Protein AF-A0A8W8MBC1-F1 (afdb_monomer)

Radius of gyration: 32.92 Å; Cα contacts (8 Å, |Δi|>4): 799; chains: 1; bounding box: 86×94×92 Å

Mean predicted aligned error: 15.89 Å

pLDDT: mean 73.81, std 26.54, range [22.73, 98.75]

Foldseek 3Di:
DDDDDDDDDDDDDDDDDDDDDDDDDDDDDDDDDDDDDDDDDDDDDDDDDDDDPDPPVPPPDPPVPPDAFPQWDDDQLEIEHEEDADQGDDHPQSHQEYEYYNYEYQELWACSHPNNQNHAEYYYELYEYVEQAANSDPLNNQRHAEYYAANYEHEELDANSAENHHHYEYEHHLYEYAEQDANSHDQHPYAYEYEYYNYEYQYYAANSPANQEYHYAYAHEQYEYQECQVNSQPNHDYQYYHAYLYEYNAYAQLDDDQCVRYPYYHHANYEYALECRCQSLLVPLVPRPNSVSCQQRYAYCDDPVRHGHGSVCCNVVVVHDDDDPVRNGDPRSDPDPDDDDRDSDDGDDDDDDPDDDDDDDDDDDDDDDDDDDDDDDDDDDDDDDDDDDDDD

InterPro domains:
  IPR026906 BspA-type LRR region [PF13306] (142-244)
  IPR032675 Leucine-rich repeat domain superfamily [G3DSA:3.80.10.10] (67-345)
  IPR051295 Leucine-rich glioma-inactivated/LGI-related [PTHR24367] (67-133)

Solvent-accessible surface area (backbone atoms only — not comparable to full-atom values): 22892 Å² total; per-residue (Å²): 131,80,87,84,90,88,84,79,83,89,79,89,81,84,89,90,87,84,93,86,81,89,83,88,83,89,84,90,82,92,86,83,92,75,86,85,80,82,93,84,86,79,89,87,83,82,93,74,79,89,89,86,90,81,77,73,90,68,75,74,66,92,66,79,78,56,55,66,38,95,78,41,52,67,58,89,44,31,38,39,31,56,63,45,79,69,82,74,87,58,70,38,52,70,30,28,32,44,39,39,33,48,34,52,36,70,53,45,46,26,44,58,58,63,79,28,62,51,24,32,37,44,35,35,33,53,23,37,27,49,24,38,29,34,31,21,50,51,48,77,30,74,46,32,42,36,39,39,34,32,51,22,42,36,38,33,39,28,46,27,22,46,29,46,46,39,56,29,36,40,37,35,32,53,19,36,36,52,31,38,28,43,32,18,35,26,55,24,80,31,42,36,35,40,37,35,31,55,23,37,38,45,29,41,30,37,30,18,33,24,56,31,68,29,50,29,31,40,39,36,37,52,30,36,36,42,33,36,30,38,27,19,42,39,74,43,42,50,36,31,42,35,39,33,40,33,35,38,60,39,50,38,49,82,44,77,63,76,53,79,67,35,82,42,79,46,65,40,61,29,32,31,40,58,44,64,60,51,56,75,44,62,88,45,23,92,81,34,64,61,46,30,44,50,31,72,48,14,30,18,73,19,56,79,98,41,49,74,37,45,38,43,62,37,49,77,66,60,69,60,73,91,69,64,79,80,75,64,61,53,87,82,50,61,81,68,92,72,75,76,81,72,74,66,56,80,61,86,77,85,71,82,86,78,85,78,84,86,85,82,89,85,88,81,92,82,84,89,83,84,88,84,88,87,90,87,87,81,90,79,83,87,81,87,86,84,90,83,85,85,90,132

Structure (mmCIF, N/CA/C/O backbone):
data_AF-A0A8W8MBC1-F1
#
_entry.id   AF-A0A8W8MBC1-F1
#
loop_
_atom_site.group_PDB
_atom_site.id
_atom_site.type_symbol
_atom_site.label_atom_id
_atom_site.label_alt_id
_atom_site.label_comp_id
_atom_site.label_asym_id
_atom_site.label_entity_id
_atom_site.label_seq_id
_atom_site.pdbx_PDB_ins_code
_atom_site.Cartn_x
_atom_site.Cartn_y
_atom_site.Cartn_z
_atom_site.occupancy
_atom_site.B_iso_or_equiv
_atom_site.auth_seq_id
_atom_site.auth_comp_id
_atom_site.auth_asym_id
_atom_site.auth_atom_id
_atom_site.pdbx_PDB_model_num
ATOM 1 N N . MET A 1 1 ? -38.922 40.205 3.672 1.00 35.56 1 MET A N 1
ATOM 2 C CA . MET A 1 1 ? -38.575 41.487 3.009 1.00 35.56 1 MET A CA 1
ATOM 3 C C . MET A 1 1 ? -37.418 41.204 2.059 1.00 35.56 1 MET A C 1
ATOM 5 O O . MET A 1 1 ? -36.618 40.358 2.430 1.00 35.56 1 MET A O 1
ATOM 9 N N . ALA A 1 2 ? -37.348 41.862 0.888 1.00 35.81 2 ALA A N 1
ATOM 10 C CA . ALA A 1 2 ? -36.525 41.470 -0.285 1.00 35.81 2 ALA A CA 1
ATOM 11 C C . ALA A 1 2 ? -36.920 40.071 -0.855 1.00 35.81 2 ALA A C 1
ATOM 13 O O . ALA A 1 2 ? -37.297 39.195 -0.083 1.00 35.81 2 ALA A O 1
ATOM 14 N N . ARG A 1 3 ? -37.084 39.794 -2.165 1.00 33.62 3 ARG A N 1
ATOM 15 C CA . ARG A 1 3 ? -36.453 40.243 -3.440 1.00 33.62 3 ARG A CA 1
ATOM 16 C C . ARG A 1 3 ? -34.994 39.761 -3.555 1.00 33.62 3 ARG A C 1
ATOM 18 O O . ARG A 1 3 ? -34.270 39.859 -2.579 1.00 33.62 3 ARG A O 1
ATOM 25 N N . THR A 1 4 ? -34.533 39.168 -4.661 1.00 34.59 4 THR A N 1
ATOM 26 C CA . THR A 1 4 ? -34.926 39.278 -6.095 1.00 34.59 4 THR A CA 1
ATOM 27 C C . THR A 1 4 ? -34.791 37.873 -6.736 1.00 34.59 4 THR A C 1
ATOM 29 O O . THR A 1 4 ? -33.798 37.210 -6.472 1.00 34.59 4 THR A O 1
ATOM 32 N N . ILE A 1 5 ? -35.802 37.234 -7.347 1.00 35.31 5 ILE A N 1
ATOM 33 C CA . ILE A 1 5 ? -36.459 37.455 -8.663 1.00 35.31 5 ILE A CA 1
ATOM 34 C C . ILE A 1 5 ? -35.512 37.252 -9.871 1.00 35.31 5 ILE A C 1
ATOM 36 O O . ILE A 1 5 ? -34.540 37.978 -10.030 1.00 35.31 5 ILE A O 1
ATOM 40 N N . TYR A 1 6 ? -35.850 36.288 -10.738 1.00 31.22 6 TYR A N 1
ATOM 41 C CA . TYR A 1 6 ? -35.236 36.021 -12.050 1.00 31.22 6 TYR A CA 1
ATOM 42 C C . TYR A 1 6 ? -36.231 36.377 -13.170 1.00 31.22 6 TYR A C 1
ATOM 44 O O . TYR A 1 6 ? -37.404 36.021 -13.067 1.00 31.22 6 TYR A O 1
ATOM 52 N N . LEU A 1 7 ? -35.744 37.010 -14.239 1.00 31.38 7 LEU A N 1
ATOM 53 C CA . LEU A 1 7 ? -36.411 37.296 -15.522 1.00 31.38 7 LEU A CA 1
ATOM 54 C C . LEU A 1 7 ? -35.324 37.179 -16.627 1.00 31.38 7 LEU A C 1
ATOM 56 O O . LEU A 1 7 ? -34.168 37.473 -16.334 1.00 31.38 7 LEU A O 1
ATOM 60 N N . GLU A 1 8 ? -35.581 36.769 -17.876 1.00 30.38 8 GLU A N 1
ATOM 61 C CA . GLU A 1 8 ? -36.821 36.284 -18.510 1.00 30.38 8 GLU A CA 1
ATOM 62 C C . GLU A 1 8 ? -36.514 35.415 -19.770 1.00 30.38 8 GLU A C 1
ATOM 64 O O . GLU A 1 8 ? -35.362 35.333 -20.183 1.00 30.38 8 GLU A O 1
ATOM 69 N N . SER A 1 9 ? -37.552 34.748 -20.310 1.00 31.59 9 SER A N 1
ATOM 70 C CA . SER A 1 9 ? -37.859 34.398 -21.730 1.00 31.59 9 SER A CA 1
ATOM 71 C C . SER A 1 9 ? -36.732 34.084 -22.762 1.00 31.59 9 SER A C 1
ATOM 73 O O . SER A 1 9 ? -35.764 34.812 -22.911 1.00 31.59 9 SER A O 1
ATOM 75 N N . MET A 1 10 ? -36.747 32.967 -23.520 1.00 27.77 10 MET A N 1
ATOM 76 C CA . MET A 1 10 ? -37.733 32.487 -24.535 1.00 27.77 10 MET A CA 1
ATOM 77 C C . MET A 1 10 ? -37.778 33.349 -25.830 1.00 27.77 10 MET A C 1
ATOM 79 O O . MET A 1 10 ? -37.668 34.560 -25.734 1.00 27.77 10 MET A O 1
ATOM 83 N N . LEU A 1 11 ? -37.979 32.843 -27.067 1.00 27.81 11 LEU A N 1
ATOM 84 C CA . LEU A 1 11 ? -38.264 31.485 -27.597 1.00 27.81 11 LEU A CA 1
ATOM 85 C C . LEU A 1 11 ? -38.072 31.418 -29.147 1.00 27.81 11 LEU A C 1
ATOM 87 O O . LEU A 1 11 ? -38.121 32.451 -29.803 1.00 27.81 11 LEU A O 1
ATOM 91 N N . MET A 1 12 ? -38.064 30.193 -29.716 1.00 27.53 12 MET A N 1
ATOM 92 C CA . MET A 1 12 ? -38.430 29.835 -31.120 1.00 27.53 12 MET A CA 1
ATOM 93 C C . MET A 1 12 ? -37.505 30.302 -32.288 1.00 27.53 12 MET A C 1
ATOM 95 O O . MET A 1 12 ? -36.712 31.216 -32.127 1.00 27.53 12 MET A O 1
ATOM 99 N N . ALA A 1 13 ? -37.502 29.678 -33.488 1.00 25.94 13 ALA A N 1
ATOM 100 C CA . ALA A 1 13 ? -38.298 28.546 -34.014 1.00 25.94 13 ALA A CA 1
ATOM 101 C C . ALA A 1 13 ? -37.585 27.720 -35.125 1.00 25.94 13 ALA A C 1
ATOM 103 O O . ALA A 1 13 ? -36.725 28.245 -35.814 1.00 25.94 13 ALA A O 1
ATOM 104 N N . MET A 1 14 ? -38.072 26.479 -35.334 1.00 24.83 14 MET A N 1
ATOM 105 C CA . MET A 1 14 ? -38.151 25.676 -36.591 1.00 24.83 14 MET A CA 1
ATOM 106 C C . MET A 1 14 ? -36.861 25.434 -37.425 1.00 24.83 14 MET A C 1
ATOM 108 O O . MET A 1 14 ? -36.187 26.354 -37.853 1.00 24.83 14 MET A O 1
ATOM 112 N N . ARG A 1 15 ? -36.401 24.184 -37.628 1.00 24.72 15 ARG A N 1
ATOM 113 C CA . ARG A 1 15 ? -36.944 23.086 -38.484 1.00 24.72 15 ARG A CA 1
ATOM 114 C C . ARG A 1 15 ? -37.027 23.423 -39.984 1.00 24.72 15 ARG A C 1
ATOM 116 O O . ARG A 1 15 ? -37.810 24.289 -40.340 1.00 24.72 15 ARG A O 1
ATOM 123 N N . TRP A 1 16 ? -36.375 22.616 -40.835 1.00 25.50 16 TRP A N 1
ATOM 124 C CA . TRP A 1 16 ? -36.990 21.660 -41.793 1.00 25.50 16 TRP A CA 1
ATOM 125 C C . TRP A 1 16 ? -35.890 20.792 -42.469 1.00 25.50 16 TRP A C 1
ATOM 127 O O . TRP A 1 16 ? -34.702 21.026 -42.259 1.00 25.50 16 TRP A O 1
ATOM 137 N N . THR A 1 17 ? -36.283 19.747 -43.207 1.00 28.69 17 THR A N 1
ATOM 138 C CA . THR A 1 17 ? -35.449 18.711 -43.878 1.00 28.69 17 THR A CA 1
ATOM 139 C C . THR A 1 17 ? -36.174 18.246 -45.170 1.00 28.69 17 THR A C 1
ATOM 141 O O . THR A 1 17 ? -37.284 18.739 -45.388 1.00 28.69 17 THR A O 1
ATOM 144 N N . PRO A 1 18 ? -35.725 17.246 -45.972 1.00 51.22 18 PRO A N 1
ATOM 145 C CA . PRO A 1 18 ? -34.387 16.735 -46.351 1.00 51.22 18 PRO A CA 1
ATOM 146 C C . PRO A 1 18 ? -34.224 16.653 -47.914 1.00 51.22 18 PRO A C 1
ATOM 148 O O . PRO A 1 18 ? -34.943 17.329 -48.638 1.00 51.22 18 PRO A O 1
ATOM 151 N N . VAL A 1 19 ? -33.369 15.732 -48.410 1.00 29.20 19 VAL A N 1
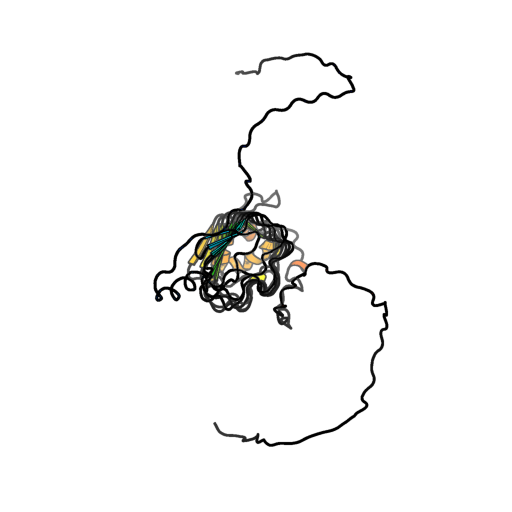ATOM 152 C CA . VAL A 1 19 ? -33.301 15.138 -49.780 1.00 29.20 19 VAL A CA 1
ATOM 153 C C . VAL A 1 19 ? -32.465 15.878 -50.845 1.00 29.20 19 VAL A C 1
ATOM 155 O O . VAL A 1 19 ? -32.576 17.083 -51.037 1.00 29.20 19 VAL A O 1
ATOM 158 N N . GLY A 1 20 ? -31.647 15.100 -51.569 1.00 28.31 20 GLY A N 1
ATOM 159 C CA . GLY A 1 20 ? -30.845 15.482 -52.740 1.00 28.31 20 GLY A CA 1
ATOM 160 C C . GLY A 1 20 ? -29.770 14.417 -53.002 1.00 28.31 20 GLY A C 1
ATOM 161 O O . GLY A 1 20 ? -29.074 14.040 -52.063 1.00 28.31 20 GLY A O 1
ATOM 162 N N . ASP A 1 21 ? -29.669 13.895 -54.226 1.00 26.20 21 ASP A N 1
ATOM 163 C CA . ASP A 1 21 ? -28.925 12.659 -54.539 1.00 26.20 21 ASP A CA 1
ATOM 164 C C . ASP A 1 21 ? -28.061 12.797 -55.816 1.00 26.20 21 ASP A C 1
ATOM 166 O O . ASP A 1 21 ? -28.348 13.652 -56.652 1.00 26.20 21 ASP A O 1
ATOM 170 N N . VAL A 1 22 ? -27.082 11.895 -55.981 1.00 30.11 22 VAL A N 1
ATOM 171 C CA . VAL A 1 22 ? -26.366 11.547 -57.238 1.00 30.11 22 VAL A CA 1
ATOM 172 C C . VAL A 1 22 ? -25.307 12.522 -57.850 1.00 30.11 22 VAL A C 1
ATOM 174 O O . VAL A 1 22 ? -25.411 13.741 -57.839 1.00 30.11 22 VAL A O 1
ATOM 177 N N . GLU A 1 23 ? -24.274 11.878 -58.424 1.00 28.23 23 GLU A N 1
ATOM 178 C CA . GLU A 1 23 ? -23.255 12.273 -59.433 1.00 28.23 23 GLU A CA 1
ATOM 179 C C . GLU A 1 23 ? -22.077 13.258 -59.189 1.00 28.23 23 GLU A C 1
ATOM 181 O O . GLU A 1 23 ? -22.174 14.477 -59.108 1.00 28.23 23 GLU A O 1
ATOM 186 N N . THR A 1 24 ? -20.885 12.644 -59.247 1.00 31.92 24 THR A N 1
ATOM 187 C CA . THR A 1 24 ? -19.622 13.057 -59.895 1.00 31.92 24 THR A CA 1
ATOM 188 C C . THR A 1 24 ? -19.388 14.508 -60.351 1.00 31.92 24 THR A C 1
ATOM 190 O O . THR A 1 24 ? -19.993 14.995 -61.303 1.00 31.92 24 THR A O 1
ATOM 193 N N . THR A 1 25 ? -18.249 15.072 -59.933 1.00 29.91 25 THR A N 1
ATOM 194 C CA . THR A 1 25 ? -17.240 15.600 -60.883 1.00 29.91 25 THR A CA 1
ATOM 195 C C . THR A 1 25 ? -15.862 15.724 -60.228 1.00 29.91 25 THR A C 1
ATOM 197 O O . THR A 1 25 ? -15.744 15.902 -59.019 1.00 29.91 25 THR A O 1
ATOM 200 N N . ALA A 1 26 ? -14.792 15.629 -61.022 1.00 31.27 26 ALA A N 1
ATOM 201 C CA . ALA A 1 26 ? -13.422 15.760 -60.529 1.00 31.27 26 ALA A CA 1
ATOM 202 C C . ALA A 1 26 ? -12.906 17.204 -60.634 1.00 31.27 26 ALA A C 1
ATOM 204 O O . ALA A 1 26 ? -12.987 17.814 -61.703 1.00 31.27 26 ALA A O 1
ATOM 205 N N . ARG A 1 27 ? -12.230 17.712 -59.591 1.00 28.48 27 ARG A N 1
ATOM 206 C CA . ARG A 1 27 ? -11.167 18.710 -59.794 1.00 28.48 27 ARG A CA 1
ATOM 207 C C . ARG A 1 27 ? -10.055 18.657 -58.749 1.00 28.48 27 ARG A C 1
ATOM 209 O O . ARG A 1 27 ? -10.240 18.236 -57.615 1.00 28.48 27 ARG A O 1
ATOM 216 N N . GLN A 1 28 ? -8.866 19.040 -59.202 1.00 30.62 28 GLN A N 1
ATOM 217 C CA . GLN A 1 28 ? -7.577 18.630 -58.653 1.00 30.62 28 GLN A CA 1
ATOM 218 C C . GLN A 1 28 ? -6.746 19.853 -58.238 1.00 30.62 28 GLN A C 1
ATOM 220 O O . GLN A 1 28 ? -6.278 20.604 -59.093 1.00 30.62 28 GLN A O 1
ATOM 225 N N . THR A 1 29 ? -6.489 20.017 -56.938 1.00 31.33 29 THR A N 1
ATOM 226 C CA . THR A 1 29 ? -5.509 20.981 -56.397 1.00 31.33 29 THR A CA 1
ATOM 227 C C . THR A 1 2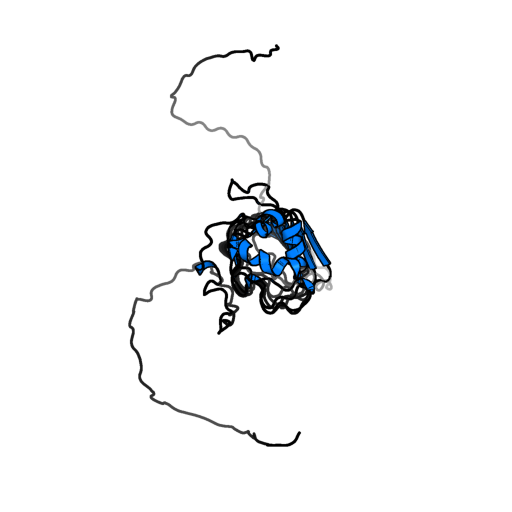9 ? -4.687 20.297 -55.297 1.00 31.33 29 THR A C 1
ATOM 229 O O . THR A 1 29 ? -5.178 20.091 -54.196 1.00 31.33 29 THR A O 1
ATOM 232 N N . ARG A 1 30 ? -3.499 19.745 -55.574 1.00 30.53 30 ARG A N 1
ATOM 233 C CA . ARG A 1 30 ? -2.224 20.439 -55.870 1.00 30.53 30 ARG A CA 1
ATOM 234 C C . ARG A 1 30 ? -1.611 21.146 -54.649 1.00 30.53 30 ARG A C 1
ATOM 236 O O . ARG A 1 30 ? -1.566 22.370 -54.622 1.00 30.53 30 ARG A O 1
ATOM 243 N N . ASN A 1 31 ? -1.010 20.381 -53.728 1.00 28.95 31 ASN A N 1
ATOM 244 C CA . ASN A 1 31 ? 0.382 20.648 -53.324 1.00 28.95 31 ASN A CA 1
ATOM 245 C C . ASN A 1 31 ? 1.025 19.545 -52.458 1.00 28.95 31 ASN A C 1
ATOM 247 O O . ASN A 1 31 ? 0.720 19.415 -51.278 1.00 28.95 31 ASN A O 1
ATOM 251 N N . ARG A 1 32 ? 2.027 18.853 -53.016 1.00 29.27 32 ARG A N 1
ATOM 252 C CA . ARG A 1 32 ? 3.268 18.482 -52.309 1.00 29.27 32 ARG A CA 1
ATOM 253 C C . ARG A 1 32 ? 4.357 18.179 -53.340 1.00 29.27 32 ARG A C 1
ATOM 255 O O . ARG A 1 32 ? 4.268 17.204 -54.077 1.00 29.27 32 ARG A O 1
ATOM 262 N N . ARG A 1 33 ? 5.373 19.045 -53.418 1.00 31.61 33 ARG A N 1
ATOM 263 C CA . ARG A 1 33 ? 6.602 18.791 -54.183 1.00 31.61 33 ARG A CA 1
ATOM 264 C C . ARG A 1 33 ? 7.568 17.993 -53.309 1.00 31.61 33 ARG A C 1
ATOM 266 O O . ARG A 1 33 ? 8.074 18.548 -52.344 1.00 31.61 33 ARG A O 1
ATOM 273 N N . SER A 1 34 ? 7.876 16.769 -53.721 1.00 30.94 34 SER A N 1
ATOM 274 C CA . SER A 1 34 ? 9.122 16.070 -53.390 1.00 30.94 34 SER A CA 1
ATOM 275 C C . SER A 1 34 ? 9.482 15.219 -54.601 1.00 30.94 34 SER A C 1
ATOM 277 O O . SER A 1 34 ? 8.726 14.319 -54.959 1.00 30.94 34 SER A O 1
ATOM 279 N N . TYR A 1 35 ? 10.579 15.544 -55.285 1.00 28.81 35 TYR A N 1
ATOM 280 C CA . TYR A 1 35 ? 10.969 14.832 -56.500 1.00 28.81 35 TYR A CA 1
ATOM 281 C C . TYR A 1 35 ? 11.561 13.465 -56.152 1.00 28.81 35 TYR A C 1
ATOM 283 O O . TYR A 1 35 ? 12.589 13.384 -55.485 1.00 28.81 35 TYR A O 1
ATOM 291 N N . CYS A 1 36 ? 10.957 12.402 -56.678 1.00 30.27 36 CYS A N 1
ATOM 292 C CA . CYS A 1 36 ? 11.709 11.197 -56.995 1.00 30.27 36 CYS A CA 1
ATOM 293 C C . CYS A 1 36 ? 12.436 11.453 -58.323 1.00 30.27 36 CYS A C 1
ATOM 295 O O . CYS A 1 36 ? 11.811 11.935 -59.269 1.00 30.27 36 CYS A O 1
ATOM 297 N N . SER A 1 37 ? 13.734 11.160 -58.402 1.00 30.55 37 SER A N 1
ATOM 298 C CA . SER A 1 37 ? 14.454 11.137 -59.676 1.00 30.55 37 SER A CA 1
ATOM 299 C C . SER A 1 37 ? 15.435 9.971 -59.701 1.00 30.55 37 SER A C 1
ATOM 301 O O . SER A 1 37 ? 16.151 9.710 -58.736 1.00 30.55 37 SER A O 1
ATOM 303 N N . THR A 1 38 ? 15.387 9.231 -60.801 1.00 33.22 38 THR A N 1
ATOM 304 C CA . THR A 1 38 ? 15.998 7.916 -61.007 1.00 33.22 38 THR A CA 1
ATOM 305 C C . THR A 1 38 ? 17.523 7.937 -61.025 1.00 33.22 38 THR A C 1
ATOM 307 O O . THR A 1 38 ? 18.135 8.839 -61.595 1.00 33.22 38 THR A O 1
ATOM 310 N N . ALA A 1 39 ? 18.143 6.870 -60.521 1.00 33.22 39 ALA A N 1
ATOM 311 C CA . ALA A 1 39 ? 19.573 6.641 -60.685 1.00 33.22 39 ALA A CA 1
ATOM 312 C C . ALA A 1 39 ? 19.936 6.291 -62.141 1.00 33.22 39 ALA A C 1
ATOM 314 O O . ALA A 1 39 ? 19.391 5.334 -62.691 1.00 33.22 39 ALA A O 1
ATOM 315 N N . ARG A 1 40 ? 20.903 7.017 -62.722 1.00 34.28 40 ARG A N 1
ATOM 316 C CA . ARG A 1 40 ? 21.864 6.537 -63.740 1.00 34.28 40 ARG A CA 1
ATOM 317 C C . ARG A 1 40 ? 22.848 7.648 -64.127 1.00 34.28 40 ARG A C 1
ATOM 319 O O . ARG A 1 40 ? 22.469 8.579 -64.825 1.00 34.28 40 ARG A O 1
ATOM 326 N N . LEU A 1 41 ? 24.120 7.480 -63.772 1.00 30.58 41 LEU A N 1
ATOM 327 C CA . LEU A 1 41 ? 25.245 7.679 -64.694 1.00 30.58 41 LEU A CA 1
ATOM 328 C C . LEU A 1 41 ? 26.469 6.918 -64.162 1.00 30.58 41 LEU A C 1
ATOM 330 O O . LEU A 1 41 ? 26.544 6.613 -62.973 1.00 30.58 41 LEU A O 1
ATOM 334 N N . LEU A 1 42 ? 27.393 6.562 -65.052 1.00 31.97 42 LEU A N 1
ATOM 335 C CA . LEU A 1 42 ? 28.572 5.743 -64.762 1.00 31.97 42 LEU A CA 1
ATOM 336 C C . LEU A 1 42 ? 29.845 6.487 -65.170 1.00 31.97 42 LEU A C 1
ATOM 338 O O . LEU A 1 42 ? 29.822 7.215 -66.155 1.00 31.97 42 LEU A O 1
ATOM 342 N N . LEU A 1 43 ? 30.941 6.187 -64.463 1.00 32.50 43 LEU A N 1
ATOM 343 C CA . LEU A 1 43 ? 32.339 6.481 -64.816 1.00 32.50 43 LEU A CA 1
ATOM 344 C C . LEU A 1 43 ? 32.705 7.967 -65.016 1.00 32.50 43 LEU A C 1
ATOM 346 O O . LEU A 1 43 ? 32.371 8.584 -66.017 1.00 32.50 43 LEU A O 1
ATOM 350 N N . MET A 1 44 ? 33.543 8.495 -64.121 1.00 33.34 44 MET A N 1
ATOM 351 C CA . MET A 1 44 ? 34.982 8.681 -64.387 1.00 33.34 44 MET A CA 1
ATOM 352 C C . MET A 1 44 ? 35.660 9.250 -63.131 1.00 33.34 44 MET A C 1
ATOM 354 O O . MET A 1 44 ? 35.403 10.384 -62.740 1.00 33.34 44 MET A O 1
ATOM 358 N N . ALA A 1 45 ? 36.550 8.476 -62.509 1.00 34.88 45 ALA A N 1
ATOM 359 C CA . ALA A 1 45 ? 37.448 8.950 -61.457 1.00 34.88 45 ALA A CA 1
ATOM 360 C C . ALA A 1 45 ? 38.811 8.267 -61.635 1.00 34.88 45 ALA A C 1
ATOM 362 O O . ALA A 1 45 ? 38.906 7.039 -61.646 1.00 34.88 45 ALA A O 1
ATOM 363 N N . SER A 1 46 ? 39.856 9.062 -61.858 1.00 32.03 46 SER A N 1
ATOM 364 C CA . SER A 1 46 ? 41.194 8.577 -62.200 1.00 32.03 46 SER A CA 1
ATOM 365 C C . SER A 1 46 ? 41.961 8.044 -60.988 1.00 32.03 46 SER A C 1
ATOM 367 O O . SER A 1 46 ? 41.856 8.577 -59.886 1.00 32.03 46 SER A O 1
ATOM 369 N N . ARG A 1 47 ? 42.800 7.031 -61.235 1.00 40.78 47 ARG A N 1
ATOM 370 C CA . ARG A 1 47 ? 43.758 6.440 -60.285 1.00 40.78 47 ARG A CA 1
ATOM 371 C C . ARG A 1 47 ? 44.536 7.509 -59.498 1.00 40.78 47 ARG A C 1
ATOM 373 O O . ARG A 1 47 ? 45.309 8.225 -60.121 1.00 40.78 47 ARG A O 1
ATOM 380 N N . TYR A 1 48 ? 44.470 7.504 -58.164 1.00 39.97 48 TYR A N 1
ATOM 381 C CA . TYR A 1 48 ? 45.560 8.011 -57.316 1.00 39.97 48 TYR A CA 1
ATOM 382 C C . TYR A 1 48 ? 45.675 7.241 -55.993 1.00 39.97 48 TYR A C 1
ATOM 384 O O . TYR A 1 48 ? 44.671 6.944 -55.362 1.00 39.97 48 TYR A O 1
ATOM 392 N N . SER A 1 49 ? 46.933 6.944 -55.646 1.00 36.94 49 SER A N 1
ATOM 393 C CA . SER A 1 49 ? 47.525 6.429 -54.396 1.00 36.94 49 SER A CA 1
ATOM 394 C C . SER A 1 49 ? 46.785 5.407 -53.516 1.00 36.94 49 SER A C 1
ATOM 396 O O . SER A 1 49 ? 45.663 5.597 -53.060 1.00 36.94 49 SER A O 1
ATOM 398 N N . LEU A 1 50 ? 47.540 4.379 -53.116 1.00 48.72 50 LEU A N 1
ATOM 399 C CA . LEU A 1 50 ? 47.251 3.575 -51.928 1.00 48.72 50 LEU A CA 1
ATOM 400 C C . LEU A 1 50 ? 47.286 4.444 -50.652 1.00 48.72 50 LEU A C 1
ATOM 402 O O . LEU A 1 50 ? 48.017 5.435 -50.606 1.00 48.72 50 LEU A O 1
ATOM 406 N N . GLY A 1 51 ? 46.571 4.010 -49.603 1.00 46.31 51 GLY A N 1
ATOM 407 C CA . GLY A 1 51 ? 46.713 4.539 -48.234 1.00 46.31 51 GLY A CA 1
ATOM 408 C C . GLY A 1 51 ? 45.474 5.224 -47.641 1.00 46.31 51 GLY A C 1
ATOM 409 O O . GLY A 1 51 ? 45.556 6.385 -47.258 1.00 46.31 51 GLY A O 1
ATOM 410 N N . GLY A 1 52 ? 44.328 4.531 -47.531 1.00 47.03 52 GLY A N 1
ATOM 411 C CA . GLY A 1 52 ? 43.101 5.168 -47.017 1.00 47.03 52 GLY A CA 1
ATOM 412 C C . GLY A 1 52 ? 41.922 4.251 -46.665 1.00 47.03 52 GLY A C 1
ATOM 413 O O . GLY A 1 52 ? 40.777 4.651 -46.845 1.00 47.03 52 GLY A O 1
ATOM 414 N N . SER A 1 53 ? 42.158 3.021 -46.192 1.00 54.31 53 SER A N 1
ATOM 415 C CA . SER A 1 53 ? 41.101 1.989 -46.072 1.00 54.31 53 SER A CA 1
ATOM 416 C C . SER A 1 53 ? 40.956 1.380 -44.669 1.00 54.31 53 SER A C 1
ATOM 418 O O . SER A 1 53 ? 40.707 0.187 -44.536 1.00 54.31 53 SER A O 1
ATOM 420 N N . LEU A 1 54 ? 41.112 2.194 -43.615 1.00 50.12 54 LEU A N 1
ATOM 421 C CA . LEU A 1 54 ? 41.059 1.738 -42.211 1.00 50.12 54 LEU A CA 1
ATOM 422 C C . LEU A 1 54 ? 40.228 2.633 -41.264 1.00 50.12 54 LEU A C 1
ATOM 424 O O . LEU A 1 54 ? 40.183 2.374 -40.069 1.00 50.12 54 LEU A O 1
ATOM 428 N N . LEU A 1 55 ? 39.544 3.666 -41.782 1.00 52.19 55 LEU A N 1
ATOM 429 C CA . LEU A 1 55 ? 38.810 4.661 -40.971 1.00 52.19 55 LEU A CA 1
ATOM 430 C C . LEU A 1 55 ? 37.309 4.802 -41.297 1.00 52.19 55 LEU A C 1
ATOM 432 O O . LEU A 1 55 ? 36.653 5.691 -40.767 1.00 52.19 55 LEU A O 1
ATOM 436 N N . ILE A 1 56 ? 36.738 3.923 -42.131 1.00 52.91 56 ILE A N 1
ATOM 437 C CA . ILE A 1 56 ? 35.291 3.936 -42.452 1.00 52.91 56 ILE A CA 1
ATOM 438 C C . ILE A 1 56 ? 34.535 2.782 -41.760 1.00 52.91 56 ILE A C 1
ATOM 440 O O . ILE A 1 56 ? 33.351 2.912 -41.458 1.00 52.91 56 ILE A O 1
ATOM 444 N N . ILE A 1 57 ? 35.225 1.703 -41.367 1.00 52.50 57 ILE A N 1
ATOM 445 C CA . ILE A 1 57 ? 34.654 0.581 -40.587 1.00 52.50 57 ILE A CA 1
ATOM 446 C C . ILE A 1 57 ? 34.815 0.815 -39.065 1.00 52.50 57 ILE A C 1
ATOM 448 O O . ILE A 1 57 ? 35.021 -0.110 -38.289 1.00 52.50 57 ILE A O 1
ATOM 452 N N . ALA A 1 58 ? 34.741 2.080 -38.639 1.00 50.94 58 ALA A N 1
ATOM 453 C CA . ALA A 1 58 ? 34.790 2.503 -37.232 1.00 50.94 58 ALA A CA 1
ATOM 454 C C . ALA A 1 58 ? 33.549 3.315 -36.795 1.00 50.94 58 ALA A C 1
ATOM 456 O O . ALA A 1 58 ? 33.377 3.587 -35.610 1.00 50.94 58 ALA A O 1
ATOM 457 N N . CYS A 1 59 ? 32.663 3.679 -37.734 1.00 46.81 59 CYS A N 1
ATOM 458 C CA . CYS A 1 59 ? 31.430 4.433 -37.458 1.00 46.81 59 CYS A CA 1
ATOM 459 C C . CYS A 1 59 ? 30.140 3.602 -37.569 1.00 46.81 59 CYS A C 1
ATOM 461 O O . CYS A 1 59 ? 29.058 4.136 -37.332 1.00 46.81 59 CYS A O 1
ATOM 463 N N . ILE A 1 60 ? 30.227 2.303 -37.873 1.00 51.47 60 ILE A N 1
ATOM 464 C CA . ILE A 1 60 ? 29.117 1.366 -37.641 1.00 51.47 60 ILE A CA 1
ATOM 465 C C . ILE A 1 60 ? 29.270 0.883 -36.197 1.00 51.47 60 ILE A C 1
ATOM 467 O O . ILE A 1 60 ? 30.072 -0.003 -35.912 1.00 51.47 60 ILE A O 1
ATOM 471 N N . LEU A 1 61 ? 28.584 1.566 -35.277 1.00 46.06 61 LEU A N 1
ATOM 472 C CA . LEU A 1 61 ? 28.835 1.454 -33.842 1.00 46.06 61 LEU A CA 1
ATOM 473 C C . LEU A 1 61 ? 28.645 0.013 -33.331 1.00 46.06 61 LEU A C 1
ATOM 475 O O . LEU A 1 61 ? 27.568 -0.548 -33.541 1.00 46.06 61 LEU A O 1
ATOM 479 N N . PRO A 1 62 ? 29.552 -0.512 -32.484 1.00 46.97 62 PRO A N 1
ATOM 480 C CA . PRO A 1 62 ? 29.213 -1.535 -31.501 1.00 46.97 62 PRO A CA 1
ATOM 481 C C . PRO A 1 62 ? 28.416 -0.905 -30.342 1.00 46.97 62 PRO A C 1
ATOM 483 O O . PRO A 1 62 ? 28.748 -1.053 -29.167 1.00 46.97 62 PRO A O 1
ATOM 486 N N . ALA A 1 63 ? 27.343 -0.180 -30.668 1.00 47.72 63 ALA A N 1
ATOM 487 C CA . ALA A 1 63 ? 26.265 0.023 -29.718 1.00 47.72 63 ALA A CA 1
ATOM 488 C C . ALA A 1 63 ? 25.647 -1.362 -29.498 1.00 47.72 63 ALA A C 1
ATOM 490 O O . ALA A 1 63 ? 25.233 -2.001 -30.464 1.00 47.72 63 ALA A O 1
ATOM 491 N N . LEU A 1 64 ? 25.626 -1.864 -28.262 1.00 47.75 64 LEU A N 1
ATOM 492 C CA . LEU A 1 64 ? 25.038 -3.173 -27.989 1.00 47.75 64 LEU A CA 1
ATOM 493 C C . LEU A 1 64 ? 23.513 -3.065 -28.099 1.00 47.75 64 LEU A C 1
ATOM 495 O O . LEU A 1 64 ? 22.833 -2.677 -27.150 1.00 47.75 64 LEU A O 1
ATOM 499 N N . ILE A 1 65 ? 22.986 -3.382 -29.284 1.00 50.56 65 ILE A N 1
ATOM 500 C CA . ILE A 1 65 ? 21.558 -3.323 -29.604 1.00 50.56 65 ILE A CA 1
ATOM 501 C C . ILE A 1 65 ? 20.832 -4.486 -28.908 1.00 50.56 65 ILE A C 1
ATOM 503 O O . ILE A 1 65 ? 20.489 -5.494 -29.517 1.00 50.56 65 ILE A O 1
ATOM 507 N N . LEU A 1 66 ? 20.509 -4.293 -27.629 1.00 59.69 66 LEU A N 1
ATOM 508 C CA . LEU A 1 66 ? 19.112 -4.436 -27.230 1.00 59.69 66 LEU A CA 1
ATOM 509 C C . LEU A 1 66 ? 18.460 -3.085 -27.528 1.00 59.69 66 LEU A C 1
ATOM 511 O O . LEU A 1 66 ? 18.708 -2.092 -26.843 1.00 59.69 66 LEU A O 1
ATOM 515 N N . GLY A 1 67 ? 17.713 -3.033 -28.632 1.00 77.88 67 GLY A N 1
ATOM 516 C CA . GLY A 1 67 ? 17.123 -1.796 -29.132 1.00 77.88 67 GLY A CA 1
ATOM 517 C C . GLY A 1 67 ? 16.109 -1.188 -28.163 1.00 77.88 67 GLY A C 1
ATOM 518 O O . GLY A 1 67 ? 15.586 -1.855 -27.270 1.00 77.88 67 GLY A O 1
ATOM 519 N N . CYS A 1 68 ? 15.786 0.089 -28.372 1.00 89.56 68 CYS A N 1
ATOM 520 C CA . CYS A 1 68 ? 14.633 0.683 -27.704 1.00 89.56 68 CYS A CA 1
ATOM 521 C C . CYS A 1 68 ? 13.366 -0.118 -28.076 1.00 89.56 68 CYS A C 1
ATOM 523 O O . CYS A 1 68 ? 13.169 -0.368 -29.271 1.00 89.56 68 CYS A O 1
ATOM 525 N N . PRO A 1 69 ? 12.519 -0.539 -27.117 1.00 91.12 69 PRO A N 1
ATOM 526 C CA . PRO A 1 69 ? 11.317 -1.303 -27.440 1.00 91.12 69 PRO A CA 1
ATOM 527 C C . PRO A 1 69 ? 10.419 -0.539 -28.423 1.00 91.12 69 PRO A C 1
ATOM 529 O O . PRO A 1 69 ? 10.212 0.660 -28.258 1.00 91.12 69 PRO A O 1
ATOM 532 N N . LYS A 1 70 ? 9.876 -1.244 -29.432 1.00 86.12 70 LYS A N 1
ATOM 533 C CA . LYS A 1 70 ? 9.255 -0.684 -30.660 1.00 86.12 70 LYS A CA 1
ATOM 534 C C . LYS A 1 70 ? 8.230 0.445 -30.439 1.00 86.12 70 LYS A C 1
ATOM 536 O O . LYS A 1 70 ? 8.032 1.258 -31.333 1.00 86.12 70 LYS A O 1
ATOM 541 N N . GLN A 1 71 ? 7.555 0.459 -29.290 1.00 87.50 71 GLN A N 1
ATOM 542 C CA . GLN A 1 71 ? 6.470 1.390 -28.950 1.00 87.50 71 GLN A CA 1
ATOM 543 C C . GLN A 1 71 ? 6.914 2.525 -28.003 1.00 87.50 71 GLN A C 1
ATOM 545 O O . GLN A 1 71 ? 6.125 3.417 -27.710 1.00 87.50 71 GLN A O 1
ATOM 550 N N . CYS A 1 72 ? 8.166 2.523 -27.534 1.00 93.69 72 CYS A N 1
ATOM 551 C CA . CYS A 1 72 ? 8.698 3.481 -26.564 1.00 93.69 72 CYS A CA 1
ATOM 552 C C . CYS A 1 72 ? 9.755 4.416 -27.181 1.00 93.69 72 CYS A C 1
ATOM 554 O O . CYS A 1 72 ? 10.372 4.127 -28.204 1.00 93.69 72 CYS A O 1
ATOM 556 N N . VAL A 1 73 ? 10.008 5.543 -26.514 1.00 94.12 73 VAL A N 1
ATOM 557 C CA . VAL A 1 73 ? 11.007 6.550 -26.890 1.00 94.12 73 VAL A CA 1
ATOM 558 C C . VAL A 1 73 ? 12.128 6.573 -25.853 1.00 94.12 73 VAL A C 1
ATOM 560 O O . VAL A 1 73 ? 11.921 6.964 -24.704 1.00 94.12 73 VAL A O 1
ATOM 563 N N . CYS A 1 74 ? 13.335 6.194 -26.269 1.00 95.12 74 CYS A N 1
ATOM 564 C CA . CYS A 1 74 ? 14.534 6.226 -25.434 1.00 95.12 74 CYS A CA 1
ATOM 565 C C . CYS A 1 74 ? 15.307 7.539 -25.638 1.00 95.12 74 CYS A C 1
ATOM 567 O O . CYS A 1 74 ? 15.510 7.980 -26.771 1.00 95.12 74 CYS A O 1
ATOM 569 N N . ARG A 1 75 ? 15.754 8.172 -24.548 1.00 93.56 75 ARG A N 1
ATOM 570 C CA . ARG A 1 75 ? 16.628 9.357 -24.554 1.00 93.56 75 ARG A CA 1
ATOM 571 C C . ARG A 1 75 ? 17.672 9.219 -23.447 1.00 93.56 75 ARG A C 1
ATOM 573 O O . ARG A 1 75 ? 17.339 9.308 -22.265 1.00 93.56 75 ARG A O 1
ATOM 580 N N . GLY A 1 76 ? 18.929 8.986 -23.829 1.00 91.56 76 GLY A N 1
ATOM 581 C CA . GLY A 1 76 ? 19.978 8.597 -22.882 1.00 91.56 76 GLY A CA 1
ATOM 582 C C . GLY A 1 76 ? 19.572 7.335 -22.113 1.00 91.56 76 GLY A C 1
ATOM 583 O O . GLY A 1 76 ? 19.038 6.398 -22.701 1.00 91.56 76 GLY A O 1
ATOM 584 N N . ASN A 1 77 ? 19.743 7.351 -20.792 1.00 94.62 77 ASN A N 1
ATOM 585 C CA . ASN A 1 77 ? 19.394 6.236 -19.904 1.00 94.62 77 ASN A CA 1
ATOM 586 C C . ASN A 1 77 ? 17.909 6.247 -19.464 1.00 94.62 77 ASN A C 1
ATOM 588 O O . ASN A 1 77 ? 17.544 5.590 -18.489 1.00 94.62 77 ASN A O 1
ATOM 592 N N . SER A 1 78 ? 17.039 7.004 -20.147 1.00 97.06 78 SER A N 1
ATOM 593 C CA . SER A 1 78 ? 15.606 7.093 -19.841 1.00 97.06 78 SER A CA 1
ATOM 594 C C . SER A 1 78 ? 14.743 6.546 -20.978 1.00 97.06 78 SER A C 1
ATOM 596 O O . SER A 1 78 ? 14.883 6.970 -22.125 1.00 97.06 78 SER A O 1
ATOM 598 N N . VAL A 1 79 ? 13.813 5.648 -20.648 1.00 96.81 79 VAL A N 1
ATOM 599 C CA . VAL A 1 79 ? 12.804 5.106 -21.568 1.00 96.81 79 VAL A CA 1
ATOM 600 C C . VAL A 1 79 ? 11.434 5.672 -21.203 1.00 96.81 79 VAL A C 1
ATOM 602 O O . VAL A 1 79 ? 11.029 5.621 -20.041 1.00 96.81 79 VAL A O 1
ATOM 605 N N . LYS A 1 80 ? 10.705 6.198 -22.191 1.00 96.56 80 LYS A N 1
ATOM 606 C CA . LYS A 1 80 ? 9.306 6.621 -22.045 1.00 96.56 80 LYS A CA 1
ATOM 607 C C . LYS A 1 80 ? 8.405 5.777 -22.933 1.00 96.56 80 LYS A C 1
ATOM 609 O O . LYS A 1 80 ? 8.581 5.779 -24.147 1.00 96.56 80 LYS A O 1
ATOM 614 N N . CYS A 1 81 ? 7.445 5.090 -22.340 1.00 95.38 81 CYS A N 1
ATOM 615 C CA . CYS A 1 81 ? 6.485 4.239 -23.021 1.00 95.38 81 CYS A CA 1
ATOM 616 C C . CYS A 1 81 ? 5.085 4.883 -22.927 1.00 95.38 81 CYS A C 1
ATOM 618 O O . CYS A 1 81 ? 4.534 4.933 -21.826 1.00 95.38 81 CYS A O 1
ATOM 620 N N . PRO A 1 82 ? 4.531 5.422 -24.031 1.00 92.88 82 PRO A N 1
ATOM 621 C CA . PRO A 1 82 ? 3.148 5.897 -24.112 1.00 92.88 82 PRO A CA 1
ATOM 622 C C . PRO A 1 82 ? 2.156 4.734 -24.294 1.00 92.88 82 PRO A C 1
ATOM 624 O O . PRO A 1 82 ? 2.575 3.602 -24.528 1.00 92.88 82 PRO A O 1
ATOM 627 N N . ALA A 1 83 ? 0.857 5.041 -24.227 1.00 90.31 83 ALA A N 1
ATOM 628 C CA . ALA A 1 83 ? -0.259 4.094 -24.268 1.00 90.31 83 ALA A CA 1
ATOM 629 C C . ALA A 1 83 ? -0.081 2.931 -25.264 1.00 90.31 83 ALA A C 1
ATOM 631 O O . ALA A 1 83 ? 0.147 3.137 -26.459 1.00 90.31 83 ALA A O 1
ATOM 632 N N . ALA A 1 84 ? -0.245 1.704 -24.766 1.00 83.69 84 ALA A N 1
ATOM 633 C CA . ALA A 1 84 ? -0.093 0.477 -25.537 1.00 83.69 84 ALA A CA 1
ATOM 634 C C . ALA A 1 84 ? -1.000 -0.653 -25.030 1.00 83.69 84 ALA A C 1
ATOM 636 O O . ALA A 1 84 ? -1.436 -0.657 -23.878 1.00 83.69 84 ALA A O 1
ATOM 637 N N . VAL A 1 85 ? -1.223 -1.641 -25.903 1.00 75.81 85 VAL A N 1
ATOM 638 C CA . VAL A 1 85 ? -2.006 -2.865 -25.634 1.00 75.81 85 VAL A CA 1
ATOM 639 C C . VAL A 1 85 ? -1.165 -3.954 -24.950 1.00 75.81 85 VAL A C 1
ATOM 641 O O . VAL A 1 85 ? -1.697 -4.796 -24.230 1.00 75.81 85 VAL A O 1
ATOM 644 N N . HIS A 1 86 ? 0.159 -3.939 -25.145 1.00 84.88 86 HIS A N 1
ATOM 645 C CA . HIS A 1 86 ? 1.074 -4.969 -24.646 1.00 84.88 86 HIS A CA 1
ATOM 646 C C . HIS A 1 86 ? 2.246 -4.353 -23.878 1.00 84.88 86 HIS A C 1
ATOM 648 O O . HIS A 1 86 ? 2.769 -3.298 -24.238 1.00 84.88 86 HIS A O 1
ATOM 654 N N . PHE A 1 87 ? 2.685 -5.031 -22.817 1.00 89.38 87 PHE A N 1
ATOM 655 C CA . PHE A 1 87 ? 3.838 -4.607 -22.028 1.00 89.38 87 PHE A CA 1
ATOM 656 C C . PHE A 1 87 ? 5.154 -4.883 -22.791 1.00 89.38 87 PHE A C 1
ATOM 658 O O . PHE A 1 87 ? 5.309 -5.992 -23.305 1.00 89.38 87 PHE A O 1
ATOM 665 N N . PRO A 1 88 ? 6.134 -3.958 -22.860 1.00 89.62 88 PRO A N 1
ATOM 666 C CA . PRO A 1 88 ? 7.381 -4.175 -23.605 1.00 89.62 88 PRO A CA 1
ATOM 667 C C . PRO A 1 88 ? 8.175 -5.393 -23.112 1.00 89.62 88 PRO A C 1
ATOM 669 O O . PRO A 1 88 ? 8.213 -5.659 -21.913 1.00 89.62 88 PRO A O 1
ATOM 672 N N . GLU A 1 89 ? 8.808 -6.148 -24.012 1.00 86.56 89 GLU A N 1
ATOM 673 C CA . GLU A 1 89 ? 9.547 -7.380 -23.668 1.00 86.56 89 GLU A CA 1
ATOM 674 C C . GLU A 1 89 ? 10.879 -7.123 -22.961 1.00 86.56 89 GLU A C 1
ATOM 676 O O . GLU A 1 89 ? 11.167 -7.748 -21.940 1.00 86.56 89 GLU A O 1
ATOM 681 N N . SER A 1 90 ? 11.667 -6.183 -23.483 1.00 88.69 90 SER A N 1
ATOM 682 C CA . SER A 1 90 ? 13.010 -5.854 -23.003 1.00 88.69 90 SER A CA 1
ATOM 683 C C . SER A 1 90 ? 13.277 -4.353 -23.069 1.00 88.69 90 SER A C 1
ATOM 685 O O . SER A 1 90 ? 12.762 -3.664 -23.952 1.00 88.69 90 SER A O 1
ATOM 687 N N . PHE A 1 91 ? 14.161 -3.868 -22.199 1.00 92.44 91 PHE A N 1
ATOM 688 C CA . PHE A 1 91 ? 14.651 -2.488 -22.191 1.00 92.44 91 PHE A CA 1
ATOM 689 C C . PHE A 1 91 ? 16.185 -2.475 -22.351 1.00 92.44 91 PHE A C 1
ATOM 691 O O . PHE A 1 91 ? 16.831 -3.464 -21.996 1.00 92.44 91 PHE A O 1
ATOM 698 N N . PRO A 1 92 ? 16.796 -1.382 -22.852 1.00 92.56 92 PRO A N 1
ATOM 699 C CA . PRO A 1 92 ? 18.253 -1.262 -22.939 1.00 92.56 92 PRO A CA 1
ATOM 700 C C . PRO A 1 92 ? 18.921 -1.423 -21.565 1.00 92.56 92 PRO A C 1
ATOM 702 O O . PRO A 1 92 ? 18.471 -0.829 -20.584 1.00 92.56 92 PRO A O 1
ATOM 705 N N . THR A 1 93 ? 20.008 -2.190 -21.472 1.00 91.81 93 THR A N 1
ATOM 706 C CA . THR A 1 93 ? 20.632 -2.578 -20.186 1.00 91.81 93 THR A CA 1
ATOM 707 C C . THR A 1 93 ? 21.203 -1.402 -19.383 1.00 91.81 93 THR A C 1
ATOM 709 O O . THR A 1 93 ? 21.313 -1.477 -18.160 1.00 91.81 93 THR A O 1
ATOM 712 N N . ASN A 1 94 ? 21.506 -0.283 -20.046 1.00 92.19 94 ASN A N 1
ATOM 713 C CA . ASN A 1 94 ? 21.932 0.979 -19.435 1.00 92.19 94 ASN A CA 1
ATOM 714 C C . ASN A 1 94 ? 20.776 1.817 -18.847 1.00 92.19 94 ASN A C 1
ATOM 716 O O . ASN A 1 94 ? 21.030 2.914 -18.351 1.00 92.19 94 ASN A O 1
ATOM 720 N N . THR A 1 95 ? 19.524 1.351 -18.911 1.00 95.38 95 THR A N 1
ATOM 721 C CA . THR A 1 95 ? 18.350 2.115 -18.457 1.00 95.38 95 THR A CA 1
ATOM 722 C C . THR A 1 95 ? 18.379 2.385 -16.952 1.00 95.38 95 THR A C 1
ATOM 724 O O . THR A 1 95 ? 18.394 1.470 -16.132 1.00 95.38 95 THR A O 1
ATOM 727 N N . GLU A 1 96 ? 18.295 3.665 -16.594 1.00 96.69 96 GLU A N 1
ATOM 728 C CA . GLU A 1 96 ? 18.130 4.155 -15.224 1.00 96.69 96 GLU A CA 1
ATOM 729 C C . GLU A 1 96 ? 16.666 4.422 -14.864 1.00 96.69 96 GLU A C 1
ATOM 731 O O . GLU A 1 96 ? 16.307 4.356 -13.688 1.00 96.69 96 GLU A O 1
ATOM 736 N N . LYS A 1 97 ? 15.830 4.809 -15.838 1.00 97.88 97 LYS A N 1
ATOM 737 C CA . LYS A 1 97 ? 14.472 5.318 -15.580 1.00 97.88 97 LYS A CA 1
ATOM 738 C C . LYS A 1 97 ? 13.494 4.852 -16.649 1.00 97.88 97 LYS A C 1
ATOM 740 O O . LYS A 1 97 ? 13.686 5.196 -17.816 1.00 97.88 97 LYS A O 1
ATOM 745 N N . ILE A 1 98 ? 12.431 4.155 -16.250 1.00 97.31 98 ILE A N 1
ATOM 746 C CA . ILE A 1 98 ? 11.325 3.784 -17.146 1.00 97.31 98 ILE A CA 1
ATOM 747 C C . ILE A 1 98 ? 10.056 4.498 -16.689 1.00 97.31 98 ILE A C 1
ATOM 749 O O . ILE A 1 98 ? 9.667 4.401 -15.524 1.00 97.31 98 ILE A O 1
ATOM 753 N N . LEU A 1 99 ? 9.428 5.221 -17.616 1.00 97.81 99 LEU A N 1
ATOM 754 C CA . LEU A 1 99 ? 8.158 5.910 -17.411 1.00 97.81 99 LEU A CA 1
ATOM 755 C C . LEU A 1 99 ? 7.107 5.288 -18.339 1.00 97.81 99 LEU A C 1
ATOM 757 O O . LEU A 1 99 ? 7.264 5.357 -19.557 1.00 97.81 99 LEU A O 1
ATOM 761 N N . PHE A 1 100 ? 6.053 4.713 -17.771 1.00 97.12 100 PHE A N 1
ATOM 762 C CA . PHE A 1 100 ? 4.855 4.258 -18.474 1.00 97.12 100 PHE A CA 1
ATOM 763 C C . PHE A 1 100 ? 3.742 5.287 -18.306 1.00 97.12 100 PHE A C 1
ATOM 765 O O . PHE A 1 100 ? 3.546 5.815 -17.208 1.00 97.12 100 PHE A O 1
ATOM 772 N N . ASP A 1 101 ? 3.015 5.543 -19.384 1.00 96.44 101 ASP A N 1
ATOM 773 C CA . ASP A 1 101 ? 1.943 6.531 -19.438 1.00 96.44 101 ASP A CA 1
ATOM 774 C C . ASP A 1 101 ? 0.738 5.917 -20.166 1.00 96.44 101 ASP A C 1
ATOM 776 O O . ASP A 1 101 ? 0.893 5.409 -21.275 1.00 96.44 101 ASP A O 1
ATOM 780 N N . GLU A 1 102 ? -0.441 5.918 -19.538 1.00 95.19 102 GLU A N 1
ATOM 781 C CA . GLU A 1 102 ? -1.712 5.431 -20.123 1.00 95.19 102 GLU A CA 1
ATOM 782 C C . GLU A 1 102 ? -1.710 3.954 -20.595 1.00 95.19 102 GLU A C 1
ATOM 784 O O . GLU A 1 102 ? -2.443 3.559 -21.503 1.00 95.19 102 GLU A O 1
ATOM 789 N N . TYR A 1 103 ? -0.921 3.088 -19.949 1.00 93.44 103 TYR A N 1
ATOM 790 C CA . TYR A 1 103 ? -0.965 1.637 -20.184 1.00 93.44 103 TYR A CA 1
ATOM 791 C C . TYR A 1 103 ? -2.244 1.011 -19.621 1.00 93.44 103 TYR A C 1
ATOM 793 O O . TYR A 1 103 ? -2.535 1.174 -18.440 1.00 93.44 103 TYR A O 1
ATOM 801 N N . THR A 1 104 ? -2.956 0.212 -20.418 1.00 93.69 104 THR A N 1
ATOM 802 C CA . THR A 1 104 ? -4.034 -0.665 -19.931 1.00 93.69 104 THR A CA 1
ATOM 803 C C . THR A 1 104 ? -3.691 -2.105 -20.281 1.00 93.69 104 THR A C 1
ATOM 805 O O . THR A 1 104 ? -3.798 -2.504 -21.436 1.00 93.69 104 THR A O 1
ATOM 808 N N . VAL A 1 105 ? -3.255 -2.879 -19.286 1.00 91.56 105 VAL A N 1
ATOM 809 C CA . VAL A 1 105 ? -2.815 -4.271 -19.463 1.00 91.56 105 VAL A CA 1
ATOM 810 C C . VAL A 1 105 ? -3.421 -5.177 -18.392 1.00 91.56 105 VAL A C 1
ATOM 812 O O . VAL A 1 105 ? -3.671 -4.768 -17.257 1.00 91.56 105 VAL A O 1
ATOM 815 N N . THR A 1 106 ? -3.643 -6.444 -18.737 1.00 92.75 106 THR A N 1
ATOM 816 C CA . THR A 1 106 ? -4.131 -7.457 -17.787 1.00 92.75 106 THR A CA 1
ATOM 817 C C . THR A 1 106 ? -3.160 -7.679 -16.630 1.00 92.75 106 THR A C 1
ATOM 819 O O . THR A 1 106 ? -3.593 -7.964 -15.517 1.00 92.75 106 THR A O 1
ATOM 822 N N . GLU A 1 107 ? -1.859 -7.519 -16.868 1.00 93.00 107 GLU A N 1
ATOM 823 C CA . GLU A 1 107 ? -0.816 -7.879 -15.918 1.00 93.00 107 GLU A CA 1
ATOM 824 C C . GLU A 1 107 ? 0.448 -7.016 -16.086 1.00 93.00 107 GLU A C 1
ATOM 826 O O . GLU A 1 107 ? 0.880 -6.746 -17.207 1.00 93.00 107 GLU A O 1
ATOM 831 N N . LEU A 1 108 ? 1.068 -6.616 -14.969 1.00 94.56 108 LEU A N 1
ATOM 832 C CA . LEU A 1 108 ? 2.489 -6.249 -14.922 1.00 94.56 108 LEU A CA 1
ATOM 833 C C . LEU A 1 108 ? 3.286 -7.557 -14.720 1.00 94.56 108 LEU A C 1
ATOM 835 O O . LEU A 1 108 ? 3.227 -8.105 -13.612 1.00 94.56 108 LEU A O 1
ATOM 839 N N . PRO A 1 109 ? 3.948 -8.106 -15.763 1.00 92.38 109 PRO A N 1
ATOM 840 C CA . PRO A 1 109 ? 4.354 -9.516 -15.807 1.00 92.38 109 PRO A CA 1
ATOM 841 C C . PRO A 1 109 ? 5.485 -9.874 -14.830 1.00 92.38 109 PRO A C 1
ATOM 843 O O . PRO A 1 109 ? 6.216 -8.984 -14.381 1.00 92.38 109 PRO A O 1
ATOM 846 N N . PRO A 1 110 ? 5.699 -11.172 -14.534 1.00 90.62 110 PRO A N 1
ATOM 847 C CA . PRO A 1 110 ? 6.873 -11.624 -13.797 1.00 90.62 110 PRO A CA 1
ATOM 848 C C . PRO A 1 110 ? 8.153 -11.142 -14.483 1.00 90.62 110 PRO A C 1
ATOM 850 O O . PRO A 1 110 ? 8.242 -11.127 -15.714 1.00 90.62 110 PRO A O 1
ATOM 853 N N . LYS A 1 111 ? 9.163 -10.766 -13.692 1.00 89.25 111 LYS A N 1
ATOM 854 C CA . LYS A 1 111 ? 10.497 -10.384 -14.185 1.00 89.25 111 LYS A CA 1
ATOM 855 C C . LYS A 1 111 ? 10.482 -9.211 -15.191 1.00 89.25 111 LYS A C 1
ATOM 857 O O . LYS A 1 111 ? 11.444 -9.044 -15.939 1.00 89.25 111 LYS A O 1
ATOM 862 N N . ALA A 1 112 ? 9.441 -8.365 -15.181 1.00 90.50 112 ALA A N 1
ATOM 863 C CA . ALA A 1 112 ? 9.204 -7.268 -16.135 1.00 90.50 112 ALA A CA 1
ATOM 864 C C . ALA A 1 112 ? 10.401 -6.326 -16.365 1.00 90.50 112 ALA A C 1
ATOM 866 O O . ALA A 1 112 ? 10.530 -5.746 -17.442 1.00 90.50 112 ALA A O 1
ATOM 867 N N . PHE A 1 113 ? 11.271 -6.181 -15.362 1.00 92.00 113 PHE A N 1
ATOM 868 C CA . PHE A 1 113 ? 12.412 -5.262 -15.365 1.00 92.00 113 PHE A CA 1
ATOM 869 C C . PHE A 1 113 ? 13.779 -5.957 -15.338 1.00 92.00 113 PHE A C 1
ATOM 871 O O . PHE A 1 113 ? 14.790 -5.299 -15.113 1.00 92.00 113 PHE A O 1
ATOM 878 N N . GLN A 1 114 ? 13.837 -7.274 -15.565 1.00 89.00 114 GLN A N 1
ATOM 879 C CA . GLN A 1 114 ? 15.075 -8.052 -15.465 1.00 89.00 114 GLN A CA 1
ATOM 880 C C . GLN A 1 114 ? 16.238 -7.495 -16.305 1.00 89.00 114 GLN A C 1
ATOM 882 O O . GLN A 1 114 ? 16.050 -6.915 -17.372 1.00 89.00 114 GLN A O 1
ATOM 887 N N . ASN A 1 115 ? 17.463 -7.732 -15.826 1.00 88.25 115 ASN A N 1
ATOM 888 C CA . ASN A 1 115 ? 18.725 -7.343 -16.473 1.00 88.25 115 ASN A CA 1
ATOM 889 C C . ASN A 1 115 ? 18.956 -5.823 -16.615 1.00 88.25 115 ASN A C 1
ATOM 891 O O . ASN A 1 115 ? 19.770 -5.394 -17.432 1.00 88.25 115 ASN A O 1
ATOM 895 N N . LEU A 1 116 ? 18.307 -5.015 -15.766 1.00 92.69 116 LEU A N 1
ATOM 896 C CA . LEU A 1 116 ? 18.521 -3.566 -15.651 1.00 92.69 116 LEU A CA 1
ATOM 897 C C . LEU A 1 116 ? 19.281 -3.214 -14.350 1.00 92.69 116 LEU A C 1
ATOM 899 O O . LEU A 1 116 ? 18.663 -2.824 -13.353 1.00 92.69 116 LEU A O 1
ATOM 903 N N . PRO A 1 117 ? 20.623 -3.360 -14.306 1.00 92.00 117 PRO A N 1
ATOM 904 C CA . PRO A 1 117 ? 21.417 -3.110 -13.097 1.00 92.00 117 PRO A CA 1
ATOM 905 C C . PRO A 1 117 ? 21.430 -1.633 -12.679 1.00 92.00 117 PRO A C 1
ATOM 907 O O . PRO A 1 117 ? 21.560 -1.332 -11.492 1.00 92.00 117 PRO A O 1
ATOM 910 N N . ASN A 1 118 ? 21.268 -0.717 -13.636 1.00 94.25 118 ASN A N 1
ATOM 911 C CA . ASN A 1 118 ? 21.311 0.730 -13.412 1.00 94.25 118 ASN A CA 1
ATOM 912 C C . ASN A 1 118 ? 19.946 1.328 -13.036 1.00 94.25 118 ASN A C 1
ATOM 914 O O . ASN A 1 118 ? 19.867 2.526 -12.777 1.00 94.25 118 ASN A O 1
ATOM 918 N N . LEU A 1 119 ? 18.875 0.528 -13.006 1.00 96.38 119 LEU A N 1
ATOM 919 C CA . LEU A 1 119 ? 17.513 1.010 -12.783 1.00 96.38 119 LEU A CA 1
ATOM 920 C C . LEU A 1 119 ? 17.380 1.690 -11.410 1.00 96.38 119 LEU A C 1
ATOM 922 O O . LEU A 1 119 ? 17.598 1.062 -10.378 1.00 96.38 119 LEU A O 1
ATOM 926 N N . THR A 1 120 ? 16.993 2.966 -11.410 1.00 97.25 120 THR A N 1
ATOM 927 C CA . THR A 1 120 ? 16.793 3.813 -10.220 1.00 97.25 120 THR A CA 1
ATOM 928 C C . THR A 1 120 ? 15.339 4.216 -9.998 1.00 97.25 120 THR A C 1
ATOM 930 O O . THR A 1 120 ? 14.936 4.417 -8.849 1.00 97.25 120 THR A O 1
ATOM 933 N N . THR A 1 121 ? 14.549 4.340 -11.072 1.00 98.00 121 THR A N 1
ATOM 934 C CA . THR A 1 121 ? 13.162 4.818 -11.016 1.00 98.00 121 THR A CA 1
ATOM 935 C C . THR A 1 121 ? 12.251 4.041 -11.962 1.00 98.00 121 THR A C 1
ATOM 937 O O . THR A 1 121 ? 12.511 3.961 -13.165 1.00 98.00 121 THR A O 1
ATOM 940 N N . LEU A 1 122 ? 11.136 3.555 -11.421 1.00 97.88 122 LEU A N 1
ATOM 941 C CA . LEU A 1 122 ? 9.962 3.128 -12.178 1.00 97.88 122 LEU A CA 1
ATOM 942 C C . LEU A 1 122 ? 8.824 4.120 -11.934 1.00 97.88 122 LEU A C 1
ATOM 944 O O . LEU A 1 122 ? 8.615 4.554 -10.802 1.00 97.88 122 LEU A O 1
ATOM 948 N N . SER A 1 123 ? 8.091 4.482 -12.982 1.00 98.44 123 SER A N 1
ATOM 949 C CA . SER A 1 123 ? 6.931 5.370 -12.889 1.00 98.44 123 SER A CA 1
ATOM 950 C C . SER A 1 123 ? 5.821 4.871 -13.798 1.00 98.44 123 SER A C 1
ATOM 952 O O . SER A 1 123 ? 6.062 4.630 -14.977 1.00 98.44 123 SER A O 1
ATOM 954 N N . PHE A 1 124 ? 4.611 4.767 -13.265 1.00 98.12 124 PHE A N 1
ATOM 955 C CA . PHE A 1 124 ? 3.397 4.391 -13.976 1.00 98.12 124 PHE A CA 1
ATOM 956 C C . PHE A 1 124 ? 2.369 5.503 -13.740 1.00 98.12 124 PHE A C 1
ATOM 958 O O . PHE A 1 124 ? 1.914 5.668 -12.609 1.00 98.12 124 PHE A O 1
ATOM 965 N N . SER A 1 125 ? 2.030 6.291 -14.765 1.00 98.31 125 SER A N 1
ATOM 966 C CA . SER A 1 125 ? 0.984 7.322 -14.672 1.00 98.31 125 SER A CA 1
ATOM 967 C C . SER A 1 125 ? -0.230 6.945 -15.517 1.00 98.31 125 SER A C 1
ATOM 969 O O . SER A 1 125 ? -0.086 6.437 -16.630 1.00 98.31 125 SER A O 1
ATOM 971 N N . ARG A 1 126 ? -1.438 7.155 -14.978 1.00 97.75 126 ARG A N 1
ATOM 972 C CA . ARG A 1 126 ? -2.729 6.874 -15.645 1.00 97.75 126 ARG A CA 1
ATOM 973 C C . ARG A 1 126 ? -2.861 5.425 -16.152 1.00 97.75 126 ARG A C 1
ATOM 975 O O . ARG A 1 126 ? -3.554 5.157 -17.128 1.00 97.75 126 ARG A O 1
ATOM 982 N N . CYS A 1 127 ? -2.166 4.488 -15.503 1.00 97.19 127 CYS A N 1
ATOM 983 C CA . CYS A 1 127 ? -2.103 3.081 -15.901 1.00 97.19 127 CYS A CA 1
ATOM 984 C C . CYS A 1 127 ? -3.181 2.227 -15.210 1.00 97.19 127 CYS A C 1
ATOM 986 O O . CYS A 1 127 ? -3.490 2.430 -14.036 1.00 97.19 127 CYS A O 1
ATOM 988 N N . ASN A 1 128 ? -3.696 1.218 -15.908 1.00 96.44 128 ASN A N 1
ATOM 989 C CA . ASN A 1 128 ? -4.631 0.224 -15.394 1.00 96.44 128 ASN A CA 1
ATOM 990 C C . ASN A 1 128 ? -4.011 -1.180 -15.506 1.00 96.44 128 ASN A C 1
ATOM 992 O O . ASN A 1 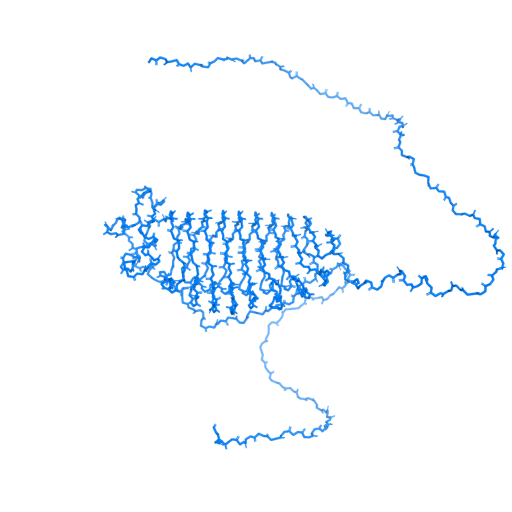128 ? -3.722 -1.649 -16.608 1.00 96.44 128 ASN A O 1
ATOM 996 N N . PHE A 1 129 ? -3.812 -1.831 -14.360 1.00 95.56 129 PHE A N 1
ATOM 997 C CA . PHE A 1 129 ? -3.254 -3.175 -14.230 1.00 95.56 129 PHE A CA 1
ATOM 998 C C . PHE A 1 129 ? -4.304 -4.115 -13.639 1.00 95.56 129 PHE A C 1
ATOM 1000 O O . PHE A 1 129 ? -4.720 -3.935 -12.492 1.00 95.56 129 PHE A O 1
ATOM 1007 N N . GLY A 1 130 ? -4.688 -5.163 -14.371 1.00 96.12 130 GLY A N 1
ATOM 1008 C CA . GLY A 1 130 ? -5.537 -6.225 -13.812 1.00 96.12 130 GLY A CA 1
ATOM 1009 C C . GLY A 1 130 ? -4.881 -6.893 -12.595 1.00 96.12 130 GLY A C 1
ATOM 1010 O O . GLY A 1 130 ? -5.511 -7.036 -11.547 1.00 96.12 130 GLY A O 1
ATOM 1011 N N . GLN A 1 131 ? -3.585 -7.200 -12.688 1.00 96.31 131 GLN A N 1
ATOM 1012 C CA . GLN A 1 131 ? -2.771 -7.640 -11.554 1.00 96.31 131 GLN A CA 1
ATOM 1013 C C . GLN A 1 131 ? -1.294 -7.223 -11.652 1.00 96.31 131 GLN A C 1
ATOM 1015 O O . GLN A 1 131 ? -0.769 -6.976 -12.736 1.00 96.31 131 GLN A O 1
ATOM 1020 N N . ILE A 1 132 ? -0.610 -7.167 -10.508 1.00 96.69 132 ILE A N 1
ATOM 1021 C CA . ILE A 1 132 ? 0.857 -7.171 -10.422 1.00 96.69 132 ILE A CA 1
ATOM 1022 C C . ILE A 1 132 ? 1.288 -8.584 -10.036 1.00 96.69 132 ILE A C 1
ATOM 1024 O O . ILE A 1 132 ? 0.900 -9.076 -8.974 1.00 96.69 132 ILE A O 1
ATOM 1028 N N . SER A 1 133 ? 2.071 -9.221 -10.906 1.00 94.19 133 SER A N 1
ATOM 1029 C CA . SER A 1 133 ? 2.511 -10.616 -10.773 1.00 94.19 133 SER A CA 1
ATOM 1030 C C . SER A 1 133 ? 3.413 -10.857 -9.572 1.00 94.19 133 SER A C 1
ATOM 1032 O O . SER A 1 133 ? 4.126 -9.951 -9.139 1.00 94.19 133 SER A O 1
ATOM 1034 N N . ALA A 1 134 ? 3.503 -12.118 -9.139 1.00 91.06 134 ALA A N 1
ATOM 1035 C CA . ALA A 1 134 ? 4.639 -12.580 -8.349 1.00 91.06 134 ALA A CA 1
ATOM 1036 C C . ALA A 1 134 ? 5.961 -12.240 -9.067 1.00 91.06 134 ALA A C 1
ATOM 1038 O O . ALA A 1 134 ? 6.089 -12.412 -10.281 1.00 91.06 134 ALA A O 1
ATOM 1039 N N . CYS A 1 135 ? 6.940 -11.737 -8.317 1.00 88.38 135 CYS A N 1
ATOM 1040 C CA . CYS A 1 135 ? 8.275 -11.383 -8.796 1.00 88.38 135 CYS A CA 1
ATOM 1041 C C . CYS A 1 135 ? 8.290 -10.402 -9.991 1.00 88.38 135 CYS A C 1
ATOM 1043 O O . CYS A 1 135 ? 9.219 -10.424 -10.804 1.00 88.38 135 CYS A O 1
ATOM 1045 N N . ALA A 1 136 ? 7.275 -9.533 -10.118 1.00 90.44 136 ALA A N 1
ATOM 1046 C CA . ALA A 1 136 ? 7.202 -8.518 -11.176 1.00 90.44 136 ALA A CA 1
ATOM 1047 C C . ALA A 1 136 ? 8.394 -7.541 -11.144 1.00 90.44 136 ALA A C 1
ATOM 1049 O O . ALA A 1 136 ? 8.878 -7.105 -12.191 1.00 90.44 136 ALA A O 1
ATOM 1050 N N . ILE A 1 137 ? 8.911 -7.248 -9.944 1.00 89.12 137 ILE A N 1
ATOM 1051 C CA . ILE A 1 137 ? 10.144 -6.484 -9.728 1.00 89.12 137 ILE A CA 1
ATOM 1052 C C . ILE A 1 137 ? 11.218 -7.428 -9.156 1.00 89.12 137 ILE A C 1
ATOM 1054 O O . ILE A 1 137 ? 11.118 -7.821 -7.993 1.00 89.12 137 ILE A O 1
ATOM 1058 N N . PRO A 1 138 ? 12.241 -7.807 -9.947 1.00 81.12 138 PRO A N 1
ATOM 1059 C CA . PRO A 1 138 ? 13.342 -8.652 -9.490 1.00 81.12 138 PRO A CA 1
ATOM 1060 C C . PRO A 1 138 ? 14.126 -8.103 -8.288 1.00 81.12 138 PRO A C 1
ATOM 1062 O O . PRO A 1 138 ? 14.392 -6.907 -8.168 1.00 81.12 138 PRO A O 1
ATOM 1065 N N . SER A 1 139 ? 14.600 -9.009 -7.434 1.00 74.69 139 SER A N 1
ATOM 1066 C CA . SER A 1 139 ? 15.395 -8.694 -6.237 1.00 74.69 139 SER A CA 1
ATOM 1067 C C . SER A 1 139 ? 16.804 -8.156 -6.527 1.00 74.69 139 SER A C 1
ATOM 1069 O O . SER A 1 139 ? 17.441 -7.567 -5.654 1.00 74.69 139 SER A O 1
ATOM 1071 N N . ASN A 1 140 ? 17.313 -8.321 -7.753 1.00 72.75 140 ASN A N 1
ATOM 1072 C CA . ASN A 1 140 ? 18.675 -7.927 -8.128 1.00 72.75 140 ASN A CA 1
ATOM 1073 C C . ASN A 1 140 ? 18.850 -6.421 -8.430 1.00 72.75 140 ASN A C 1
ATOM 1075 O O . ASN A 1 140 ? 19.979 -5.980 -8.665 1.00 72.75 140 ASN A O 1
ATOM 1079 N N . HIS A 1 141 ? 17.785 -5.613 -8.365 1.00 84.88 141 HIS A N 1
ATOM 1080 C CA . HIS A 1 141 ? 17.828 -4.162 -8.590 1.00 84.88 141 HIS A CA 1
ATOM 1081 C C . HIS A 1 141 ? 18.411 -3.369 -7.406 1.00 84.88 141 HIS A C 1
ATOM 1083 O O . HIS A 1 141 ? 17.729 -2.563 -6.774 1.00 84.88 141 HIS A O 1
ATOM 1089 N N . LYS A 1 142 ? 19.715 -3.537 -7.151 1.00 87.25 142 LYS A N 1
ATOM 1090 C CA . LYS A 1 142 ? 20.474 -2.849 -6.082 1.00 87.25 142 LYS A CA 1
ATOM 1091 C C . LYS A 1 142 ? 20.372 -1.314 -6.101 1.00 87.25 142 LYS A C 1
ATOM 1093 O O . LYS A 1 142 ? 20.609 -0.681 -5.077 1.00 87.25 142 LYS A O 1
ATOM 1098 N N . ASN A 1 143 ? 20.052 -0.725 -7.254 1.00 92.62 143 ASN A N 1
ATOM 1099 C CA . ASN A 1 143 ? 19.981 0.723 -7.465 1.00 92.62 143 ASN A CA 1
ATOM 1100 C C . ASN A 1 143 ? 18.552 1.301 -7.457 1.00 92.62 143 ASN A C 1
ATOM 1102 O O . ASN A 1 143 ? 18.414 2.527 -7.496 1.00 92.62 143 ASN A O 1
ATOM 1106 N N . LEU A 1 144 ? 17.504 0.465 -7.396 1.00 95.19 144 LEU A N 1
ATOM 1107 C CA . LEU A 1 144 ? 16.109 0.905 -7.509 1.00 95.19 144 LEU A CA 1
ATOM 1108 C C . LEU A 1 144 ? 15.654 1.588 -6.217 1.00 95.19 144 LEU A C 1
ATOM 1110 O O . LEU A 1 144 ? 15.435 0.937 -5.202 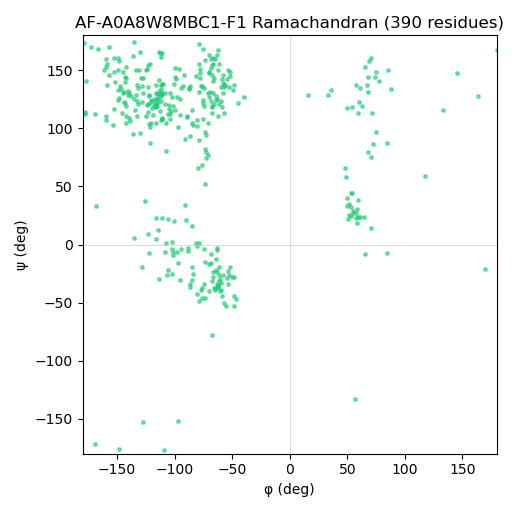1.00 95.19 144 LEU A O 1
ATOM 1114 N N . LYS A 1 145 ? 15.500 2.914 -6.278 1.00 95.75 145 LYS A N 1
ATOM 1115 C CA . LYS A 1 145 ? 15.174 3.771 -5.127 1.00 95.75 145 LYS A CA 1
ATOM 1116 C C . LYS A 1 145 ? 13.711 4.186 -5.087 1.00 95.75 145 LYS A C 1
ATOM 1118 O O . LYS A 1 145 ? 13.208 4.531 -4.020 1.00 95.75 145 LYS A O 1
ATOM 1123 N N . THR A 1 146 ? 13.032 4.211 -6.234 1.00 97.69 146 THR A N 1
ATOM 1124 C CA . THR A 1 146 ? 11.692 4.800 -6.333 1.00 97.69 146 THR A CA 1
ATOM 1125 C C . THR A 1 146 ? 10.805 4.054 -7.321 1.00 97.69 146 THR A C 1
ATOM 1127 O O . THR A 1 146 ? 11.192 3.836 -8.470 1.00 97.69 146 THR A O 1
ATOM 1130 N N . ILE A 1 147 ? 9.596 3.712 -6.881 1.00 98.00 147 ILE A N 1
ATOM 1131 C CA . ILE A 1 147 ? 8.514 3.181 -7.713 1.00 98.00 147 ILE A CA 1
ATOM 1132 C C . ILE A 1 147 ? 7.298 4.096 -7.519 1.00 98.00 147 ILE A C 1
ATOM 1134 O O . ILE A 1 147 ? 6.822 4.259 -6.396 1.00 98.00 1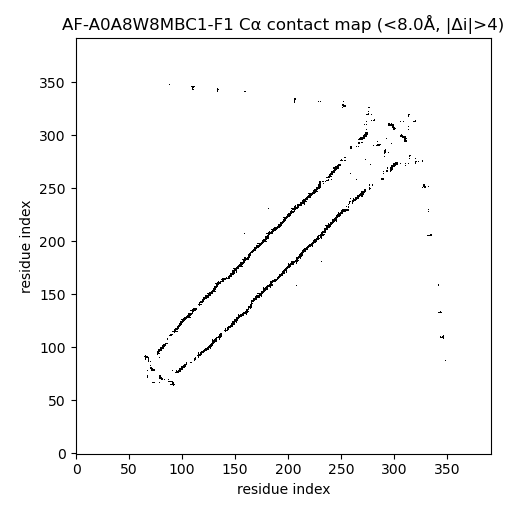47 ILE A O 1
ATOM 1138 N N . LEU A 1 148 ? 6.811 4.715 -8.593 1.00 98.62 148 LEU A N 1
ATOM 1139 C CA . LEU A 1 148 ? 5.681 5.647 -8.565 1.00 98.62 148 LEU A CA 1
ATOM 1140 C C . LEU A 1 148 ? 4.479 5.060 -9.307 1.00 98.62 148 LEU A C 1
ATOM 1142 O O . LEU A 1 148 ? 4.604 4.654 -10.460 1.00 98.62 148 LEU A O 1
ATOM 1146 N N . PHE A 1 149 ? 3.319 5.077 -8.664 1.00 98.56 149 PHE A N 1
ATOM 1147 C CA . PHE A 1 149 ? 2.018 4.740 -9.228 1.00 98.56 149 PHE A CA 1
ATOM 1148 C C . PHE A 1 149 ? 1.109 5.964 -9.067 1.00 98.56 149 PHE A C 1
ATOM 1150 O O . PHE A 1 149 ? 0.619 6.229 -7.973 1.00 98.56 149 PHE A O 1
ATOM 1157 N N . ASP A 1 150 ? 0.915 6.745 -10.128 1.00 98.69 150 ASP A N 1
ATOM 1158 C CA . ASP A 1 150 ? 0.095 7.961 -10.119 1.00 98.69 150 ASP A CA 1
ATOM 1159 C C . ASP A 1 150 ? -1.152 7.807 -11.000 1.00 98.69 150 ASP A C 1
ATOM 1161 O O . ASP A 1 150 ? -1.060 7.356 -12.141 1.00 98.69 150 ASP A O 1
ATOM 1165 N N . LEU A 1 151 ? -2.329 8.172 -10.482 1.00 98.50 151 LEU A N 1
ATOM 1166 C CA . LEU A 1 151 ? -3.616 8.022 -11.179 1.00 98.50 151 LEU A CA 1
ATOM 1167 C C . LEU A 1 151 ? -3.865 6.583 -11.685 1.00 98.50 151 LEU A C 1
ATOM 1169 O O . LEU A 1 151 ? -4.464 6.381 -12.741 1.00 98.50 151 LEU A O 1
ATOM 1173 N N . THR A 1 152 ? -3.370 5.571 -10.962 1.00 98.62 152 THR A N 1
ATOM 1174 C CA . THR A 1 152 ? -3.421 4.168 -11.400 1.00 98.62 152 THR A CA 1
ATOM 1175 C C . THR A 1 152 ? -4.596 3.390 -10.823 1.00 98.62 152 THR A C 1
ATOM 1177 O O . THR A 1 152 ? -5.044 3.622 -9.697 1.00 98.62 152 THR A O 1
ATOM 1180 N N . VAL A 1 153 ? -5.054 2.392 -11.575 1.00 98.31 153 VAL A N 1
ATOM 1181 C CA . VAL A 1 153 ? -5.943 1.341 -11.077 1.00 98.31 153 VAL A CA 1
ATOM 1182 C C . VAL A 1 153 ? -5.172 0.028 -11.058 1.00 98.31 153 VAL A C 1
ATOM 1184 O O . VAL A 1 153 ? -4.571 -0.368 -12.050 1.00 98.31 153 VAL A O 1
ATOM 1187 N N . ILE A 1 154 ? -5.189 -0.645 -9.913 1.00 98.50 154 ILE A N 1
ATOM 1188 C CA . ILE A 1 154 ? -4.597 -1.961 -9.700 1.00 98.50 154 ILE A CA 1
ATOM 1189 C C . ILE A 1 154 ? -5.721 -2.874 -9.208 1.00 98.50 154 ILE A C 1
ATOM 1191 O O . ILE A 1 154 ? -6.358 -2.601 -8.184 1.00 98.50 154 ILE A O 1
ATOM 1195 N N . GLY A 1 155 ? -5.994 -3.952 -9.938 1.00 98.38 155 GLY A N 1
ATOM 1196 C CA . GLY A 1 155 ? -6.907 -5.001 -9.497 1.00 98.38 155 GLY A CA 1
ATOM 1197 C C . GLY A 1 155 ? -6.305 -5.739 -8.305 1.00 98.38 155 GLY A C 1
ATOM 1198 O O . GLY A 1 155 ? -6.658 -5.456 -7.160 1.00 98.38 155 GLY A O 1
ATOM 1199 N N . GLU A 1 156 ? -5.357 -6.637 -8.562 1.00 97.94 156 GLU A N 1
ATOM 1200 C CA . GLU A 1 156 ? -4.738 -7.462 -7.521 1.00 97.94 156 GLU A CA 1
ATOM 1201 C C . GLU A 1 156 ? -3.213 -7.310 -7.441 1.00 97.94 156 GLU A C 1
ATOM 1203 O O . GLU A 1 156 ? -2.504 -7.492 -8.427 1.00 97.94 156 GLU A O 1
ATOM 1208 N N . ILE A 1 157 ? -2.685 -7.043 -6.246 1.00 97.62 157 ILE A N 1
ATOM 1209 C CA . ILE A 1 157 ? -1.260 -7.239 -5.943 1.00 97.62 157 ILE A CA 1
ATOM 1210 C C . ILE A 1 157 ? -1.114 -8.677 -5.434 1.00 97.62 157 ILE A C 1
ATOM 1212 O O . ILE A 1 157 ? -1.618 -8.991 -4.351 1.00 97.62 157 ILE A O 1
ATOM 1216 N N . LYS A 1 158 ? -0.479 -9.549 -6.229 1.00 94.94 158 LYS A N 1
ATOM 1217 C CA . LYS A 1 158 ? -0.330 -10.985 -5.936 1.00 94.94 158 LYS A CA 1
ATOM 1218 C C . LYS A 1 158 ? 0.588 -11.251 -4.743 1.00 94.94 158 LYS A C 1
ATOM 1220 O O . LYS A 1 158 ? 1.459 -10.444 -4.424 1.00 94.94 158 LYS A O 1
ATOM 1225 N N . GLN A 1 159 ? 0.448 -12.442 -4.159 1.00 91.62 159 GLN A N 1
ATOM 1226 C CA . GLN A 1 159 ? 1.482 -13.050 -3.318 1.00 91.62 159 GLN A CA 1
ATOM 1227 C C . GLN A 1 159 ? 2.838 -12.991 -4.035 1.00 91.62 159 GLN A C 1
ATOM 1229 O O . GLN A 1 159 ? 2.941 -13.324 -5.215 1.00 91.62 159 GLN A O 1
ATOM 1234 N N . GLY A 1 160 ? 3.874 -12.559 -3.322 1.00 90.44 160 GLY A N 1
ATOM 1235 C CA . GLY A 1 160 ? 5.226 -12.445 -3.850 1.00 90.44 160 GLY A CA 1
ATOM 1236 C C . GLY A 1 160 ? 5.431 -11.327 -4.880 1.00 90.44 160 GLY A C 1
ATOM 1237 O O . GLY A 1 160 ? 6.439 -11.348 -5.578 1.00 90.44 160 GLY A O 1
ATOM 1238 N N . ALA A 1 161 ? 4.517 -10.360 -5.029 1.00 93.25 161 ALA A N 1
ATOM 1239 C CA . ALA A 1 161 ? 4.691 -9.266 -5.993 1.00 93.25 161 ALA A CA 1
ATOM 1240 C C . ALA A 1 161 ? 5.891 -8.356 -5.673 1.00 93.25 161 ALA A C 1
ATOM 1242 O O . ALA A 1 161 ? 6.609 -7.919 -6.576 1.00 93.25 161 ALA A O 1
ATOM 1243 N N . PHE A 1 162 ? 6.127 -8.107 -4.382 1.00 92.19 162 PHE A N 1
ATOM 1244 C CA . PHE A 1 162 ? 7.211 -7.282 -3.863 1.00 92.19 162 PHE A CA 1
ATOM 1245 C C . PHE A 1 162 ? 8.081 -8.117 -2.911 1.00 92.19 162 PHE A C 1
ATOM 1247 O O . PHE A 1 162 ? 7.859 -8.173 -1.702 1.00 92.19 162 PHE A O 1
ATOM 1254 N N . THR A 1 163 ? 9.071 -8.804 -3.477 1.00 88.94 163 THR A N 1
ATOM 1255 C CA . THR A 1 163 ? 9.920 -9.795 -2.791 1.00 88.94 163 THR A CA 1
ATOM 1256 C C . THR A 1 163 ? 11.376 -9.367 -2.746 1.00 88.94 163 THR A C 1
ATOM 1258 O O . THR A 1 163 ? 11.916 -8.967 -3.777 1.00 88.94 163 THR A O 1
ATOM 1261 N N . HIS A 1 164 ? 12.047 -9.543 -1.600 1.00 84.94 164 HIS A N 1
ATOM 1262 C CA . HIS A 1 164 ? 13.511 -9.404 -1.497 1.00 84.94 164 HIS A CA 1
ATOM 1263 C C . HIS A 1 164 ? 14.067 -8.078 -2.077 1.00 84.94 164 HIS A C 1
ATOM 1265 O O . HIS A 1 164 ? 15.149 -8.047 -2.666 1.00 84.94 164 HIS A O 1
ATOM 1271 N N . LEU A 1 165 ? 13.313 -6.981 -1.949 1.00 88.19 165 LEU A N 1
ATOM 1272 C CA . LEU A 1 165 ? 13.674 -5.696 -2.548 1.00 88.19 165 LEU A CA 1
ATOM 1273 C C . LEU A 1 165 ? 14.915 -5.073 -1.884 1.00 88.19 165 LEU A C 1
ATOM 1275 O O . LEU A 1 165 ? 15.185 -5.269 -0.697 1.00 88.19 165 LEU A O 1
ATOM 1279 N N . SER A 1 166 ? 15.648 -4.278 -2.664 1.00 89.69 166 SER A N 1
ATOM 1280 C CA . SER A 1 166 ? 16.653 -3.329 -2.161 1.00 89.69 166 SER A CA 1
ATOM 1281 C C . SER A 1 166 ? 15.973 -2.082 -1.548 1.00 89.69 166 SER A C 1
ATOM 1283 O O . SER A 1 166 ? 14.764 -1.931 -1.732 1.00 89.69 166 SER A O 1
ATOM 1285 N N . PRO A 1 167 ? 16.688 -1.198 -0.814 1.00 93.38 167 PRO A N 1
ATOM 1286 C CA . PRO A 1 167 ? 16.069 -0.064 -0.122 1.00 93.38 167 PRO A CA 1
ATOM 1287 C C . PRO A 1 167 ? 15.286 0.861 -1.068 1.00 93.38 167 PRO A C 1
ATOM 1289 O O . PRO A 1 167 ? 15.884 1.529 -1.914 1.00 93.38 167 PRO A O 1
ATOM 1292 N N . VAL A 1 168 ? 13.959 0.913 -0.919 1.00 94.56 168 VAL A N 1
ATOM 1293 C CA . VAL A 1 168 ? 13.059 1.500 -1.926 1.00 94.56 168 VAL A CA 1
ATOM 1294 C C . VAL A 1 168 ? 11.881 2.256 -1.307 1.00 94.56 168 VAL A C 1
ATOM 1296 O O . VAL A 1 168 ? 11.306 1.846 -0.295 1.00 94.56 168 VAL A O 1
ATOM 1299 N N . SER A 1 169 ? 11.498 3.353 -1.959 1.00 97.19 169 SER A N 1
ATOM 1300 C CA . SER A 1 169 ? 10.252 4.078 -1.711 1.00 97.19 169 SER A CA 1
ATOM 1301 C C . SER A 1 169 ? 9.221 3.746 -2.790 1.00 97.19 169 SER A C 1
ATOM 1303 O O . SER A 1 169 ? 9.499 3.905 -3.980 1.00 97.19 169 SER A O 1
ATOM 1305 N N . ILE A 1 170 ? 8.024 3.322 -2.389 1.00 97.88 170 ILE A N 1
ATOM 1306 C CA . ILE A 1 170 ? 6.891 3.052 -3.280 1.00 97.88 170 ILE A CA 1
ATOM 1307 C C . ILE A 1 170 ? 5.783 4.053 -2.961 1.00 97.88 170 ILE A C 1
ATOM 1309 O O . ILE A 1 170 ? 5.335 4.145 -1.819 1.00 97.88 170 ILE A O 1
ATOM 1313 N N . THR A 1 171 ? 5.352 4.825 -3.955 1.00 98.75 171 THR A N 1
ATOM 1314 C CA . THR A 1 171 ? 4.326 5.862 -3.785 1.00 98.75 171 THR A CA 1
ATOM 1315 C C . THR A 1 171 ? 3.121 5.577 -4.664 1.00 98.75 171 THR A C 1
ATOM 1317 O O . THR A 1 171 ? 3.255 5.479 -5.880 1.00 98.75 171 THR A O 1
ATOM 1320 N N . PHE A 1 172 ? 1.947 5.502 -4.043 1.00 98.69 172 PHE A N 1
ATOM 1321 C CA . PHE A 1 172 ? 0.644 5.447 -4.691 1.00 98.69 172 PHE A CA 1
ATOM 1322 C C . PHE A 1 172 ? -0.035 6.814 -4.529 1.00 98.69 172 PHE A C 1
ATOM 1324 O O . PHE A 1 172 ? -0.375 7.221 -3.420 1.00 98.69 172 PHE A O 1
ATOM 1331 N N . SER A 1 173 ? -0.195 7.532 -5.636 1.00 98.62 173 SER A N 1
ATOM 1332 C CA . SER A 1 173 ? -0.837 8.846 -5.740 1.00 98.62 173 SER A CA 1
ATOM 1333 C C . SER A 1 173 ? -2.145 8.700 -6.510 1.00 98.62 173 SER A C 1
ATOM 1335 O O . SER A 1 173 ? -2.157 8.096 -7.585 1.00 98.62 173 SER A O 1
ATOM 1337 N N . LYS A 1 174 ? -3.252 9.225 -5.971 1.00 98.62 174 LYS A N 1
ATOM 1338 C CA . LYS A 1 174 ? -4.569 9.307 -6.641 1.00 98.62 174 LYS A CA 1
ATOM 1339 C C . LYS A 1 174 ? -5.030 7.976 -7.250 1.00 98.62 174 LYS A C 1
ATOM 1341 O O . LYS A 1 174 ? -5.640 7.941 -8.316 1.00 98.62 174 LYS A O 1
ATOM 1346 N N . SER A 1 175 ? -4.665 6.872 -6.599 1.00 98.69 175 SER A N 1
ATOM 1347 C CA . SER A 1 175 ? -4.732 5.522 -7.159 1.00 98.69 175 SER A CA 1
ATOM 1348 C C . SER A 1 175 ? -5.754 4.646 -6.431 1.00 98.69 175 SER A C 1
ATOM 1350 O O . SER A 1 175 ? -6.229 4.958 -5.336 1.00 98.69 175 SER A O 1
ATOM 1352 N N . LYS A 1 176 ? -6.097 3.508 -7.037 1.00 98.50 176 LYS A N 1
ATOM 1353 C CA . LYS A 1 176 ? -7.011 2.513 -6.467 1.00 98.50 176 LYS A CA 1
ATOM 1354 C C . LYS A 1 176 ? -6.383 1.124 -6.502 1.00 98.50 176 LYS A C 1
ATOM 1356 O O . LYS A 1 176 ? -6.088 0.621 -7.579 1.00 98.50 176 LYS A O 1
ATOM 1361 N N . ILE A 1 177 ? -6.269 0.477 -5.344 1.00 98.62 177 ILE A N 1
ATOM 1362 C CA . ILE A 1 177 ? -5.863 -0.931 -5.210 1.00 98.62 177 ILE A CA 1
ATOM 1363 C C . ILE A 1 177 ? -7.098 -1.738 -4.800 1.00 98.62 177 ILE A C 1
ATOM 1365 O O . ILE A 1 177 ? -7.712 -1.452 -3.771 1.00 98.62 177 ILE A O 1
ATOM 1369 N N . THR A 1 178 ? -7.499 -2.736 -5.588 1.00 98.44 178 THR A N 1
ATOM 1370 C CA . THR A 1 178 ? -8.748 -3.478 -5.332 1.00 98.44 178 THR A CA 1
ATOM 1371 C C . THR A 1 178 ? -8.538 -4.640 -4.357 1.00 98.44 178 THR A C 1
ATOM 1373 O O . THR A 1 178 ? -9.377 -4.868 -3.489 1.00 98.44 178 THR A O 1
ATOM 1376 N N . THR A 1 179 ? -7.402 -5.337 -4.408 1.00 98.00 179 THR A N 1
ATOM 1377 C CA . THR A 1 179 ? -6.977 -6.289 -3.369 1.00 98.00 179 THR A CA 1
ATOM 1378 C C . THR A 1 179 ? -5.455 -6.353 -3.265 1.00 98.00 179 THR A C 1
ATOM 1380 O O . THR A 1 179 ? -4.753 -6.489 -4.264 1.00 98.00 179 THR A O 1
ATOM 1383 N N . MET A 1 180 ? -4.947 -6.296 -2.035 1.00 97.56 180 MET A N 1
ATOM 1384 C CA . MET A 1 180 ? -3.580 -6.673 -1.685 1.00 97.56 180 MET A CA 1
ATOM 1385 C C . MET A 1 180 ? -3.620 -8.048 -1.012 1.00 97.56 180 MET A C 1
ATOM 1387 O O . MET A 1 180 ? -4.246 -8.199 0.043 1.00 97.56 180 MET A O 1
ATOM 1391 N N . LYS A 1 181 ? -3.015 -9.054 -1.652 1.00 94.44 181 LYS A N 1
ATOM 1392 C CA . LYS A 1 181 ? -3.027 -10.441 -1.173 1.00 94.44 181 LYS A CA 1
ATOM 1393 C C . LYS A 1 181 ? -2.129 -10.663 0.033 1.00 94.44 181 LYS A C 1
ATOM 1395 O O . LYS A 1 181 ? -1.175 -9.920 0.255 1.00 94.44 181 LYS A O 1
ATOM 1400 N N . SER A 1 182 ? -2.420 -11.733 0.773 1.00 91.38 182 SER A N 1
ATOM 1401 C CA . SER A 1 182 ? -1.476 -12.320 1.723 1.00 91.38 182 SER A CA 1
ATOM 1402 C C . SER A 1 182 ? -0.115 -12.504 1.052 1.00 91.38 182 SER A C 1
ATOM 1404 O O . SER A 1 182 ? -0.034 -12.898 -0.113 1.00 91.38 182 SER A O 1
ATOM 1406 N N . TYR A 1 183 ? 0.950 -12.171 1.775 1.00 91.31 183 TYR A N 1
ATOM 1407 C CA . TYR A 1 183 ? 2.335 -12.251 1.318 1.00 91.31 183 TYR A CA 1
ATOM 1408 C C . TYR A 1 183 ? 2.660 -11.403 0.070 1.00 91.31 183 TYR A C 1
ATOM 1410 O O . TYR A 1 183 ? 3.620 -11.702 -0.639 1.00 91.31 183 TYR A O 1
ATOM 1418 N N . ALA A 1 184 ? 1.895 -10.342 -0.223 1.00 93.75 184 ALA A N 1
ATOM 1419 C CA . ALA A 1 184 ? 2.185 -9.413 -1.323 1.00 93.75 184 ALA A CA 1
ATOM 1420 C C . ALA A 1 184 ? 3.551 -8.716 -1.183 1.00 93.75 184 ALA A C 1
ATOM 1422 O O . ALA A 1 184 ? 4.271 -8.556 -2.171 1.00 93.75 184 ALA A O 1
ATOM 1423 N N . PHE A 1 185 ? 3.913 -8.352 0.048 1.00 93.12 185 PHE A N 1
ATOM 1424 C CA . PHE A 1 185 ? 5.219 -7.845 0.453 1.00 93.12 185 PHE A CA 1
ATOM 1425 C C . PHE A 1 185 ? 5.902 -8.893 1.332 1.00 93.12 185 PHE A C 1
ATOM 1427 O O . PHE A 1 185 ? 5.495 -9.124 2.474 1.00 93.12 185 PHE A O 1
ATOM 1434 N N . TRP A 1 186 ? 6.931 -9.544 0.789 1.00 89.12 186 TRP A N 1
ATOM 1435 C CA . TRP A 1 186 ? 7.482 -10.776 1.353 1.00 89.12 186 TRP A CA 1
ATOM 1436 C C . TRP A 1 186 ? 8.997 -10.719 1.570 1.00 89.12 186 TRP A C 1
ATOM 1438 O O . TRP A 1 186 ? 9.765 -10.398 0.657 1.00 89.12 186 TRP A O 1
ATOM 1448 N N . ASN A 1 187 ? 9.423 -11.097 2.781 1.00 87.38 187 ASN A N 1
ATOM 1449 C CA . ASN A 1 187 ? 10.827 -11.311 3.157 1.00 87.38 187 ASN A CA 1
ATOM 1450 C C . ASN A 1 187 ? 11.747 -10.113 2.839 1.00 87.38 187 ASN A C 1
ATOM 1452 O O . ASN A 1 187 ? 12.845 -10.253 2.296 1.00 87.38 187 ASN A O 1
ATOM 1456 N N . ILE A 1 188 ? 11.271 -8.906 3.150 1.00 89.44 188 ILE A N 1
ATOM 1457 C CA . ILE A 1 188 ? 11.994 -7.662 2.873 1.00 89.44 188 ILE A CA 1
ATOM 1458 C C . ILE A 1 188 ? 12.899 -7.340 4.069 1.00 89.44 188 ILE A C 1
ATOM 1460 O O . ILE A 1 188 ? 12.428 -7.028 5.164 1.00 89.44 188 ILE A O 1
ATOM 1464 N N . LYS A 1 189 ? 14.214 -7.457 3.837 1.00 89.50 189 LYS A N 1
ATOM 1465 C CA . LYS A 1 189 ? 15.306 -7.237 4.809 1.00 89.50 189 LYS A CA 1
ATOM 1466 C C . LYS A 1 189 ? 16.069 -5.928 4.577 1.00 89.50 189 LYS A C 1
ATOM 1468 O O . LYS A 1 189 ? 17.222 -5.783 4.978 1.00 89.50 189 LYS A O 1
ATOM 1473 N N . THR A 1 190 ? 15.428 -4.987 3.894 1.00 91.25 190 THR A N 1
ATOM 1474 C CA . THR A 1 190 ? 15.927 -3.637 3.631 1.00 91.25 190 THR A CA 1
ATOM 1475 C C . THR A 1 190 ? 14.862 -2.605 4.009 1.00 91.25 190 THR A C 1
ATOM 1477 O O . THR A 1 190 ? 13.702 -2.960 4.222 1.00 91.25 190 THR A O 1
ATOM 1480 N N . LYS A 1 191 ? 15.248 -1.326 4.109 1.00 92.56 191 LYS A N 1
ATOM 1481 C CA . LYS A 1 191 ? 14.315 -0.218 4.365 1.00 92.56 191 LYS A CA 1
ATOM 1482 C C . LYS A 1 191 ? 13.260 -0.142 3.259 1.00 92.56 191 LYS A C 1
ATOM 1484 O O . LYS A 1 191 ? 13.605 0.064 2.096 1.00 92.56 191 LYS A O 1
ATOM 1489 N N . LEU A 1 192 ? 11.988 -0.211 3.640 1.00 94.50 192 LEU A N 1
ATOM 1490 C CA . LEU A 1 192 ? 10.848 -0.028 2.743 1.00 94.50 192 LEU A CA 1
ATOM 1491 C C . LEU A 1 192 ? 10.064 1.206 3.181 1.00 94.50 192 LEU A C 1
ATOM 1493 O O . LEU A 1 192 ? 9.740 1.344 4.356 1.00 94.50 192 LEU A O 1
ATOM 1497 N N . GLN A 1 193 ? 9.755 2.116 2.264 1.00 96.44 193 GLN A N 1
ATOM 1498 C CA . GLN A 1 193 ? 8.891 3.264 2.551 1.00 96.44 193 GLN A CA 1
ATOM 1499 C C . GLN A 1 193 ? 7.678 3.211 1.627 1.00 96.44 193 GLN A C 1
ATOM 1501 O O . GLN A 1 193 ? 7.833 3.156 0.409 1.00 96.44 193 GLN A O 1
ATOM 1506 N N . LEU A 1 194 ? 6.477 3.205 2.198 1.00 97.62 194 LEU A N 1
ATOM 1507 C CA . LEU A 1 194 ? 5.216 3.148 1.466 1.00 97.62 194 LEU A CA 1
ATOM 1508 C C . LEU A 1 194 ? 4.453 4.446 1.699 1.00 97.62 194 LEU A C 1
ATOM 1510 O O . LEU A 1 194 ? 4.106 4.758 2.835 1.00 97.62 194 LEU A O 1
ATOM 1514 N N . THR A 1 195 ? 4.177 5.181 0.628 1.00 98.56 195 THR A N 1
ATOM 1515 C CA . THR A 1 195 ? 3.388 6.415 0.680 1.00 98.56 195 THR A CA 1
ATOM 1516 C C . THR A 1 195 ? 2.096 6.216 -0.093 1.00 98.56 195 THR A C 1
ATOM 1518 O O . THR A 1 195 ? 2.130 5.874 -1.272 1.00 98.56 195 THR A O 1
ATOM 1521 N N . PHE A 1 196 ? 0.963 6.470 0.548 1.00 98.62 196 PHE A N 1
ATOM 1522 C CA . PHE A 1 196 ? -0.356 6.496 -0.070 1.00 98.62 196 PHE A CA 1
ATOM 1523 C C . PHE A 1 196 ? -0.922 7.912 0.067 1.00 98.62 196 PHE A C 1
ATOM 1525 O O . PHE A 1 196 ? -1.066 8.413 1.179 1.00 98.62 196 PHE A O 1
ATOM 1532 N N . THR A 1 197 ? -1.247 8.557 -1.050 1.00 98.62 197 THR A N 1
ATOM 1533 C CA . THR A 1 197 ? -1.844 9.901 -1.089 1.00 98.62 197 THR A CA 1
ATOM 1534 C C . THR A 1 197 ? -3.041 9.881 -2.029 1.00 98.62 197 THR A C 1
ATOM 1536 O O . THR A 1 197 ? -2.954 9.283 -3.105 1.00 98.62 197 THR A O 1
ATOM 1539 N N . ASP A 1 198 ? -4.172 10.471 -1.629 1.00 98.50 198 ASP A N 1
ATOM 1540 C CA . ASP A 1 198 ? -5.426 10.490 -2.410 1.00 98.50 198 ASP A CA 1
ATOM 1541 C C . ASP A 1 198 ? -5.896 9.081 -2.852 1.00 98.50 198 ASP A C 1
ATOM 1543 O O . ASP A 1 198 ? -6.558 8.908 -3.876 1.00 98.50 198 ASP A O 1
ATOM 1547 N N . THR A 1 199 ? -5.489 8.038 -2.120 1.00 98.69 199 THR A N 1
ATOM 1548 C CA . THR A 1 199 ? -5.517 6.644 -2.590 1.00 98.69 199 THR A CA 1
ATOM 1549 C C . THR A 1 199 ? -6.515 5.792 -1.810 1.00 98.69 199 THR A C 1
ATOM 1551 O O . THR A 1 199 ? -6.659 5.915 -0.590 1.00 98.69 199 THR A O 1
ATOM 1554 N N . THR A 1 200 ? -7.202 4.889 -2.515 1.00 98.44 200 THR A N 1
ATOM 1555 C CA . THR A 1 200 ? -8.138 3.920 -1.921 1.00 98.44 200 THR A CA 1
ATOM 1556 C C . THR A 1 200 ? -7.603 2.495 -2.037 1.00 98.44 200 THR A C 1
ATOM 1558 O O . THR A 1 200 ? -7.401 2.007 -3.150 1.00 98.44 200 THR A O 1
ATOM 1561 N N . VAL A 1 201 ? -7.468 1.785 -0.913 1.00 98.38 201 VAL A N 1
ATOM 1562 C CA . VAL A 1 201 ? -7.278 0.325 -0.901 1.00 98.38 201 VAL A CA 1
ATOM 1563 C C . VAL A 1 201 ? -8.587 -0.332 -0.478 1.00 98.38 201 VAL A C 1
ATOM 1565 O O . VAL A 1 201 ? -9.085 -0.112 0.626 1.00 98.38 201 VAL A O 1
ATOM 1568 N N . HIS A 1 202 ? -9.183 -1.128 -1.366 1.00 97.94 202 HIS A N 1
ATOM 1569 C CA . HIS A 1 202 ? -10.477 -1.749 -1.093 1.00 97.94 202 HIS A CA 1
ATOM 1570 C C . HIS A 1 202 ? -10.358 -2.955 -0.153 1.00 97.94 202 HIS A C 1
ATOM 1572 O O . HIS A 1 202 ? -11.197 -3.097 0.731 1.00 97.94 202 HIS A O 1
ATOM 1578 N N . LYS A 1 203 ? -9.316 -3.782 -0.288 1.00 96.44 203 LYS A N 1
ATOM 1579 C CA . LYS A 1 203 ? -9.080 -4.933 0.592 1.00 96.44 203 LYS A CA 1
ATOM 1580 C C . LYS A 1 203 ? -7.591 -5.146 0.859 1.00 96.44 203 LYS A C 1
ATOM 1582 O O . LYS A 1 203 ? -6.806 -5.221 -0.087 1.00 96.44 203 LYS A O 1
ATOM 1587 N N . MET A 1 204 ? -7.226 -5.314 2.127 1.00 95.69 204 MET A N 1
ATOM 1588 C CA . MET A 1 204 ? -5.953 -5.911 2.546 1.00 95.69 204 MET A CA 1
ATOM 1589 C C . MET A 1 204 ? -6.231 -7.260 3.216 1.00 95.69 204 MET A C 1
ATOM 1591 O O . MET A 1 204 ? -7.151 -7.378 4.027 1.00 95.69 204 MET A O 1
ATOM 1595 N N . GLU A 1 205 ? -5.469 -8.289 2.857 1.00 92.50 205 GLU A N 1
ATOM 1596 C CA . GLU A 1 205 ? -5.574 -9.631 3.441 1.00 92.50 205 GLU A CA 1
ATOM 1597 C C . GLU A 1 205 ? -4.482 -9.854 4.519 1.00 92.50 205 GLU A C 1
ATOM 1599 O O . GLU A 1 205 ? -3.429 -9.221 4.449 1.00 92.50 205 GLU A O 1
ATOM 1604 N N . PRO A 1 206 ? -4.698 -10.715 5.536 1.00 90.25 206 PRO A N 1
ATOM 1605 C CA . PRO A 1 206 ? -3.724 -11.019 6.577 1.00 90.25 206 PRO A CA 1
ATOM 1606 C C . PRO A 1 206 ? -2.368 -11.422 6.020 1.00 90.25 206 PRO A C 1
ATOM 1608 O O . PRO A 1 206 ? -2.292 -12.071 4.977 1.00 90.25 206 PRO A O 1
ATOM 1611 N N . PHE A 1 207 ? -1.303 -11.036 6.718 1.00 90.00 207 PHE A N 1
ATOM 1612 C CA . PHE A 1 207 ? 0.082 -11.286 6.319 1.00 90.00 207 PHE A CA 1
ATOM 1613 C C . PHE A 1 207 ? 0.446 -10.705 4.937 1.00 90.00 207 PHE A C 1
ATOM 1615 O O . PHE A 1 207 ? 1.432 -11.131 4.340 1.00 90.00 207 PHE A O 1
ATOM 1622 N N . ALA A 1 208 ? -0.324 -9.740 4.400 1.00 93.19 208 ALA A N 1
ATOM 1623 C CA . ALA A 1 208 ? 0.018 -9.005 3.174 1.00 93.19 208 ALA A CA 1
ATOM 1624 C C . ALA A 1 208 ? 1.413 -8.372 3.245 1.00 93.19 208 ALA A C 1
ATOM 1626 O O . ALA A 1 208 ? 2.125 -8.348 2.243 1.00 93.19 208 ALA A O 1
ATOM 1627 N N . PHE A 1 209 ? 1.810 -7.944 4.441 1.00 91.88 209 PHE A N 1
ATOM 1628 C CA . PHE A 1 209 ? 3.191 -7.722 4.832 1.00 91.88 209 PHE A CA 1
ATOM 1629 C C . PHE A 1 209 ? 3.588 -8.879 5.748 1.00 91.88 209 PHE A C 1
ATOM 1631 O O . PHE A 1 209 ? 2.954 -9.095 6.780 1.00 91.88 209 PHE A O 1
ATOM 1638 N N . ASN A 1 210 ? 4.610 -9.649 5.374 1.00 88.12 210 ASN A N 1
ATOM 1639 C CA . ASN A 1 210 ? 5.155 -10.677 6.256 1.00 88.12 210 ASN A CA 1
ATOM 1640 C C . ASN A 1 210 ? 6.672 -10.780 6.140 1.00 88.12 210 ASN A C 1
ATOM 1642 O O . ASN A 1 210 ? 7.259 -10.636 5.061 1.00 88.12 210 ASN A O 1
ATOM 1646 N N . ASN A 1 211 ? 7.308 -11.029 7.286 1.00 86.44 211 ASN A N 1
ATOM 1647 C CA . ASN A 1 211 ? 8.756 -11.125 7.406 1.00 86.44 211 ASN A CA 1
ATOM 1648 C C . ASN A 1 211 ? 9.471 -9.832 6.925 1.00 86.44 211 ASN A C 1
ATOM 1650 O O . ASN A 1 211 ? 10.633 -9.864 6.505 1.00 86.44 211 ASN A O 1
ATOM 1654 N N . VAL A 1 212 ? 8.773 -8.688 7.011 1.00 88.31 212 VAL A N 1
ATOM 1655 C CA . VAL A 1 212 ? 9.255 -7.325 6.725 1.00 88.31 212 VAL A CA 1
ATOM 1656 C C . VAL A 1 212 ? 9.806 -6.738 8.030 1.00 88.31 212 VAL A C 1
ATOM 1658 O O . VAL A 1 212 ? 9.073 -6.175 8.845 1.00 88.31 212 VAL A O 1
ATOM 1661 N N . THR A 1 213 ? 11.103 -6.941 8.271 1.00 77.88 213 THR A N 1
ATOM 1662 C CA . THR A 1 213 ? 11.713 -6.806 9.614 1.00 77.88 213 THR A CA 1
ATOM 1663 C C . THR A 1 213 ? 12.756 -5.691 9.721 1.00 77.88 213 THR A C 1
ATOM 1665 O O . THR A 1 213 ? 13.655 -5.773 10.554 1.00 77.88 213 THR A O 1
ATOM 1668 N N . SER A 1 214 ? 12.710 -4.683 8.850 1.00 67.81 214 SER A N 1
ATOM 1669 C CA . SER A 1 214 ? 13.747 -3.644 8.787 1.00 67.81 214 SER A CA 1
ATOM 1670 C C . SER A 1 214 ? 13.213 -2.327 8.230 1.00 67.81 214 SER A C 1
ATOM 1672 O O . SER A 1 214 ? 13.076 -2.179 7.021 1.00 67.81 214 SER A O 1
ATOM 1674 N N . ASP A 1 215 ? 12.959 -1.355 9.109 1.00 83.50 215 ASP A N 1
ATOM 1675 C CA . ASP A 1 215 ? 12.606 0.026 8.739 1.00 83.50 215 ASP A CA 1
ATOM 1676 C C . ASP A 1 215 ? 11.488 0.115 7.679 1.00 83.50 215 ASP A C 1
ATOM 1678 O O . ASP A 1 215 ? 11.665 0.693 6.602 1.00 83.50 215 ASP A O 1
ATOM 1682 N N . LEU A 1 216 ? 10.323 -0.468 7.998 1.00 91.25 216 LEU A N 1
ATOM 1683 C CA . LEU A 1 216 ? 9.088 -0.127 7.300 1.00 91.25 216 LEU A CA 1
ATOM 1684 C C . LEU A 1 216 ? 8.614 1.253 7.772 1.00 91.25 216 LEU A C 1
ATOM 1686 O O . LEU A 1 216 ? 8.320 1.458 8.953 1.00 91.25 216 LEU A O 1
ATOM 1690 N N . GLY A 1 217 ? 8.524 2.189 6.835 1.00 94.81 217 GLY A N 1
ATOM 1691 C CA . GLY A 1 217 ? 7.774 3.429 6.988 1.00 94.81 217 GLY A CA 1
ATOM 1692 C C . GLY A 1 217 ? 6.467 3.332 6.212 1.00 94.81 217 GLY A C 1
ATOM 1693 O O . GLY A 1 217 ? 6.499 2.977 5.034 1.00 94.81 217 GLY A O 1
ATOM 1694 N N . ILE A 1 218 ? 5.337 3.662 6.837 1.00 95.06 218 ILE A N 1
ATOM 1695 C CA . ILE A 1 218 ? 4.075 3.900 6.125 1.00 95.06 218 ILE A CA 1
ATOM 1696 C C . ILE A 1 218 ? 3.642 5.346 6.345 1.00 95.06 218 ILE A C 1
ATOM 1698 O O . ILE A 1 218 ? 3.460 5.775 7.481 1.00 95.06 218 ILE A O 1
ATOM 1702 N N . LYS A 1 219 ? 3.415 6.065 5.246 1.00 97.50 219 LYS A N 1
ATOM 1703 C CA . LYS A 1 219 ? 2.632 7.296 5.214 1.00 97.50 219 LYS A CA 1
ATOM 1704 C C . LYS A 1 219 ? 1.325 7.042 4.462 1.00 97.50 219 LYS A C 1
ATOM 1706 O O . LYS A 1 219 ? 1.350 6.536 3.343 1.00 97.50 219 LYS A O 1
ATOM 1711 N N . TYR A 1 220 ? 0.199 7.437 5.041 1.00 97.94 220 TYR A N 1
ATOM 1712 C CA . TYR A 1 220 ? -1.115 7.430 4.403 1.00 97.94 220 TYR A CA 1
ATOM 1713 C C . TYR A 1 220 ? -1.788 8.790 4.638 1.00 97.94 220 TYR A C 1
ATOM 1715 O O . TYR A 1 220 ? -1.969 9.206 5.781 1.00 97.94 220 TYR A O 1
ATOM 1723 N N . GLU A 1 221 ? -2.128 9.497 3.561 1.00 98.25 221 GLU A N 1
ATOM 1724 C CA . GLU A 1 221 ? -2.643 10.869 3.586 1.00 98.25 221 GLU A CA 1
ATOM 1725 C C . GLU A 1 221 ? -3.876 11.018 2.679 1.00 98.25 221 GLU A C 1
ATOM 1727 O O . GLU A 1 221 ? -3.835 10.630 1.510 1.00 98.25 221 GLU A O 1
ATOM 1732 N N . ASN A 1 222 ? -4.966 11.572 3.224 1.00 97.38 222 ASN A N 1
ATOM 1733 C CA . ASN A 1 222 ? -6.230 11.859 2.530 1.00 97.38 222 ASN A CA 1
ATOM 1734 C C . ASN A 1 222 ? -6.756 10.675 1.693 1.00 97.38 222 ASN A C 1
ATOM 1736 O O . ASN A 1 222 ? -6.788 10.715 0.465 1.00 97.38 222 ASN A O 1
ATOM 1740 N N . GLY A 1 223 ? -7.144 9.571 2.332 1.00 97.12 223 GLY A N 1
ATOM 1741 C CA . GLY A 1 223 ? -7.588 8.393 1.581 1.00 97.12 223 GLY A CA 1
ATOM 1742 C C . GLY A 1 223 ? -8.241 7.309 2.426 1.00 97.12 223 GLY A C 1
ATOM 1743 O O . GLY A 1 223 ? -8.571 7.530 3.588 1.00 97.12 223 GLY A O 1
ATOM 1744 N N . ARG A 1 224 ? -8.512 6.148 1.818 1.00 96.69 224 ARG A N 1
ATOM 1745 C CA . ARG A 1 224 ? -9.538 5.224 2.331 1.00 96.69 224 ARG A CA 1
ATOM 1746 C C . ARG A 1 224 ? -9.130 3.753 2.298 1.00 96.69 224 ARG A C 1
ATOM 1748 O O . ARG A 1 224 ? -8.767 3.224 1.248 1.00 96.69 224 ARG A O 1
ATOM 1755 N N . LEU A 1 225 ? -9.269 3.089 3.439 1.00 96.88 225 LEU A N 1
ATOM 1756 C CA . LEU A 1 225 ? -9.095 1.654 3.637 1.00 96.88 225 LEU A CA 1
ATOM 1757 C C . LEU A 1 225 ? -10.479 1.032 3.844 1.00 96.88 225 LEU A C 1
ATOM 1759 O O . LEU A 1 225 ? -11.091 1.214 4.896 1.00 96.88 225 LEU A O 1
ATOM 1763 N N . LYS A 1 226 ? -11.005 0.337 2.827 1.00 96.06 226 LYS A N 1
ATOM 1764 C CA . LYS A 1 226 ? -12.391 -0.156 2.896 1.00 96.06 226 LYS A CA 1
ATOM 1765 C C . LYS A 1 226 ? -12.538 -1.420 3.741 1.00 96.06 226 LYS A C 1
ATOM 1767 O O . LYS A 1 226 ? -13.394 -1.463 4.607 1.00 96.06 226 LYS A O 1
ATOM 1772 N N . HIS A 1 227 ? -11.697 -2.424 3.508 1.00 94.06 227 HIS A N 1
ATOM 1773 C CA . HIS A 1 227 ? -11.641 -3.648 4.309 1.00 94.06 227 HIS A CA 1
ATOM 1774 C C . HIS A 1 227 ? -10.190 -3.907 4.711 1.00 94.06 227 HIS A C 1
ATOM 1776 O O . HIS A 1 227 ? -9.404 -4.469 3.938 1.00 94.06 227 HIS A O 1
ATOM 1782 N N . LEU A 1 228 ? -9.818 -3.464 5.911 1.00 91.88 228 LEU A N 1
ATOM 1783 C CA . LEU A 1 228 ? -8.525 -3.780 6.507 1.00 91.88 228 LEU A CA 1
ATOM 1784 C C . LEU A 1 228 ? -8.707 -4.963 7.462 1.00 91.88 228 LEU A C 1
ATOM 1786 O O . LEU A 1 228 ? -9.139 -4.810 8.602 1.00 91.88 228 LEU A O 1
ATOM 1790 N N . ARG A 1 229 ? -8.330 -6.160 7.003 1.00 89.56 229 ARG A N 1
ATOM 1791 C CA . ARG A 1 229 ? -8.118 -7.299 7.902 1.00 89.56 229 ARG A CA 1
ATOM 1792 C C . ARG A 1 229 ? -6.803 -7.039 8.636 1.00 89.56 229 ARG A C 1
ATOM 1794 O O . ARG A 1 229 ? -5.743 -7.263 8.062 1.00 89.56 229 ARG A O 1
ATOM 1801 N N . SER A 1 230 ? -6.843 -6.502 9.857 1.00 81.69 230 SER A N 1
ATOM 1802 C CA . SER A 1 230 ? -5.698 -5.823 10.499 1.00 81.69 230 SER A CA 1
ATOM 1803 C C . SER A 1 230 ? -4.463 -6.707 10.723 1.00 81.69 230 SER A C 1
ATOM 1805 O O . SER A 1 230 ? -3.344 -6.202 10.801 1.00 81.69 230 SER A O 1
ATOM 1807 N N . ALA A 1 231 ? -4.636 -8.033 10.706 1.00 86.88 231 ALA A N 1
ATOM 1808 C CA . ALA A 1 231 ? -3.546 -9.010 10.643 1.00 86.88 231 ALA A CA 1
ATOM 1809 C C . ALA A 1 231 ? -2.710 -8.921 9.341 1.00 86.88 231 ALA A C 1
ATOM 1811 O O . ALA A 1 231 ? -1.714 -9.625 9.196 1.00 86.88 231 ALA A O 1
ATOM 1812 N N . ALA A 1 232 ? -3.063 -8.039 8.395 1.00 89.00 232 ALA A N 1
ATOM 1813 C CA . ALA A 1 232 ? -2.268 -7.685 7.215 1.00 89.00 232 ALA A CA 1
ATOM 1814 C C . ALA A 1 232 ? -0.835 -7.252 7.564 1.00 89.00 232 ALA A C 1
ATOM 1816 O O . ALA A 1 232 ? 0.063 -7.430 6.746 1.00 89.00 232 ALA A O 1
ATOM 1817 N N . PHE A 1 233 ? -0.642 -6.728 8.779 1.00 87.88 233 PHE A N 1
ATOM 1818 C CA . PHE A 1 233 ? 0.631 -6.258 9.327 1.00 87.88 233 PHE A CA 1
ATOM 1819 C C . PHE A 1 233 ? 1.169 -7.139 10.469 1.00 87.88 233 PHE A C 1
ATOM 1821 O O . PHE A 1 233 ? 1.944 -6.674 11.309 1.00 87.88 233 PHE A O 1
ATOM 1828 N N . ALA A 1 234 ? 0.756 -8.406 10.540 1.00 79.94 234 ALA A N 1
ATOM 1829 C CA . ALA A 1 234 ? 1.403 -9.372 11.422 1.00 79.94 234 ALA A CA 1
ATOM 1830 C C . ALA A 1 234 ? 2.881 -9.578 11.024 1.00 79.94 234 ALA A C 1
ATOM 1832 O O . ALA A 1 234 ? 3.264 -9.387 9.869 1.00 79.94 234 ALA A O 1
ATOM 1833 N N . ASP A 1 235 ? 3.732 -9.894 12.003 1.00 77.50 235 ASP A N 1
ATOM 1834 C CA . ASP A 1 235 ? 5.190 -10.074 11.850 1.00 77.50 235 ASP A CA 1
ATOM 1835 C C . ASP A 1 235 ? 5.929 -8.921 11.134 1.00 77.50 235 ASP A C 1
ATOM 1837 O O . ASP A 1 235 ? 6.996 -9.108 10.541 1.00 77.50 235 ASP A O 1
ATOM 1841 N N . THR A 1 236 ? 5.362 -7.713 11.190 1.00 81.38 236 THR A N 1
ATOM 1842 C CA . THR A 1 236 ? 5.871 -6.513 10.517 1.00 81.38 236 THR A CA 1
ATOM 1843 C C . THR A 1 236 ? 6.404 -5.506 11.537 1.00 81.38 236 THR A C 1
ATOM 1845 O O . THR A 1 236 ? 5.720 -5.166 12.503 1.00 81.38 236 THR A O 1
ATOM 1848 N N . GLN A 1 237 ? 7.628 -5.008 11.328 1.00 83.25 237 GLN A N 1
ATOM 1849 C CA . GLN A 1 237 ? 8.263 -4.024 12.216 1.00 83.25 237 GLN A CA 1
ATOM 1850 C C . GLN A 1 237 ? 8.247 -2.618 11.609 1.00 83.25 237 GLN A C 1
ATOM 1852 O O . GLN A 1 237 ? 8.947 -2.329 10.635 1.00 83.25 237 GLN A O 1
ATOM 1857 N N . PHE A 1 238 ? 7.471 -1.730 12.226 1.00 88.06 238 PHE A N 1
ATOM 1858 C CA . PHE A 1 238 ? 7.346 -0.332 11.829 1.00 88.06 238 PHE A CA 1
ATOM 1859 C C . PHE A 1 238 ? 8.418 0.540 12.486 1.00 88.06 238 PHE A C 1
ATOM 1861 O O . PHE A 1 238 ? 8.621 0.492 13.695 1.00 88.06 238 PHE A O 1
ATOM 1868 N N . ASN A 1 239 ? 9.054 1.399 11.693 1.00 89.94 239 ASN A N 1
ATOM 1869 C CA . ASN A 1 239 ? 9.963 2.445 12.164 1.00 89.94 239 ASN A CA 1
ATOM 1870 C C . ASN A 1 239 ? 9.325 3.845 12.070 1.00 89.94 239 ASN A C 1
ATOM 1872 O O . ASN A 1 239 ? 9.682 4.733 12.844 1.00 89.94 239 ASN A O 1
ATOM 1876 N N . THR A 1 240 ? 8.365 4.050 11.161 1.00 91.38 240 THR A N 1
ATOM 1877 C CA . THR A 1 240 ? 7.622 5.314 11.017 1.00 91.38 240 THR A CA 1
ATOM 1878 C C . THR A 1 240 ? 6.185 5.051 10.571 1.00 91.38 240 THR A C 1
ATOM 1880 O O . THR A 1 240 ? 5.971 4.270 9.643 1.00 9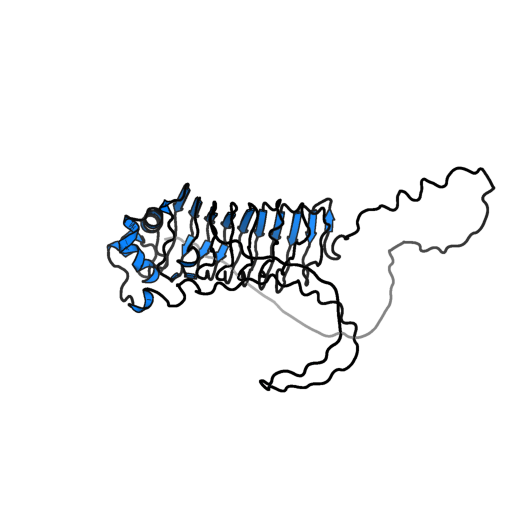1.38 240 THR A O 1
ATOM 1883 N N . VAL A 1 241 ? 5.209 5.701 11.209 1.00 92.88 241 VAL A N 1
ATOM 1884 C CA . VAL A 1 241 ? 3.789 5.642 10.826 1.00 92.88 241 VAL A CA 1
ATOM 1885 C C . VAL A 1 241 ? 3.191 7.049 10.830 1.00 92.88 241 VAL A C 1
ATOM 1887 O O . VAL A 1 241 ? 3.092 7.682 11.877 1.00 92.88 241 VAL A O 1
ATOM 1890 N N . GLU A 1 242 ? 2.776 7.529 9.659 1.00 95.06 242 GLU A N 1
ATOM 1891 C CA . GLU A 1 242 ? 2.071 8.801 9.466 1.00 95.06 242 GLU A CA 1
ATOM 1892 C C . GLU A 1 242 ? 0.686 8.521 8.861 1.00 95.06 242 GLU A C 1
ATOM 1894 O O . GLU A 1 242 ? 0.591 8.088 7.716 1.00 95.06 242 GLU A O 1
ATOM 1899 N N . LEU A 1 243 ? -0.390 8.752 9.617 1.00 95.25 243 LEU A N 1
ATOM 1900 C CA . LEU A 1 243 ? -1.782 8.540 9.208 1.00 95.25 243 LEU A CA 1
ATOM 1901 C C . LEU A 1 243 ? -2.557 9.856 9.337 1.00 95.25 243 LEU A C 1
ATOM 1903 O O . LEU A 1 243 ? -2.908 10.284 10.437 1.00 95.25 243 LEU A O 1
ATOM 1907 N N . LYS A 1 244 ? -2.819 10.511 8.205 1.00 96.19 244 LYS A N 1
ATOM 1908 C CA . LYS A 1 244 ? -3.495 11.813 8.134 1.00 96.19 244 LYS A CA 1
ATOM 1909 C C . LYS A 1 244 ? -4.755 11.712 7.292 1.00 96.19 244 LYS A C 1
ATOM 1911 O O . LYS A 1 244 ? -4.674 11.372 6.116 1.00 96.19 244 LYS A O 1
ATOM 1916 N N . GLN A 1 245 ? -5.910 12.049 7.866 1.00 96.00 245 GLN A N 1
ATOM 1917 C CA . GLN A 1 245 ? -7.191 12.052 7.138 1.00 96.00 245 GLN A CA 1
ATOM 1918 C C . GLN A 1 245 ? -7.471 10.697 6.449 1.00 96.00 245 GLN A C 1
ATOM 1920 O O . GLN A 1 245 ? -7.847 10.629 5.278 1.00 96.00 245 GLN A O 1
ATOM 1925 N N . VAL A 1 246 ? -7.224 9.599 7.174 1.00 97.62 246 VAL A N 1
ATOM 1926 C CA . VAL A 1 246 ? -7.452 8.227 6.697 1.00 97.62 246 VAL A CA 1
ATOM 1927 C C . VAL A 1 246 ? -8.822 7.748 7.163 1.00 97.62 246 VAL A C 1
ATOM 1929 O O . VAL A 1 246 ? -9.106 7.770 8.359 1.00 97.62 246 VAL A O 1
ATOM 1932 N N . ALA A 1 247 ? -9.658 7.302 6.227 1.00 96.62 247 ALA A N 1
ATOM 1933 C CA . ALA A 1 247 ? -10.963 6.710 6.503 1.00 96.62 247 ALA A CA 1
ATOM 1934 C C . ALA A 1 247 ? -10.899 5.171 6.491 1.00 96.62 247 ALA A C 1
ATOM 1936 O O . ALA A 1 247 ? -10.453 4.573 5.511 1.00 96.62 247 ALA A O 1
ATOM 1937 N N . PHE A 1 248 ? -11.377 4.540 7.562 1.00 95.31 248 PHE A N 1
ATOM 1938 C CA . PHE A 1 248 ? -11.448 3.096 7.778 1.00 95.31 248 PHE A CA 1
ATOM 1939 C C . PHE A 1 248 ? -12.924 2.648 7.747 1.00 95.31 248 PHE A C 1
ATOM 1941 O O . PHE A 1 248 ? -13.675 2.945 8.680 1.00 95.31 248 PHE A O 1
ATOM 1948 N N . ASP A 1 249 ? -13.359 1.953 6.686 1.00 94.12 249 ASP A N 1
ATOM 1949 C CA . ASP A 1 249 ? -14.781 1.571 6.533 1.00 94.12 249 ASP A CA 1
ATOM 1950 C C . ASP A 1 249 ? -15.152 0.271 7.265 1.00 94.12 249 ASP A C 1
ATOM 1952 O O . ASP A 1 249 ? -16.295 0.101 7.678 1.00 94.12 249 ASP A O 1
ATOM 1956 N N . ASN A 1 250 ? -14.209 -0.661 7.399 1.00 91.06 250 ASN A N 1
ATOM 1957 C CA . ASN A 1 250 ? -14.387 -1.939 8.083 1.00 91.06 250 ASN A CA 1
ATOM 1958 C C . ASN A 1 250 ? -13.014 -2.485 8.506 1.00 91.06 250 ASN A C 1
ATOM 1960 O O . ASN A 1 250 ? -12.032 -2.421 7.754 1.00 91.06 250 ASN A O 1
ATOM 1964 N N . LEU A 1 251 ? -12.970 -3.006 9.732 1.00 89.38 251 LEU A N 1
ATOM 1965 C CA . LEU A 1 251 ? -11.793 -3.581 10.375 1.00 89.38 251 LEU A CA 1
ATOM 1966 C C . LEU A 1 251 ? -12.110 -5.019 10.788 1.00 89.38 251 LEU A C 1
ATOM 1968 O O . LEU A 1 251 ? -13.174 -5.290 11.338 1.00 89.38 251 LEU A O 1
ATOM 1972 N N . GLU A 1 252 ? -11.186 -5.940 10.529 1.00 86.06 252 GLU A N 1
ATOM 1973 C CA . GLU A 1 252 ? -11.348 -7.357 10.878 1.00 86.06 252 GLU A CA 1
ATOM 1974 C C . GLU A 1 252 ? -10.079 -7.937 11.520 1.00 86.06 252 GLU A C 1
ATOM 1976 O O . GLU A 1 252 ? -9.029 -7.296 11.584 1.00 86.06 252 GLU A O 1
ATOM 1981 N N . CYS A 1 253 ? -10.168 -9.188 11.981 1.00 81.25 253 CYS A N 1
ATOM 1982 C CA . CYS A 1 253 ? -9.128 -9.931 12.704 1.00 81.25 253 CYS A CA 1
ATOM 1983 C C . CYS A 1 253 ? -8.740 -9.390 14.090 1.00 81.25 253 CYS A C 1
ATOM 1985 O O . CYS A 1 253 ? -7.983 -10.069 14.776 1.00 81.25 253 CYS A O 1
ATOM 1987 N N . ASN A 1 254 ? -9.225 -8.210 14.505 1.00 78.44 254 ASN A N 1
ATOM 1988 C CA . ASN A 1 254 ? -8.991 -7.588 15.823 1.00 78.44 254 ASN A CA 1
ATOM 1989 C C . ASN A 1 254 ? -7.505 -7.519 16.243 1.00 78.44 254 ASN A C 1
ATOM 1991 O O . ASN A 1 254 ? -7.165 -7.408 17.419 1.00 78.44 254 ASN A O 1
ATOM 1995 N N . PHE A 1 255 ? -6.609 -7.579 15.256 1.00 75.50 255 PHE A N 1
ATOM 1996 C CA . PHE A 1 255 ? -5.165 -7.553 15.429 1.00 75.50 255 PHE A CA 1
ATOM 1997 C C . PHE A 1 255 ? -4.686 -6.105 15.474 1.00 75.50 255 PHE A C 1
ATOM 1999 O O . PHE A 1 255 ? -5.088 -5.290 14.643 1.00 75.50 255 PHE A O 1
ATOM 2006 N N . TYR A 1 256 ? -3.786 -5.793 16.400 1.00 73.94 256 TYR A N 1
ATOM 2007 C CA . TYR A 1 256 ? -3.151 -4.485 16.476 1.00 73.94 256 TYR A CA 1
ATOM 2008 C C . TYR A 1 256 ? -1.631 -4.628 16.269 1.00 73.94 256 TYR A C 1
ATOM 2010 O O . TYR A 1 256 ? -0.981 -5.348 17.034 1.00 73.94 256 TYR A O 1
ATOM 2018 N N . PRO A 1 257 ? -1.038 -3.997 15.234 1.00 72.38 257 PRO A N 1
ATOM 2019 C CA . PRO A 1 257 ? 0.410 -4.002 15.051 1.00 72.38 257 PRO A CA 1
ATOM 2020 C C . PRO A 1 257 ? 1.091 -3.229 16.186 1.00 72.38 257 PRO A C 1
ATOM 2022 O O . PRO A 1 257 ? 0.599 -2.192 16.619 1.00 72.38 257 PRO A O 1
ATOM 2025 N N . ARG A 1 258 ? 2.259 -3.692 16.649 1.00 71.12 258 ARG A N 1
ATOM 2026 C CA . ARG A 1 258 ? 2.984 -3.088 17.786 1.00 71.12 258 ARG A CA 1
ATOM 2027 C C . ARG A 1 258 ? 3.635 -1.744 17.423 1.00 71.12 258 ARG A C 1
ATOM 2029 O O . ARG A 1 258 ? 4.852 -1.656 17.266 1.00 71.12 258 ARG A O 1
ATOM 2036 N N . LEU A 1 259 ? 2.831 -0.684 17.304 1.00 75.56 259 LEU A N 1
ATOM 2037 C CA . LEU A 1 259 ? 3.304 0.654 16.923 1.00 75.56 259 LEU A CA 1
ATOM 2038 C C . LEU A 1 259 ? 4.153 1.340 18.008 1.00 75.56 259 LEU A C 1
ATOM 2040 O O . LEU A 1 259 ? 4.907 2.256 17.686 1.00 75.56 259 LEU A O 1
ATOM 2044 N N . GLY A 1 260 ? 4.107 0.875 19.263 1.00 64.81 260 GLY A N 1
ATOM 2045 C CA . GLY A 1 260 ? 4.923 1.402 20.369 1.00 64.81 260 GLY A CA 1
ATOM 2046 C C . GLY A 1 260 ? 6.446 1.243 20.209 1.00 64.81 260 GLY A C 1
ATOM 2047 O O . GLY A 1 260 ? 7.193 1.735 21.046 1.00 64.81 260 GLY A O 1
ATOM 2048 N N . LEU A 1 261 ? 6.914 0.574 19.146 1.00 74.75 261 LEU A N 1
ATOM 2049 C CA . LEU A 1 261 ? 8.333 0.465 18.773 1.00 74.75 261 LEU A CA 1
ATOM 2050 C C . LEU A 1 261 ? 8.737 1.397 17.608 1.00 74.75 261 LEU A C 1
ATOM 2052 O O . LEU A 1 261 ? 9.886 1.367 17.164 1.00 74.75 261 LEU A O 1
ATOM 2056 N N . THR A 1 262 ? 7.814 2.218 17.095 1.00 83.31 262 THR A N 1
ATOM 2057 C CA . THR A 1 262 ? 8.115 3.214 16.053 1.00 83.31 262 THR A CA 1
ATOM 2058 C C . THR A 1 262 ? 8.971 4.361 16.600 1.00 83.31 262 THR A C 1
ATOM 2060 O O . THR A 1 262 ? 8.834 4.763 17.752 1.00 83.31 262 THR A O 1
ATOM 2063 N N . LYS A 1 263 ? 9.848 4.933 15.762 1.00 86.62 263 LYS A N 1
ATOM 2064 C CA . LYS A 1 263 ? 10.627 6.140 16.111 1.00 86.62 263 LYS A CA 1
ATOM 2065 C C . LYS A 1 263 ? 9.867 7.438 15.846 1.00 86.62 263 LYS A C 1
ATOM 2067 O O . LYS A 1 263 ? 10.251 8.491 16.343 1.00 86.62 263 LYS A O 1
ATOM 2072 N N . SER A 1 264 ? 8.841 7.375 15.004 1.00 88.12 264 SER A N 1
ATOM 2073 C CA . SER A 1 264 ? 7.983 8.500 14.661 1.00 88.12 264 SER A CA 1
ATOM 2074 C C . SER A 1 264 ? 6.581 7.980 14.369 1.00 88.12 264 SER A C 1
ATOM 2076 O O . SER A 1 264 ? 6.397 7.074 13.552 1.00 88.12 264 SER A O 1
ATOM 2078 N N . LEU A 1 265 ? 5.617 8.559 15.072 1.00 90.00 265 LEU A N 1
ATOM 2079 C CA . LEU A 1 265 ? 4.204 8.239 15.017 1.00 90.00 265 LEU A CA 1
ATOM 2080 C C . LEU A 1 265 ? 3.454 9.567 14.899 1.00 90.00 265 LEU A C 1
ATOM 2082 O O . LEU A 1 265 ? 3.662 10.467 15.710 1.00 90.00 265 LEU A O 1
ATOM 2086 N N . ILE A 1 266 ? 2.645 9.717 13.854 1.00 91.62 266 ILE A N 1
ATOM 2087 C CA . ILE A 1 266 ? 1.873 10.931 13.579 1.00 91.62 266 ILE A CA 1
ATOM 2088 C C . ILE A 1 266 ? 0.489 10.493 13.115 1.00 91.62 266 ILE A C 1
ATOM 2090 O O . ILE A 1 266 ? 0.337 10.025 11.990 1.00 91.62 266 ILE A O 1
ATOM 2094 N N . ILE A 1 267 ? -0.522 10.650 13.961 1.00 91.56 267 ILE A N 1
ATOM 2095 C CA . ILE A 1 267 ? -1.910 10.293 13.654 1.00 91.56 267 ILE A CA 1
ATOM 2096 C C . ILE A 1 267 ? -2.776 11.543 13.819 1.00 91.56 267 ILE A C 1
ATOM 2098 O O . ILE A 1 267 ? -2.706 12.208 14.851 1.00 91.56 267 ILE A O 1
ATOM 2102 N N . SER A 1 268 ? -3.574 11.895 12.808 1.00 92.31 268 SER A N 1
ATOM 2103 C CA . SER A 1 268 ? -4.549 12.986 12.934 1.00 92.31 268 SER A CA 1
ATOM 2104 C C . SER A 1 268 ? -5.714 12.901 11.945 1.00 92.31 268 SER A C 1
ATOM 2106 O O . SER A 1 268 ? -5.577 12.467 10.798 1.00 92.31 268 SER A O 1
ATOM 2108 N N . GLY A 1 269 ? -6.894 13.341 12.397 1.00 92.88 269 GLY A N 1
ATOM 2109 C CA . GLY A 1 269 ? -8.098 13.457 11.567 1.00 92.88 269 GLY A CA 1
ATOM 2110 C C . GLY A 1 269 ? -8.591 12.133 10.978 1.00 92.88 269 GLY A C 1
ATOM 2111 O O . GLY A 1 269 ? -9.237 12.140 9.932 1.00 92.88 269 GLY A O 1
ATOM 2112 N N . CYS A 1 270 ? -8.246 11.001 11.597 1.00 96.50 270 CYS A N 1
ATOM 2113 C CA . CYS A 1 270 ? -8.676 9.688 11.130 1.00 96.50 270 CYS A CA 1
ATOM 2114 C C . CYS A 1 270 ? -10.183 9.485 11.350 1.00 96.50 270 CYS A C 1
ATOM 2116 O O . CYS A 1 270 ? -10.792 10.027 12.278 1.00 96.50 270 CYS A O 1
ATOM 2118 N N . GLN A 1 271 ? -10.784 8.712 10.455 1.00 96.69 271 GLN A N 1
ATOM 2119 C CA . GLN A 1 271 ? -12.224 8.551 10.316 1.00 96.69 271 GLN A CA 1
ATOM 2120 C C . GLN A 1 271 ? -12.594 7.072 10.324 1.00 96.69 271 GLN A C 1
ATOM 2122 O O . GLN A 1 271 ? -11.948 6.275 9.654 1.00 96.69 271 GLN A O 1
ATOM 2127 N N . PHE A 1 272 ? -13.643 6.695 11.046 1.00 96.50 272 PHE A N 1
ATOM 2128 C CA . PHE A 1 272 ? -14.024 5.295 11.242 1.00 96.50 272 PHE A CA 1
ATOM 2129 C C . PHE A 1 272 ? -15.508 5.077 10.961 1.00 96.50 272 PHE A C 1
ATOM 2131 O O . PHE A 1 272 ? -16.328 5.967 11.194 1.00 96.50 272 PHE A O 1
ATOM 2138 N N . GLN A 1 273 ? -15.884 3.887 10.503 1.00 95.31 273 GLN A N 1
ATOM 2139 C CA . GLN A 1 273 ? -17.246 3.388 10.689 1.00 95.31 273 GLN A CA 1
ATOM 2140 C C . GLN A 1 273 ? -17.353 2.819 12.106 1.00 95.31 273 GLN A C 1
ATOM 2142 O O . GLN A 1 273 ? -16.799 1.765 12.420 1.00 95.31 273 GLN A O 1
ATOM 2147 N N 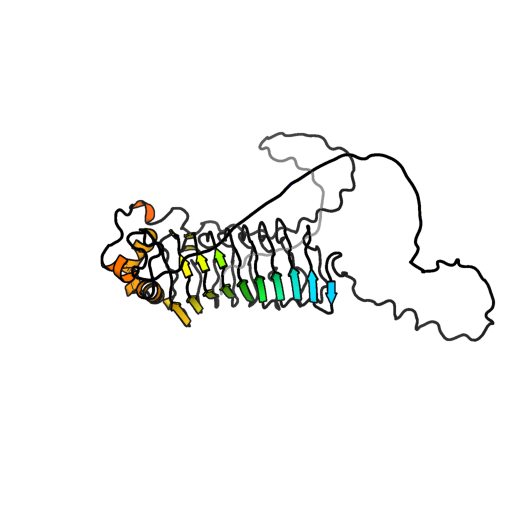. CYS A 1 274 ? -18.048 3.547 12.974 1.00 95.00 274 CYS A N 1
ATOM 2148 C CA . CYS A 1 274 ? -18.178 3.272 14.399 1.00 95.00 274 CYS A CA 1
ATOM 2149 C C . CYS A 1 274 ? -19.220 2.180 14.658 1.00 95.00 274 CYS A C 1
ATOM 2151 O O . CYS A 1 274 ? -20.288 2.401 15.226 1.00 95.00 274 CYS A O 1
ATOM 2153 N N . THR A 1 275 ? -18.890 0.984 14.182 1.00 91.94 275 THR A N 1
ATOM 2154 C CA . THR A 1 275 ? -19.634 -0.258 14.388 1.00 91.94 275 THR A CA 1
ATOM 2155 C C . THR A 1 275 ? -18.851 -1.177 15.330 1.00 91.94 275 THR A C 1
ATOM 2157 O O . THR A 1 275 ? -17.763 -0.840 15.794 1.00 91.94 275 THR A O 1
ATOM 2160 N N . CYS A 1 276 ? -19.364 -2.381 15.576 1.00 89.19 276 CYS A N 1
ATOM 2161 C CA . CYS A 1 276 ? -18.694 -3.412 16.372 1.00 89.19 276 CYS A CA 1
ATOM 2162 C C . CYS A 1 276 ? -17.251 -3.730 15.935 1.00 89.19 276 CYS A C 1
ATOM 2164 O O . CYS A 1 276 ? -16.481 -4.242 16.742 1.00 89.19 276 CYS A O 1
ATOM 2166 N N . ASP A 1 277 ? -16.873 -3.379 14.703 1.00 87.88 277 ASP A N 1
ATOM 2167 C CA . ASP A 1 277 ? -15.528 -3.542 14.141 1.00 87.88 277 ASP A CA 1
ATOM 2168 C C . ASP A 1 277 ? -14.454 -2.716 14.876 1.00 87.88 277 ASP A C 1
ATOM 2170 O O . ASP A 1 277 ? -13.287 -3.093 14.856 1.00 87.88 277 ASP A O 1
ATOM 2174 N N . ILE A 1 278 ? -14.823 -1.624 15.564 1.00 90.44 278 ILE A N 1
ATOM 2175 C CA . ILE A 1 278 ? -13.913 -0.884 16.466 1.00 90.44 278 ILE A CA 1
ATOM 2176 C C . ILE A 1 278 ? -14.084 -1.263 17.945 1.00 90.44 278 ILE A C 1
ATOM 2178 O O . ILE A 1 278 ? -13.292 -0.839 18.783 1.00 90.44 278 ILE A O 1
ATOM 2182 N N . GLY A 1 279 ? -15.085 -2.079 18.296 1.00 88.00 279 GLY A N 1
ATOM 2183 C CA . GLY A 1 279 ? -15.438 -2.371 19.693 1.00 88.00 279 GLY A CA 1
ATOM 2184 C C . GLY A 1 279 ? -14.310 -3.033 20.495 1.00 88.00 279 GLY A C 1
ATOM 2185 O O . GLY A 1 279 ? -14.181 -2.790 21.694 1.00 88.00 279 GLY A O 1
ATOM 2186 N N . TYR A 1 280 ? -13.436 -3.798 19.830 1.00 82.81 280 TYR A N 1
ATOM 2187 C CA . TYR A 1 280 ? -12.265 -4.418 20.459 1.00 82.81 280 TYR A CA 1
ATOM 2188 C C . TYR A 1 280 ? -11.276 -3.391 21.039 1.00 82.81 280 TYR A C 1
ATOM 2190 O O . TYR A 1 280 ? -10.565 -3.700 21.993 1.00 82.81 280 TYR A O 1
ATOM 2198 N N . MET A 1 281 ? -11.242 -2.166 20.498 1.00 88.56 281 MET A N 1
ATOM 2199 C CA . MET A 1 281 ? -10.281 -1.133 20.891 1.00 88.56 281 MET A CA 1
ATOM 2200 C C . MET A 1 281 ? -10.503 -0.636 22.324 1.00 88.56 281 MET A C 1
ATOM 2202 O O . MET A 1 281 ? -9.526 -0.295 22.992 1.00 88.56 281 MET A O 1
ATOM 2206 N N . LYS A 1 282 ? -11.756 -0.630 22.816 1.00 88.69 282 LYS A N 1
ATOM 2207 C CA . LYS A 1 282 ? -12.157 -0.044 24.113 1.00 88.69 282 LYS A CA 1
ATOM 2208 C C . LYS A 1 282 ? -11.247 -0.467 25.271 1.00 88.69 282 LYS A C 1
ATOM 2210 O O . LYS A 1 282 ? -10.825 0.368 26.062 1.00 88.69 282 LYS A O 1
ATOM 2215 N N . ASN A 1 283 ? -10.913 -1.754 25.336 1.00 84.50 283 ASN A N 1
ATOM 2216 C CA . ASN A 1 283 ? -10.200 -2.345 26.471 1.00 84.50 283 ASN A CA 1
ATOM 2217 C C . ASN A 1 283 ? -8.665 -2.282 26.348 1.00 84.50 283 ASN A C 1
ATOM 2219 O O . ASN A 1 283 ? -7.976 -2.685 27.281 1.00 84.50 283 ASN A O 1
ATOM 2223 N N . ILE A 1 284 ? -8.126 -1.820 25.212 1.00 85.62 284 ILE A N 1
ATOM 2224 C CA . ILE A 1 284 ? -6.680 -1.850 24.909 1.00 85.62 284 ILE A CA 1
ATOM 2225 C C . ILE A 1 284 ? -6.098 -0.498 24.472 1.00 85.62 284 ILE A C 1
ATOM 2227 O O . ILE A 1 284 ? -4.884 -0.311 24.565 1.00 85.62 284 ILE A O 1
ATOM 2231 N N . TYR A 1 285 ? -6.917 0.463 24.023 1.00 88.19 285 TYR A N 1
ATOM 2232 C CA . TYR A 1 285 ? -6.403 1.733 23.494 1.00 88.19 285 TYR A CA 1
ATOM 2233 C C . TYR A 1 285 ? -5.644 2.550 24.548 1.00 88.19 285 TYR A C 1
ATOM 2235 O O . TYR A 1 285 ? -4.642 3.175 24.228 1.00 88.19 285 TYR A O 1
ATOM 2243 N N . ALA A 1 286 ? -6.062 2.496 25.817 1.00 85.88 286 ALA A N 1
ATOM 2244 C CA . ALA A 1 286 ? -5.413 3.232 26.903 1.00 85.88 286 ALA A CA 1
ATOM 2245 C C . ALA A 1 286 ? -3.980 2.745 27.210 1.00 85.88 286 ALA A C 1
ATOM 2247 O O . ALA A 1 286 ? -3.177 3.512 27.739 1.00 85.88 286 ALA A O 1
ATOM 2248 N N . SER A 1 287 ? -3.654 1.491 26.872 1.00 83.75 287 SER A N 1
ATOM 2249 C CA . SER A 1 287 ? -2.332 0.876 27.070 1.00 83.75 287 SER A CA 1
ATOM 2250 C C . SER A 1 287 ? -1.427 0.902 25.832 1.00 83.75 287 SER A C 1
ATOM 2252 O O . SER A 1 287 ? -0.224 0.694 25.962 1.00 83.75 287 SER A O 1
ATOM 2254 N N . GLU A 1 288 ? -1.974 1.150 24.640 1.00 81.88 288 GLU A N 1
ATOM 2255 C CA . GLU A 1 288 ? -1.261 1.033 23.362 1.00 81.88 288 GLU A CA 1
ATOM 2256 C C . GLU A 1 288 ? -1.159 2.389 22.657 1.00 81.88 288 GLU A C 1
ATOM 2258 O O . GLU A 1 288 ? -2.126 2.861 22.065 1.00 81.88 288 GLU A O 1
ATOM 2263 N N . VAL A 1 289 ? 0.028 3.010 22.686 1.00 75.50 289 VAL A N 1
ATOM 2264 C CA . VAL A 1 289 ? 0.261 4.415 22.274 1.00 75.50 289 VAL A CA 1
ATOM 2265 C C . VAL A 1 289 ? -0.367 4.767 20.916 1.00 75.50 289 VAL A C 1
ATOM 2267 O O . VAL A 1 289 ? -1.161 5.695 20.825 1.00 75.50 289 VAL A O 1
ATOM 2270 N N . GLY A 1 290 ? -0.083 3.994 19.863 1.00 77.56 290 GLY A N 1
ATOM 2271 C CA . GLY A 1 290 ? -0.637 4.263 18.527 1.00 77.56 290 GLY A CA 1
ATOM 2272 C C . GLY A 1 290 ? -2.120 3.939 18.349 1.00 77.56 290 GLY A C 1
ATOM 2273 O O . GLY A 1 290 ? -2.728 4.420 17.397 1.00 77.56 290 GLY A O 1
ATOM 2274 N N . LEU A 1 291 ? -2.725 3.174 19.260 1.00 84.25 291 LEU A N 1
ATOM 2275 C CA . LEU A 1 291 ? -4.168 2.956 19.281 1.00 84.25 291 LEU A CA 1
ATOM 2276 C C . LEU A 1 291 ? -4.870 4.066 20.065 1.00 84.25 291 LEU A C 1
ATOM 2278 O O . LEU A 1 291 ? -5.955 4.493 19.676 1.00 84.25 291 LEU A O 1
ATOM 2282 N N . LYS A 1 292 ? -4.218 4.582 21.114 1.00 88.75 292 LYS A N 1
ATOM 2283 C CA . LYS A 1 292 ? -4.643 5.774 21.844 1.00 88.75 292 LYS A CA 1
ATOM 2284 C C . LYS A 1 292 ? -4.812 6.963 20.905 1.00 88.75 292 LYS A C 1
ATOM 2286 O O . LYS A 1 292 ? -5.902 7.523 20.846 1.00 88.75 292 LYS A O 1
ATOM 2291 N N . ASP A 1 293 ? -3.792 7.286 20.113 1.00 88.56 293 ASP A N 1
ATOM 2292 C CA . ASP A 1 293 ? -3.837 8.428 19.191 1.00 88.56 293 ASP A CA 1
ATOM 2293 C C . ASP A 1 293 ? -4.939 8.270 18.118 1.00 88.56 293 ASP A C 1
ATOM 2295 O O . ASP A 1 293 ? -5.617 9.242 17.773 1.00 88.56 293 ASP A O 1
ATOM 2299 N N . LEU A 1 294 ? -5.176 7.043 17.625 1.00 89.44 294 LEU A N 1
ATOM 2300 C CA . LEU A 1 294 ? -6.273 6.727 16.693 1.00 89.44 294 LEU A CA 1
ATOM 2301 C C . LEU A 1 294 ? -7.663 6.908 17.324 1.00 89.44 294 LEU A C 1
ATOM 2303 O O . LEU A 1 294 ? -8.580 7.358 16.639 1.00 89.44 294 LEU A O 1
ATOM 2307 N N . VAL A 1 295 ? -7.829 6.566 18.604 1.00 92.44 295 VAL A N 1
ATOM 2308 C CA . VAL A 1 295 ? -9.106 6.674 19.331 1.00 92.44 295 VAL A CA 1
ATOM 2309 C C . VAL A 1 295 ? -9.373 8.105 19.808 1.00 92.44 295 VAL A C 1
ATOM 2311 O O . VAL A 1 295 ? -10.490 8.599 19.660 1.00 92.44 295 VAL A O 1
ATOM 2314 N N . GLU A 1 296 ? -8.364 8.799 20.340 1.00 92.44 296 GLU A N 1
ATOM 2315 C CA . GLU A 1 296 ? -8.502 10.158 20.880 1.00 92.44 296 GLU A CA 1
ATOM 2316 C C . GLU A 1 296 ? -8.632 11.226 19.783 1.00 92.44 296 GLU A C 1
ATOM 2318 O O . GLU A 1 296 ? -9.389 12.181 19.960 1.00 92.44 296 GLU A O 1
ATOM 2323 N N . THR A 1 297 ? -7.971 11.056 18.629 1.00 92.56 297 THR A N 1
ATOM 2324 C CA . THR A 1 297 ? -8.126 11.962 17.466 1.00 92.56 297 THR A CA 1
ATOM 2325 C C . THR A 1 297 ? -9.162 11.483 16.439 1.00 92.56 297 THR A C 1
ATOM 2327 O O . THR A 1 297 ? -9.421 12.177 15.451 1.00 92.56 297 THR A O 1
ATOM 2330 N N . GLY A 1 298 ? -9.739 10.296 16.647 1.00 95.56 298 GLY A N 1
ATOM 2331 C CA . GLY A 1 298 ? -10.644 9.635 15.712 1.00 95.56 298 GLY A CA 1
ATOM 2332 C C . GLY A 1 298 ? -12.065 10.198 15.720 1.00 95.56 298 GLY A C 1
ATOM 2333 O O . GLY A 1 298 ? -12.626 10.520 16.770 1.00 95.56 298 GLY A O 1
ATOM 2334 N N . THR A 1 299 ? -12.684 10.245 14.539 1.00 97.44 299 THR A N 1
ATOM 2335 C CA . THR A 1 299 ? -14.088 10.655 14.353 1.00 97.44 299 THR A CA 1
ATOM 2336 C C . THR A 1 299 ? -14.911 9.604 13.609 1.00 97.44 299 THR A C 1
ATOM 2338 O O . THR A 1 299 ? -14.402 8.851 12.779 1.00 97.44 299 THR A O 1
ATOM 2341 N N . CYS A 1 300 ? -16.205 9.544 13.904 1.00 97.56 300 CYS A N 1
ATOM 2342 C CA . CYS A 1 300 ? -17.142 8.601 13.309 1.00 97.56 300 CYS A CA 1
ATOM 2343 C C . CYS A 1 300 ? -17.744 9.142 12.000 1.00 97.56 300 CYS A C 1
ATOM 2345 O O . CYS A 1 300 ? -18.202 10.280 11.926 1.00 97.56 300 CYS A O 1
ATOM 2347 N N . THR A 1 301 ? -17.792 8.308 10.962 1.00 96.19 301 THR A N 1
ATOM 2348 C CA . THR A 1 301 ? -18.405 8.602 9.646 1.00 96.19 301 THR A CA 1
ATOM 2349 C C . THR A 1 301 ? -19.710 7.846 9.404 1.00 96.19 301 THR A C 1
ATOM 2351 O O . THR A 1 301 ? -20.385 8.075 8.405 1.00 96.19 301 THR A O 1
ATOM 2354 N N . GLY A 1 302 ? -20.056 6.937 10.309 1.00 93.56 302 GLY A N 1
ATOM 2355 C CA . GLY A 1 302 ? -21.279 6.148 10.316 1.00 93.56 302 GLY A CA 1
ATOM 2356 C C . GLY A 1 302 ? -21.289 5.213 11.536 1.00 93.56 302 GLY A C 1
ATOM 2357 O O . GLY A 1 302 ? -20.240 5.077 12.176 1.00 93.56 302 GLY A O 1
ATOM 2358 N N . PRO A 1 303 ? -22.423 4.574 11.880 1.00 93.19 303 PRO A N 1
ATOM 2359 C CA . PRO A 1 303 ? -23.753 4.775 11.292 1.00 93.19 303 PRO A CA 1
ATOM 2360 C C . PRO A 1 303 ? -24.274 6.208 11.507 1.00 93.19 303 PRO A C 1
ATOM 2362 O O . PRO A 1 303 ? -23.706 6.960 12.293 1.00 93.19 303 PRO A O 1
ATOM 2365 N N . GLU A 1 304 ? -25.344 6.585 10.805 1.00 93.62 304 GLU A N 1
ATOM 2366 C CA . GLU A 1 304 ? -25.906 7.951 10.769 1.00 93.62 304 GLU A CA 1
ATOM 2367 C C . GLU A 1 304 ? -26.057 8.590 12.164 1.00 93.62 304 GLU A C 1
ATOM 2369 O O . GLU A 1 304 ? -25.572 9.694 12.394 1.00 93.62 304 GLU A O 1
ATOM 2374 N N . ALA A 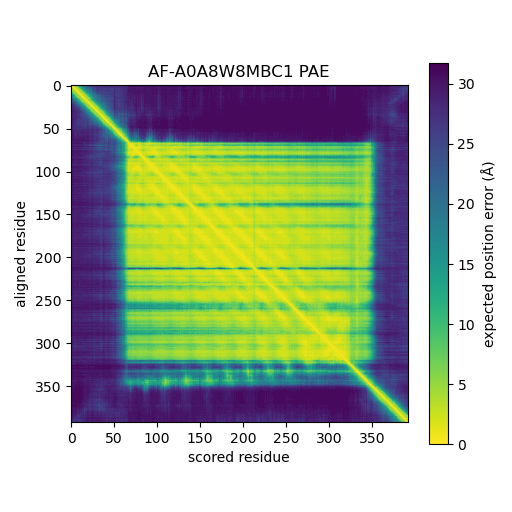1 305 ? -26.607 7.848 13.133 1.00 94.50 305 ALA A N 1
ATOM 2375 C CA . ALA A 1 305 ? -26.800 8.302 14.516 1.00 94.50 305 ALA A CA 1
ATOM 2376 C C . ALA A 1 305 ? -25.501 8.607 15.301 1.00 94.50 305 ALA A C 1
ATOM 2378 O O . ALA A 1 305 ? -25.569 9.193 16.378 1.00 94.50 305 ALA A O 1
ATOM 2379 N N . LEU A 1 306 ? -24.332 8.208 14.785 1.00 95.75 306 LEU A N 1
ATOM 2380 C CA . LEU A 1 306 ? -23.009 8.484 15.356 1.00 95.75 306 LEU A CA 1
ATOM 2381 C C . LEU A 1 306 ? -22.137 9.356 14.434 1.00 95.75 306 LEU A C 1
ATOM 2383 O O . LEU A 1 306 ? -20.965 9.573 14.736 1.00 95.75 306 LEU A O 1
ATOM 2387 N N . GLN A 1 307 ? -22.649 9.854 13.305 1.00 95.88 307 GLN A N 1
ATOM 2388 C CA . GLN A 1 307 ? -21.841 10.623 12.358 1.00 95.88 307 GLN A CA 1
ATOM 2389 C C . GLN A 1 307 ? -21.338 11.937 12.988 1.00 95.88 307 GLN A C 1
ATOM 2391 O O . GLN A 1 307 ? -22.105 12.725 13.533 1.00 95.88 307 GLN A O 1
ATOM 2396 N N . GLY A 1 308 ? -20.025 12.172 12.917 1.00 95.75 308 GLY A N 1
ATOM 2397 C CA . GLY A 1 308 ? -19.341 13.303 13.551 1.00 95.75 308 GLY A CA 1
ATOM 2398 C C . GLY A 1 308 ? -18.957 13.097 15.023 1.00 95.75 308 GLY A C 1
ATOM 2399 O O . GLY A 1 308 ? -18.232 13.930 15.564 1.00 95.75 308 GLY A O 1
ATOM 2400 N N . ALA A 1 309 ? -19.380 12.007 15.675 1.00 97.25 309 ALA A N 1
ATOM 2401 C CA . ALA A 1 309 ? -19.000 11.717 17.061 1.00 97.25 309 ALA A CA 1
ATOM 2402 C C . ALA A 1 309 ? -17.494 11.411 17.202 1.00 97.25 309 ALA A C 1
ATOM 2404 O O . ALA A 1 309 ? -16.846 10.959 16.255 1.00 97.25 309 ALA A O 1
ATOM 2405 N N . SER A 1 310 ? -16.932 11.620 18.397 1.00 97.31 310 SER A N 1
ATOM 2406 C CA . SER A 1 310 ? -15.565 11.181 18.715 1.00 97.31 310 SER A CA 1
ATOM 2407 C C . SER A 1 310 ? -15.540 9.670 18.955 1.00 97.31 310 SER A C 1
ATOM 2409 O O . SER A 1 310 ? -16.390 9.135 19.667 1.00 97.31 310 SER A O 1
ATOM 2411 N N . VAL A 1 311 ? -14.536 8.982 18.404 1.00 96.62 311 VAL A N 1
ATOM 2412 C CA . VAL A 1 311 ? -14.349 7.533 18.600 1.00 96.62 311 VAL A CA 1
ATOM 2413 C C . VAL A 1 311 ? -14.157 7.203 20.083 1.00 96.62 311 VAL A C 1
ATOM 2415 O O . VAL A 1 311 ? -14.757 6.249 20.573 1.00 96.62 311 VAL A O 1
ATOM 2418 N N . LYS A 1 312 ? -13.403 8.029 20.821 1.00 95.94 312 LYS A N 1
ATOM 2419 C CA . LYS A 1 312 ? -13.222 7.898 22.274 1.00 95.94 312 LYS A CA 1
ATOM 2420 C C . LYS A 1 312 ? -14.555 7.936 23.031 1.00 95.94 312 LYS A C 1
ATOM 2422 O O . LYS A 1 312 ? -14.841 7.037 23.808 1.00 95.94 312 LYS A O 1
ATOM 2427 N N . ASP A 1 313 ? -15.391 8.938 22.758 1.00 96.56 313 ASP A N 1
ATOM 2428 C CA . ASP A 1 313 ? -16.720 9.103 23.372 1.00 96.56 313 ASP A CA 1
ATOM 2429 C C . ASP A 1 313 ? -17.680 7.945 23.039 1.00 96.56 313 ASP A C 1
ATOM 2431 O O . ASP A 1 313 ? -18.468 7.520 23.885 1.00 96.56 313 ASP A O 1
ATOM 2435 N N . VAL A 1 314 ? -17.599 7.409 21.819 1.00 96.44 314 VAL A N 1
ATOM 2436 C CA . VAL A 1 314 ? -18.397 6.258 21.378 1.00 96.44 314 VAL A CA 1
ATOM 2437 C C . VAL A 1 314 ? -17.971 4.955 22.063 1.00 96.44 314 VAL A C 1
ATOM 2439 O O . VAL A 1 314 ? -18.841 4.163 22.431 1.00 96.44 314 VAL A O 1
ATOM 2442 N N . LEU A 1 315 ? -16.664 4.739 22.256 1.00 94.62 315 LEU A N 1
ATOM 2443 C CA . LEU A 1 315 ? -16.124 3.555 22.932 1.00 94.62 315 LEU A CA 1
ATOM 2444 C C . LEU A 1 315 ? -16.299 3.621 24.455 1.00 94.62 315 LEU A C 1
ATOM 2446 O O . LEU A 1 315 ? -16.732 2.638 25.051 1.00 94.62 315 LEU A O 1
ATOM 2450 N N . ASP A 1 316 ? -15.993 4.758 25.086 1.00 94.94 316 ASP A N 1
ATOM 2451 C CA . ASP A 1 316 ? -16.055 4.915 26.546 1.00 94.94 316 ASP A CA 1
ATOM 2452 C C . ASP A 1 316 ? -17.492 4.783 27.077 1.00 94.94 316 ASP A C 1
ATOM 2454 O O . ASP A 1 316 ? -17.706 4.153 28.111 1.00 94.94 316 ASP A O 1
ATOM 2458 N N . ASN A 1 317 ? -18.475 5.329 26.349 1.00 94.75 317 ASN A N 1
ATOM 2459 C CA . ASN A 1 317 ? -19.888 5.367 26.747 1.00 94.75 317 ASN A CA 1
ATOM 2460 C C . ASN A 1 317 ? -20.761 4.287 26.068 1.00 94.75 317 ASN A C 1
ATOM 2462 O O . ASN A 1 317 ? -21.975 4.466 25.970 1.00 94.75 317 ASN A O 1
ATOM 2466 N N . ASP A 1 318 ? -20.162 3.204 25.555 1.00 91.75 318 ASP A N 1
ATOM 2467 C CA . ASP A 1 318 ? -20.854 2.034 24.973 1.00 91.75 318 ASP A CA 1
ATOM 2468 C C . ASP A 1 318 ? -21.946 2.373 23.933 1.00 91.75 318 ASP A C 1
ATOM 2470 O O . ASP A 1 318 ? -23.007 1.747 23.864 1.00 91.75 318 ASP A O 1
ATOM 2474 N N . LYS A 1 319 ? -21.690 3.368 23.070 1.00 94.00 319 LYS A N 1
ATOM 2475 C CA . LYS A 1 319 ? -22.681 3.842 22.080 1.00 94.00 319 LYS A CA 1
ATOM 2476 C C . LYS A 1 319 ? -22.869 2.885 20.893 1.00 94.00 319 LYS A C 1
ATOM 2478 O O . LYS A 1 319 ? -23.723 3.118 20.041 1.00 94.00 319 LYS A O 1
ATOM 2483 N N . ILE A 1 320 ? -22.087 1.805 20.838 1.00 90.94 320 ILE A N 1
ATOM 2484 C CA . ILE A 1 320 ? -22.174 0.732 19.843 1.00 90.94 320 ILE A CA 1
ATOM 2485 C C . ILE A 1 320 ? -22.933 -0.442 20.469 1.00 90.94 320 ILE A C 1
ATOM 2487 O O . ILE A 1 320 ? -22.458 -1.059 21.419 1.00 90.94 320 ILE A O 1
ATOM 2491 N N . GLN A 1 321 ? -24.103 -0.771 19.924 1.00 82.38 321 GLN A N 1
ATOM 2492 C CA . GLN A 1 321 ? -25.003 -1.786 20.481 1.00 82.38 321 GLN A CA 1
ATOM 2493 C C . GLN A 1 321 ? -25.097 -3.040 19.595 1.00 82.38 321 GLN A C 1
ATOM 2495 O O . GLN A 1 321 ? -24.747 -3.017 18.417 1.00 82.38 321 GLN A O 1
ATOM 2500 N N . ASN A 1 322 ? -25.631 -4.129 20.163 1.00 82.31 322 ASN A N 1
ATOM 2501 C CA . ASN A 1 322 ? -26.007 -5.366 19.458 1.00 82.31 322 ASN A CA 1
ATOM 2502 C C . ASN A 1 322 ? -24.859 -6.084 18.715 1.00 82.31 322 ASN A C 1
ATOM 2504 O O . ASN A 1 322 ? -25.055 -6.646 17.636 1.00 82.31 322 ASN A O 1
ATOM 2508 N N . CYS A 1 323 ? -23.656 -6.097 19.295 1.00 81.06 323 CYS A N 1
ATOM 2509 C CA . CYS A 1 323 ? -22.496 -6.734 18.675 1.00 81.06 323 CYS A CA 1
ATOM 2510 C C . CYS A 1 323 ? -22.523 -8.273 18.766 1.00 81.06 323 CYS A C 1
ATOM 2512 O O . CYS A 1 323 ? -22.584 -8.815 19.871 1.00 81.06 323 CYS A O 1
ATOM 2514 N N . PRO A 1 324 ? -22.433 -9.002 17.634 1.00 76.31 324 PRO A N 1
ATOM 2515 C CA . PRO A 1 324 ? -22.458 -10.460 17.633 1.00 76.31 324 PRO A CA 1
ATOM 2516 C C . PRO A 1 324 ? -21.114 -11.045 18.085 1.00 76.31 324 PRO A C 1
ATOM 2518 O O . PRO A 1 324 ? -20.052 -10.645 17.602 1.00 76.31 324 PRO A O 1
ATOM 2521 N N . ALA A 1 325 ? -21.158 -12.065 18.946 1.00 64.69 325 ALA A N 1
ATOM 2522 C CA . ALA A 1 325 ? -19.964 -12.758 19.445 1.00 64.69 325 ALA A CA 1
ATOM 2523 C C . ALA A 1 325 ? -19.094 -13.373 18.324 1.00 64.69 325 ALA A C 1
ATOM 2525 O O . ALA A 1 325 ? -17.879 -13.476 18.464 1.00 64.69 325 ALA A O 1
ATOM 2526 N N . SER A 1 326 ? -19.689 -13.715 17.175 1.00 55.75 326 SER A N 1
ATOM 2527 C CA . SER A 1 326 ? -18.988 -14.289 16.016 1.00 55.75 326 SER A CA 1
ATOM 2528 C C . SER A 1 326 ? -18.025 -13.333 15.296 1.00 55.75 326 SER A C 1
ATOM 2530 O O . SER A 1 326 ? -17.259 -13.789 14.452 1.00 55.75 326 SER A O 1
ATOM 2532 N N . LYS A 1 327 ? -17.997 -12.031 15.625 1.00 53.38 327 LYS A N 1
ATOM 2533 C CA . LYS A 1 327 ? -16.995 -11.086 15.086 1.00 53.38 327 LYS A CA 1
ATOM 2534 C C . LYS A 1 327 ? -15.637 -11.116 15.811 1.00 53.38 327 LYS A C 1
ATOM 2536 O O . LYS A 1 327 ? -14.752 -10.337 15.460 1.00 53.38 327 LYS A O 1
ATOM 2541 N N . GLN A 1 328 ? -15.440 -11.976 16.816 1.00 54.25 328 GLN A N 1
ATOM 2542 C CA . GLN A 1 328 ? -14.257 -11.888 17.684 1.00 54.25 328 GLN A CA 1
ATOM 2543 C C . GLN A 1 328 ? -12.944 -12.402 17.061 1.00 54.25 328 GLN A C 1
ATOM 2545 O O . GLN A 1 328 ? -11.926 -11.743 17.259 1.00 54.25 328 GLN A O 1
ATOM 2550 N N . VAL A 1 329 ? -12.940 -13.472 16.252 1.00 55.44 329 VAL A N 1
ATOM 2551 C CA . VAL A 1 329 ? -11.834 -13.799 15.317 1.00 55.44 329 VAL A CA 1
ATOM 2552 C C . VAL A 1 329 ? -12.389 -14.593 14.120 1.00 55.44 329 VAL A C 1
ATOM 2554 O O . VAL A 1 329 ? -12.865 -15.705 14.325 1.00 55.44 329 VAL A O 1
ATOM 2557 N N . PRO A 1 330 ? -12.325 -14.083 12.875 1.00 58.19 330 PRO A N 1
ATOM 2558 C CA . PRO A 1 330 ? -12.579 -14.892 11.678 1.00 58.19 330 PRO A CA 1
ATOM 2559 C C . PRO A 1 330 ? -11.507 -15.975 11.459 1.00 58.19 330 PRO A C 1
ATOM 2561 O O . PRO A 1 330 ? -10.314 -15.702 11.602 1.00 58.19 330 PRO A O 1
ATOM 2564 N N . ASP A 1 331 ? -11.904 -17.176 11.023 1.00 58.12 331 ASP A N 1
ATOM 2565 C CA . ASP A 1 331 ? -11.007 -18.344 10.863 1.00 58.12 331 ASP A CA 1
ATOM 2566 C C . ASP A 1 331 ? -9.778 -18.075 9.972 1.00 58.12 331 ASP A C 1
ATOM 2568 O O . ASP A 1 331 ? -8.705 -18.649 10.145 1.00 58.12 331 ASP A O 1
ATOM 2572 N N . ASN A 1 332 ? -9.922 -17.154 9.016 1.00 69.06 332 ASN A N 1
ATOM 2573 C CA . ASN A 1 332 ? -8.920 -16.799 8.010 1.00 69.06 332 ASN A CA 1
ATOM 2574 C C . ASN A 1 332 ? -7.962 -15.663 8.437 1.00 69.06 332 ASN A C 1
ATOM 2576 O O . ASN A 1 332 ? -7.372 -15.005 7.572 1.00 69.06 332 ASN A O 1
ATOM 2580 N N . CYS A 1 333 ? -7.841 -15.422 9.746 1.00 76.25 333 CYS A N 1
ATOM 2581 C CA . CYS A 1 333 ? -6.945 -14.438 10.364 1.00 76.25 333 CYS A CA 1
ATOM 2582 C C . CYS A 1 333 ? -5.664 -15.042 10.971 1.00 76.25 333 CYS A C 1
ATOM 2584 O O . CYS A 1 333 ? -4.773 -14.289 11.362 1.00 76.25 333 CYS A O 1
ATOM 2586 N N . GLN A 1 334 ? -5.563 -16.372 11.053 1.00 72.75 334 GLN A N 1
ATOM 2587 C CA . GLN A 1 334 ? -4.352 -17.075 11.493 1.00 72.75 334 GLN A CA 1
ATOM 2588 C C . GLN A 1 334 ? -3.296 -17.145 10.373 1.00 72.75 334 GLN A C 1
ATOM 2590 O O . GLN A 1 334 ? -3.670 -17.096 9.196 1.00 72.75 334 GLN A O 1
ATOM 2595 N N . PRO A 1 335 ? -1.993 -17.283 10.698 1.00 63.59 335 PRO A N 1
ATOM 2596 C CA . PRO A 1 335 ? -0.958 -17.528 9.696 1.00 63.59 335 PRO A CA 1
ATOM 2597 C C . PRO A 1 335 ? -1.266 -18.801 8.903 1.00 63.59 335 PRO A C 1
ATOM 2599 O O . PRO A 1 335 ? -1.675 -19.809 9.485 1.00 63.59 335 PRO A O 1
ATOM 2602 N N . ILE A 1 336 ? -1.044 -18.785 7.585 1.00 65.62 336 ILE A N 1
ATOM 2603 C CA . ILE A 1 336 ? -1.141 -20.013 6.790 1.00 65.62 336 ILE A CA 1
ATOM 2604 C C . ILE A 1 336 ? 0.015 -20.925 7.220 1.00 65.62 336 ILE A C 1
ATOM 2606 O O . ILE A 1 336 ? 1.177 -20.531 7.139 1.00 65.62 336 ILE A O 1
ATOM 2610 N N . GLN A 1 337 ? -0.319 -22.113 7.734 1.00 62.75 337 GLN A N 1
ATOM 2611 C CA . GLN A 1 337 ? 0.643 -23.024 8.375 1.00 62.75 337 GLN A CA 1
ATOM 2612 C C . GLN A 1 337 ? 1.739 -23.492 7.408 1.00 62.75 337 GLN A C 1
ATOM 2614 O O . GLN A 1 337 ? 2.897 -23.616 7.798 1.00 62.75 337 GLN A O 1
ATOM 2619 N N . GLU A 1 338 ? 1.380 -23.669 6.137 1.00 64.94 338 GLU A N 1
ATOM 2620 C CA . GLU A 1 338 ? 2.319 -23.771 5.026 1.00 64.94 338 GLU A CA 1
ATOM 2621 C C . GLU A 1 338 ? 2.299 -22.450 4.251 1.00 64.94 338 GLU A C 1
ATOM 2623 O O . GLU A 1 338 ? 1.336 -22.136 3.551 1.00 64.94 338 GLU A O 1
ATOM 2628 N N . ILE A 1 339 ? 3.369 -21.664 4.370 1.00 64.94 339 ILE A N 1
ATOM 2629 C CA . ILE A 1 339 ? 3.621 -20.530 3.477 1.00 64.94 339 ILE A CA 1
ATOM 2630 C C . ILE A 1 339 ? 3.920 -21.112 2.087 1.00 64.94 339 ILE A C 1
ATOM 2632 O O . ILE A 1 339 ? 4.926 -21.813 1.952 1.00 64.94 339 ILE A O 1
ATOM 2636 N N . PRO A 1 340 ? 3.126 -20.823 1.039 1.00 60.00 340 PRO A N 1
ATOM 2637 C CA . PRO A 1 340 ? 3.430 -21.341 -0.288 1.00 60.00 340 PRO A CA 1
ATOM 2638 C C . PRO A 1 340 ? 4.722 -20.712 -0.819 1.00 60.00 340 PRO A C 1
ATOM 2640 O O . PRO A 1 340 ? 4.857 -19.481 -0.822 1.00 60.00 340 PRO A O 1
ATOM 2643 N N . GLU A 1 341 ? 5.653 -21.530 -1.315 1.00 61.88 341 GLU A N 1
ATOM 2644 C CA . GLU A 1 341 ? 6.799 -21.019 -2.069 1.00 61.88 341 GLU A CA 1
ATOM 2645 C C . GLU A 1 341 ? 6.288 -20.241 -3.290 1.00 61.88 341 GLU A C 1
ATOM 2647 O O . GLU A 1 341 ? 5.586 -20.772 -4.153 1.00 61.88 341 GLU A O 1
ATOM 2652 N N . HIS A 1 342 ? 6.606 -18.947 -3.353 1.00 67.69 342 HIS A N 1
ATOM 2653 C CA . HIS A 1 342 ? 6.151 -18.078 -4.433 1.00 67.69 342 HIS A CA 1
ATOM 2654 C C . HIS A 1 342 ? 7.025 -18.317 -5.671 1.00 67.69 342 HIS A C 1
ATOM 2656 O O . HIS A 1 342 ? 8.069 -17.696 -5.859 1.00 67.69 342 HIS A O 1
ATOM 2662 N N . VAL A 1 343 ? 6.608 -19.256 -6.519 1.00 67.00 343 VAL A N 1
ATOM 2663 C CA . VAL A 1 343 ? 7.338 -19.598 -7.744 1.00 67.00 343 VAL A CA 1
ATOM 2664 C C . VAL A 1 343 ? 7.383 -18.384 -8.679 1.00 67.00 343 VAL A C 1
ATOM 2666 O O . VAL A 1 343 ? 6.372 -17.997 -9.264 1.00 67.00 343 VAL A O 1
ATOM 2669 N N . CYS A 1 344 ? 8.572 -17.801 -8.853 1.00 71.94 344 CYS A N 1
ATOM 2670 C CA . CYS A 1 344 ? 8.831 -16.760 -9.847 1.00 71.94 344 CYS A CA 1
ATOM 2671 C C . CYS A 1 344 ? 8.810 -17.351 -11.269 1.00 71.94 344 CYS A C 1
ATOM 2673 O O . CYS A 1 344 ? 9.868 -17.576 -11.873 1.00 71.94 344 CYS A O 1
ATOM 2675 N N . THR A 1 345 ? 7.612 -17.607 -11.798 1.00 70.06 345 THR A N 1
ATOM 2676 C CA . THR A 1 345 ? 7.403 -18.098 -13.166 1.00 70.06 345 THR A CA 1
ATOM 2677 C C . THR A 1 345 ? 8.121 -17.220 -14.186 1.00 70.06 345 THR A C 1
ATOM 2679 O O . THR A 1 345 ? 8.273 -16.010 -13.997 1.00 70.06 345 THR A O 1
ATOM 2682 N N . ASP A 1 346 ? 8.568 -17.817 -15.286 1.00 71.12 346 ASP A N 1
ATOM 2683 C CA . ASP A 1 346 ? 9.034 -17.034 -16.423 1.00 71.12 346 ASP A CA 1
ATOM 2684 C C . ASP A 1 346 ? 7.887 -16.273 -17.084 1.00 71.12 346 ASP A C 1
ATOM 2686 O O . ASP A 1 346 ? 6.711 -16.635 -16.992 1.00 71.12 346 ASP A O 1
ATOM 2690 N N . ARG A 1 347 ? 8.249 -15.170 -17.734 1.00 72.25 347 ARG A N 1
ATOM 2691 C CA . ARG A 1 347 ? 7.311 -14.347 -18.479 1.00 72.25 347 ARG A CA 1
ATOM 2692 C C . ARG A 1 347 ? 6.836 -15.111 -19.711 1.00 72.25 347 ARG A C 1
ATOM 2694 O O . ARG A 1 347 ? 7.647 -15.459 -20.565 1.00 72.25 347 ARG A O 1
ATOM 2701 N N . ILE A 1 348 ? 5.524 -15.287 -19.840 1.00 67.12 348 ILE A N 1
ATOM 2702 C CA . ILE A 1 348 ? 4.922 -15.794 -21.073 1.00 67.12 348 ILE A CA 1
ATOM 2703 C C . ILE A 1 348 ? 5.113 -14.731 -22.163 1.00 67.12 348 ILE A C 1
ATOM 2705 O O . ILE A 1 348 ? 4.556 -13.635 -22.084 1.00 67.12 348 ILE A O 1
ATOM 2709 N N . ILE A 1 349 ? 5.924 -15.056 -23.167 1.00 58.16 349 ILE A N 1
ATOM 2710 C CA . ILE A 1 349 ? 6.017 -14.307 -24.420 1.00 58.16 349 ILE A CA 1
ATOM 2711 C C . ILE A 1 349 ? 5.090 -15.018 -25.404 1.00 58.16 349 ILE A C 1
ATOM 2713 O O . ILE A 1 349 ? 5.361 -16.152 -25.796 1.00 58.16 349 ILE A O 1
ATOM 2717 N N . MET A 1 350 ? 3.984 -14.374 -25.776 1.00 45.91 350 MET A N 1
ATOM 2718 C CA . MET A 1 350 ? 3.180 -14.839 -26.905 1.00 45.91 350 MET A CA 1
ATOM 2719 C C . MET A 1 350 ? 3.858 -14.340 -28.178 1.00 45.91 350 MET A C 1
ATOM 2721 O O . MET A 1 350 ? 3.786 -13.153 -28.485 1.00 45.91 350 MET A O 1
ATOM 2725 N N . GLY A 1 351 ? 4.573 -15.235 -28.862 1.00 37.47 351 GLY A N 1
ATOM 2726 C CA . GLY A 1 351 ? 5.094 -14.959 -30.198 1.00 37.47 351 GLY A CA 1
ATOM 2727 C C . GLY A 1 351 ? 3.960 -14.807 -31.213 1.00 37.47 351 GLY A C 1
ATOM 2728 O O . GLY A 1 351 ? 2.843 -15.269 -30.972 1.00 37.47 351 GLY A O 1
ATOM 2729 N N . ASP A 1 352 ? 4.257 -14.166 -32.343 1.00 35.03 352 ASP A N 1
ATOM 2730 C CA . ASP A 1 352 ? 3.319 -14.043 -33.461 1.00 35.03 352 ASP A CA 1
ATOM 2731 C C . ASP A 1 352 ? 2.854 -15.441 -33.935 1.00 35.03 352 ASP A C 1
ATOM 2733 O O . ASP A 1 352 ? 3.659 -16.372 -34.030 1.00 35.03 352 ASP A O 1
ATOM 2737 N N . GLU A 1 353 ? 1.557 -15.605 -34.224 1.00 35.88 353 GLU A N 1
ATOM 2738 C CA . GLU A 1 353 ? 0.967 -16.896 -34.615 1.00 35.88 353 GLU A CA 1
ATOM 2739 C C . GLU A 1 353 ? 1.369 -17.317 -36.046 1.00 35.88 353 GLU A C 1
ATOM 2741 O O . GLU A 1 353 ? 0.581 -17.212 -36.989 1.00 35.88 353 GLU A O 1
ATOM 2746 N N . GLU A 1 354 ? 2.576 -17.864 -36.228 1.00 31.30 354 GLU A N 1
ATOM 2747 C CA . GLU A 1 354 ? 2.874 -18.657 -37.427 1.00 31.30 354 GLU A CA 1
ATOM 2748 C C . GLU A 1 354 ? 2.129 -19.998 -37.373 1.00 31.30 354 GLU A C 1
ATOM 2750 O O . GLU A 1 354 ? 2.472 -20.937 -36.652 1.00 31.30 354 GLU A O 1
ATOM 2755 N N . SER A 1 355 ? 1.061 -20.076 -38.163 1.00 35.69 355 SER A N 1
ATOM 2756 C CA . SER A 1 355 ? 0.172 -21.228 -38.255 1.00 35.69 355 SER A CA 1
ATOM 2757 C C . SER A 1 355 ? 0.869 -22.486 -38.785 1.00 35.69 355 SER A C 1
ATOM 2759 O O . SER A 1 355 ? 1.325 -22.481 -39.929 1.00 35.69 355 SER A O 1
ATOM 2761 N N . ASN A 1 356 ? 0.812 -23.607 -38.051 1.00 30.08 356 ASN A N 1
ATOM 2762 C CA . ASN A 1 356 ? 0.823 -24.939 -38.676 1.00 30.08 356 ASN A CA 1
ATOM 2763 C C . ASN A 1 356 ? 0.260 -26.083 -37.799 1.00 30.08 356 ASN A C 1
ATOM 2765 O O . ASN A 1 356 ? 0.922 -26.600 -36.908 1.00 30.08 356 ASN A O 1
ATOM 2769 N N . GLY A 1 357 ? -0.939 -26.550 -38.163 1.00 29.55 357 GLY A N 1
ATOM 2770 C CA . GLY A 1 357 ? -1.160 -27.969 -38.480 1.00 29.55 357 GLY A CA 1
ATOM 2771 C C . GLY A 1 357 ? -1.227 -29.040 -37.374 1.00 29.55 357 GLY A C 1
ATOM 2772 O O . GLY A 1 357 ? -0.252 -29.744 -37.138 1.00 29.55 357 GLY A O 1
ATOM 2773 N N . SER A 1 358 ? -2.463 -29.376 -36.969 1.00 29.84 358 SER A N 1
ATOM 2774 C CA . SER A 1 358 ? -2.910 -30.708 -36.475 1.00 29.84 358 SER A CA 1
ATOM 2775 C C . SER A 1 358 ? -2.422 -31.191 -35.088 1.00 29.84 358 SER A C 1
ATOM 2777 O O . SER A 1 358 ? -1.449 -30.682 -34.550 1.00 29.84 358 SER A O 1
ATOM 2779 N N . GLY A 1 359 ? -3.115 -32.172 -34.474 1.00 27.59 359 GLY A N 1
ATOM 2780 C CA . GLY A 1 359 ? -2.648 -32.750 -33.192 1.00 27.59 359 GLY A CA 1
ATOM 2781 C C . GLY A 1 359 ? -3.578 -33.687 -32.395 1.00 27.59 359 GLY A C 1
ATOM 2782 O O . GLY A 1 359 ? -3.074 -34.503 -31.633 1.00 27.59 359 GLY A O 1
ATOM 2783 N N . SER A 1 360 ? -4.901 -33.648 -32.604 1.00 30.36 360 SER A N 1
ATOM 2784 C CA . SER A 1 360 ? -5.912 -34.534 -31.969 1.00 30.36 360 SER A CA 1
ATOM 2785 C C . SER A 1 360 ? -6.135 -34.432 -30.445 1.00 30.36 360 SER A C 1
ATOM 2787 O O . SER A 1 360 ? -5.268 -34.090 -29.649 1.00 30.36 360 SER A O 1
ATOM 2789 N N . LYS A 1 361 ? -7.363 -34.776 -30.029 1.00 33.78 361 LYS A N 1
ATOM 2790 C CA . LYS A 1 361 ? -7.770 -34.940 -28.623 1.00 33.78 361 LYS A CA 1
ATOM 2791 C C . LYS A 1 361 ? -7.349 -36.317 -28.099 1.00 33.78 361 LYS A C 1
ATOM 2793 O O . LYS A 1 361 ? -7.572 -37.308 -28.790 1.00 33.78 361 LYS A O 1
ATOM 2798 N N . SER A 1 362 ? -6.963 -36.407 -26.828 1.00 29.25 362 SER A N 1
ATOM 2799 C CA . SER A 1 362 ? -7.338 -37.547 -25.977 1.00 29.25 362 SER A CA 1
ATOM 2800 C C . SER A 1 362 ? -7.379 -37.127 -24.506 1.00 29.25 362 SER A C 1
ATOM 2802 O O . SER A 1 362 ? -6.648 -36.230 -24.095 1.00 29.25 362 SER A O 1
ATOM 2804 N N . ASN A 1 363 ? -8.262 -37.744 -23.723 1.00 28.73 363 ASN A N 1
ATOM 2805 C CA . ASN A 1 363 ? -8.472 -37.449 -22.307 1.00 28.73 363 ASN A CA 1
ATOM 2806 C C . ASN A 1 363 ? -8.742 -38.760 -21.556 1.00 28.73 363 ASN A C 1
ATOM 2808 O O . ASN A 1 363 ? -9.833 -39.318 -21.671 1.00 28.73 363 ASN A O 1
ATOM 2812 N N . THR A 1 364 ? -7.761 -39.258 -20.799 1.00 30.58 364 THR A N 1
ATOM 2813 C CA . THR A 1 364 ? -7.901 -40.493 -20.011 1.00 30.58 364 THR A CA 1
ATOM 2814 C C . THR A 1 364 ? -7.189 -40.406 -18.665 1.00 30.58 364 THR A C 1
ATOM 2816 O O . THR A 1 364 ? -5.964 -40.463 -18.587 1.00 30.58 364 THR A O 1
ATOM 2819 N N . ASN A 1 365 ? -7.979 -40.369 -17.594 1.00 29.78 365 ASN A N 1
ATOM 2820 C CA . ASN A 1 365 ? -7.531 -40.645 -16.230 1.00 29.78 365 ASN A CA 1
ATOM 2821 C C . ASN A 1 365 ? -7.189 -42.138 -16.060 1.00 29.78 365 ASN A C 1
ATOM 2823 O O . ASN A 1 365 ? -8.043 -42.982 -16.343 1.00 29.78 365 ASN A O 1
ATOM 2827 N N . LYS A 1 366 ? -6.026 -42.475 -15.482 1.00 27.88 366 LYS A N 1
ATOM 2828 C CA . LYS A 1 366 ? -5.857 -43.702 -14.673 1.00 27.88 366 LYS A CA 1
ATOM 2829 C C . LYS A 1 366 ? -4.628 -43.638 -13.758 1.00 27.88 366 LYS A C 1
ATOM 2831 O O . LYS A 1 366 ? -3.648 -42.974 -14.070 1.00 27.88 366 LYS A O 1
ATOM 2836 N N . LYS A 1 367 ? -4.706 -44.325 -12.612 1.00 31.14 367 LYS A N 1
ATOM 2837 C CA . LYS A 1 367 ? -3.655 -44.389 -11.579 1.00 31.14 367 LYS A CA 1
ATOM 2838 C C . LYS A 1 367 ? -2.828 -45.679 -11.680 1.00 31.14 367 LYS A C 1
ATOM 2840 O O . LYS A 1 367 ? -3.423 -46.744 -11.807 1.00 31.14 367 LYS A O 1
ATOM 2845 N N . GLY A 1 368 ? -1.527 -45.561 -11.399 1.00 26.59 368 GLY A N 1
ATOM 2846 C CA . GLY A 1 368 ? -0.725 -46.565 -10.677 1.00 26.59 368 GLY A CA 1
ATOM 2847 C C . GLY A 1 368 ? -0.105 -47.721 -11.478 1.00 26.59 368 GLY A C 1
ATOM 2848 O O . GLY A 1 368 ? -0.676 -48.195 -12.453 1.00 26.59 368 GLY A O 1
ATOM 2849 N N . GLY A 1 369 ? 1.048 -48.208 -10.997 1.00 27.30 369 GLY A N 1
ATOM 2850 C CA . GLY A 1 369 ? 1.723 -49.425 -11.477 1.00 27.30 369 GLY A CA 1
ATOM 2851 C C . GLY A 1 369 ? 3.225 -49.227 -11.712 1.00 27.30 369 GLY A C 1
ATOM 2852 O O . GLY A 1 369 ? 3.613 -48.439 -12.566 1.00 27.30 369 GLY A O 1
ATOM 2853 N N . ASN A 1 370 ? 4.071 -49.926 -10.948 1.00 26.88 370 ASN A N 1
ATOM 2854 C CA . ASN A 1 370 ? 5.531 -49.770 -10.987 1.00 26.88 370 ASN A CA 1
ATOM 2855 C C . ASN A 1 370 ? 6.210 -50.459 -12.187 1.00 26.88 370 ASN A C 1
ATOM 2857 O O . ASN A 1 370 ? 5.795 -51.532 -12.607 1.00 26.88 370 ASN A O 1
ATOM 2861 N N . ALA A 1 371 ? 7.345 -49.873 -12.583 1.00 27.14 371 ALA A N 1
ATOM 2862 C CA . ALA A 1 371 ? 8.594 -50.512 -13.022 1.00 27.14 371 ALA A CA 1
ATOM 2863 C C . ALA A 1 371 ? 8.581 -51.624 -14.098 1.00 27.14 371 ALA A C 1
ATOM 2865 O O . ALA A 1 371 ? 8.221 -52.772 -13.850 1.00 27.14 371 ALA A O 1
ATOM 2866 N N . ALA A 1 372 ? 9.245 -51.321 -15.217 1.00 27.83 372 ALA A N 1
ATOM 2867 C CA . ALA A 1 372 ? 10.105 -52.270 -15.923 1.00 27.83 372 ALA A CA 1
ATOM 2868 C C . ALA A 1 372 ? 11.438 -51.573 -16.261 1.00 27.83 372 ALA A C 1
ATOM 2870 O O . ALA A 1 372 ? 11.454 -50.400 -16.633 1.00 27.83 372 ALA A O 1
ATOM 2871 N N . GLU A 1 373 ? 12.554 -52.276 -16.079 1.00 27.17 373 GLU A N 1
ATOM 2872 C CA . GLU A 1 373 ? 13.919 -51.744 -16.181 1.00 27.17 373 GLU A CA 1
ATOM 2873 C C . GLU A 1 373 ? 14.539 -52.072 -17.551 1.00 27.17 373 GLU A C 1
ATOM 2875 O O . GLU A 1 373 ? 14.363 -53.176 -18.064 1.00 27.17 373 GLU A O 1
ATOM 2880 N N . CYS A 1 374 ? 15.322 -51.157 -18.131 1.00 22.73 374 CYS A N 1
ATOM 2881 C CA . CYS A 1 374 ? 16.267 -51.501 -19.196 1.00 22.73 374 CYS A CA 1
ATOM 2882 C C . CYS A 1 374 ? 17.552 -50.673 -19.060 1.00 22.73 374 CYS A C 1
ATOM 2884 O O . CYS A 1 374 ? 17.517 -49.506 -18.670 1.00 22.73 374 CYS A O 1
ATOM 2886 N N . ARG A 1 375 ? 18.703 -51.313 -19.291 1.00 29.05 375 ARG A N 1
ATOM 2887 C CA . ARG A 1 375 ? 19.954 -50.975 -18.598 1.00 29.05 375 ARG A CA 1
ATOM 2888 C C . ARG A 1 375 ? 21.182 -51.230 -19.466 1.00 29.05 375 ARG A C 1
ATOM 2890 O O . ARG A 1 375 ? 21.410 -52.370 -19.852 1.00 29.05 375 ARG A O 1
ATOM 2897 N N . ARG A 1 376 ? 22.010 -50.197 -19.663 1.00 26.27 376 ARG A N 1
ATOM 2898 C CA . ARG A 1 376 ? 23.471 -50.209 -19.926 1.00 26.27 376 ARG A CA 1
ATOM 2899 C C . ARG A 1 376 ? 23.936 -48.737 -19.990 1.00 26.27 376 ARG A C 1
ATOM 2901 O O . ARG A 1 376 ? 23.219 -47.950 -20.587 1.00 26.27 376 ARG A O 1
ATOM 2908 N N . SER A 1 377 ? 25.070 -48.233 -19.495 1.00 29.31 377 SER A N 1
ATOM 2909 C CA . SER A 1 377 ? 26.233 -48.669 -18.679 1.00 29.31 377 SER A CA 1
ATOM 2910 C C . SER A 1 377 ? 27.452 -47.905 -19.244 1.00 29.31 377 SER A C 1
ATOM 2912 O O . SER A 1 377 ? 27.516 -47.780 -20.461 1.00 29.31 377 SER A O 1
ATOM 2914 N N . SER A 1 378 ? 28.502 -47.496 -18.525 1.00 31.53 378 SER A N 1
ATOM 2915 C CA . SER A 1 378 ? 28.819 -47.418 -17.084 1.00 31.53 378 SER A CA 1
ATOM 2916 C C . SER A 1 378 ? 30.242 -46.806 -16.947 1.00 31.53 378 SER A C 1
ATOM 2918 O O . SER A 1 378 ? 30.943 -46.732 -17.953 1.00 31.53 378 SER A O 1
ATOM 2920 N N . TRP A 1 379 ? 30.691 -46.521 -15.710 1.00 30.08 379 TRP A N 1
ATOM 2921 C CA . TRP A 1 379 ? 32.086 -46.227 -15.287 1.00 30.08 379 TRP A CA 1
ATOM 2922 C C . TRP A 1 379 ? 32.621 -44.811 -15.609 1.00 30.08 379 TRP A C 1
ATOM 2924 O O . TRP A 1 379 ? 32.338 -44.285 -16.676 1.00 30.08 379 TRP A O 1
ATOM 2934 N N . THR A 1 380 ? 33.400 -44.126 -14.752 1.00 32.75 380 THR A N 1
ATOM 2935 C CA . THR A 1 380 ? 33.897 -44.359 -13.362 1.00 32.75 380 THR A CA 1
ATOM 2936 C C . THR A 1 380 ? 33.560 -43.122 -12.492 1.00 32.75 380 THR A C 1
ATOM 2938 O O . THR A 1 380 ? 33.519 -42.022 -13.029 1.00 32.75 380 THR A O 1
ATOM 2941 N N . LEU A 1 381 ? 33.186 -43.178 -11.203 1.00 31.17 381 LEU A N 1
ATOM 2942 C CA . LEU A 1 381 ? 33.877 -43.690 -9.996 1.00 31.17 381 LEU A CA 1
ATOM 2943 C C . LEU A 1 381 ? 35.245 -43.031 -9.714 1.00 31.17 381 LEU A C 1
ATOM 2945 O O . LEU A 1 381 ? 36.040 -42.873 -10.632 1.00 31.17 381 LEU A O 1
ATOM 2949 N N . PHE A 1 382 ? 35.607 -42.678 -8.471 1.00 30.56 382 PHE A N 1
ATOM 2950 C CA . PHE A 1 382 ? 34.873 -42.737 -7.178 1.00 30.56 382 PHE A CA 1
ATOM 2951 C C . PHE A 1 382 ? 34.233 -41.351 -6.866 1.00 30.56 382 PHE A C 1
ATOM 2953 O O . PHE A 1 382 ? 33.884 -40.680 -7.830 1.00 30.56 382 PHE A O 1
ATOM 2960 N N . SER A 1 383 ? 33.952 -40.814 -5.666 1.00 31.42 383 SER A N 1
ATOM 2961 C CA . SER A 1 383 ? 34.114 -41.137 -4.223 1.00 31.42 383 SER A CA 1
ATOM 2962 C C . SER A 1 383 ? 33.063 -40.267 -3.454 1.00 31.42 383 SER A C 1
ATOM 2964 O O . SER A 1 383 ? 32.550 -39.330 -4.060 1.00 31.42 383 SER A O 1
ATOM 2966 N N . LEU A 1 384 ? 32.559 -40.462 -2.219 1.00 27.89 384 LEU A N 1
ATOM 2967 C CA . LEU A 1 384 ? 33.022 -41.046 -0.937 1.00 27.89 384 LEU A CA 1
ATOM 2968 C C . LEU A 1 384 ? 34.157 -40.237 -0.263 1.00 27.89 384 LEU A C 1
ATOM 2970 O O . LEU A 1 384 ? 35.059 -39.776 -0.950 1.00 27.89 384 LEU A O 1
ATOM 2974 N N . VAL A 1 385 ? 34.180 -39.984 1.053 1.00 27.19 385 VAL A N 1
ATOM 2975 C CA . VAL A 1 385 ? 33.524 -40.629 2.218 1.00 27.19 385 VAL A CA 1
ATOM 2976 C C . VAL A 1 385 ? 32.665 -39.636 3.031 1.00 27.19 385 VAL A C 1
ATOM 2978 O O . VAL A 1 385 ? 32.952 -38.444 3.066 1.00 27.19 385 VAL A O 1
ATOM 2981 N N . SER A 1 386 ? 31.645 -40.137 3.737 1.00 29.81 386 SER A N 1
ATOM 2982 C CA . SER A 1 386 ? 30.929 -39.423 4.813 1.00 29.81 386 SER A CA 1
ATOM 2983 C C . SER A 1 386 ? 31.187 -40.090 6.176 1.00 29.81 386 SER A C 1
ATOM 2985 O O . SER A 1 386 ? 31.560 -41.258 6.209 1.00 29.81 386 SER A O 1
ATOM 2987 N N . ILE A 1 387 ? 30.865 -39.390 7.275 1.00 29.84 387 ILE A N 1
ATOM 2988 C CA . ILE A 1 387 ? 30.858 -39.866 8.682 1.00 29.84 387 ILE A CA 1
ATOM 2989 C C . ILE A 1 387 ? 32.216 -39.807 9.422 1.00 29.84 387 ILE A C 1
ATOM 2991 O O . ILE A 1 387 ? 32.927 -40.795 9.567 1.00 29.84 387 ILE A O 1
ATOM 2995 N N . ILE A 1 388 ? 32.474 -38.637 10.014 1.00 26.20 388 ILE A N 1
ATOM 2996 C CA . ILE A 1 388 ? 32.990 -38.432 11.385 1.00 26.20 388 ILE A CA 1
ATOM 2997 C C . ILE A 1 388 ? 32.042 -37.340 11.927 1.00 26.20 388 ILE A C 1
ATOM 2999 O O . ILE A 1 388 ? 31.961 -36.285 11.308 1.00 26.20 388 ILE A O 1
ATOM 3003 N N . LEU A 1 389 ? 31.118 -37.519 12.876 1.00 26.52 389 LEU A N 1
ATOM 3004 C CA . LEU A 1 389 ? 31.052 -38.295 14.123 1.00 26.52 389 LEU A CA 1
ATOM 3005 C C . LEU A 1 389 ? 31.929 -37.715 15.258 1.00 26.52 389 LEU A C 1
ATOM 3007 O O . LEU A 1 389 ? 33.041 -38.172 15.489 1.00 26.52 389 LEU A O 1
ATOM 3011 N N . LEU A 1 390 ? 31.320 -36.771 15.996 1.00 30.08 390 LEU A N 1
ATOM 3012 C CA . LEU A 1 390 ? 31.716 -36.178 17.290 1.00 30.08 390 LEU A CA 1
ATOM 3013 C C . LEU A 1 390 ? 32.876 -35.152 17.321 1.00 30.08 390 LEU A C 1
ATOM 3015 O O . LEU A 1 390 ? 33.854 -35.244 16.593 1.00 30.08 390 LEU A O 1
ATOM 3019 N N . VAL A 1 391 ? 32.736 -34.224 18.281 1.00 35.75 391 VAL A N 1
ATOM 3020 C CA . VAL A 1 391 ? 33.705 -33.220 18.778 1.00 35.75 391 VAL A CA 1
ATOM 3021 C C . VAL A 1 391 ? 34.098 -32.080 17.821 1.00 35.75 391 VAL A C 1
ATOM 3023 O O . VAL A 1 391 ? 35.212 -32.043 17.302 1.00 35.75 391 VAL A O 1
ATOM 3026 N N . LEU A 1 392 ? 33.225 -31.070 17.715 1.00 32.78 392 LEU A N 1
ATOM 3027 C CA . LEU A 1 392 ? 33.454 -29.735 18.309 1.00 32.78 392 LEU A CA 1
ATOM 3028 C C . LEU A 1 392 ? 32.139 -28.943 18.414 1.00 32.78 392 LEU A C 1
ATOM 3030 O O . LEU A 1 392 ? 31.293 -29.108 17.508 1.00 32.78 392 LEU A O 1
#

Organism: Magallana gigas (NCBI:txid29159)

Secondary structure (DSSP, 8-state):
-----------------------------------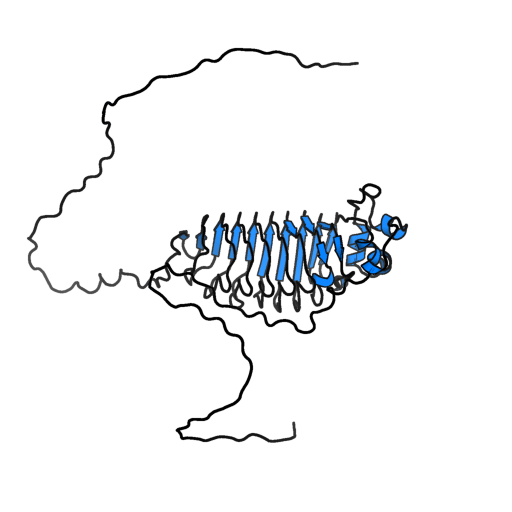--------------S---SSSTTSS------PPPTTSEEETTEEEE-S-SS--S---TT--EEEEES-EEEEE-TTTTTT-TT--EEEEES-EEEEEPTTSS-TT-TT--EEEEES-EEEEE-TTSEES--SEEEEEES-EEEEE-TTSEE---S-EEEEEES-EEEEE-TTSEES--S-EEEEEEEEEEEEEEGGGGTT--EEEEEEEEEEES-EETT----GGG-SEEEEES-EEE-SGGGGGGGGTTTT-HHHHHHHHS-EEEESGGGTT-BHHHHHHTT------GGGS--GGGSPPSSPPP---PPP---------------------------------------------

Sequence (392 aa):
MARTIYLESMLMAMRWTPVGDVETTARQTRNRRSYCSTARLLLMASRYSLGGSLLIIACILPALILGCPKQCVCRGNSVKCPAAVHFPESFPTNTEKILFDEYTVTELPPKAFQNLPNLTTLSFSRCNFGQISACAIPSNHKNLKTILFDLTVIGEIKQGAFTHLSPVSITFSKSKITTMKSYAFWNIKTKLQLTFTDTTVHKMEPFAFNNVTSDLGIKYENGRLKHLRSAAFADTQFNTVELKQVAFDNLECNFYPRLGLTKSLIISGCQFQCTCDIGYMKNIYASEVGLKDLVETGTCTGPEALQGASVKDVLDNDKIQNCPASKQVPDNCQPIQEIPEHVCTDRIIMGDEESNGSGSKSNTNKKGGNAAECRRSSWTLFSLVSIILLVL

Nearest PDB structures (foldseek):
  5y30-assembly1_A  TM=5.084E-01  e=1.003E-05  Homo sapiens
  5y31-assembly2_D  TM=5.362E-01  e=1.053E-05  Homo sapiens
  8hq2-assembly2_E  TM=5.301E-01  e=1.700E-04  Homo sapiens
  8y6b-assembly3_E  TM=4.252E-01  e=7.721E-04  Homo sapiens
  8y69-assembly1_A  TM=2.817E-01  e=1.188E-02  Homo sapiens